Protein 3VGF (pdb70)

Radius of gyration: 24.58 Å; Cα contacts (8 Å, |Δi|>4): 1281; chains: 1; bounding box: 78×47×60 Å

GO terms:
  GO:0033942 4-alpha-D-(1->4)-alpha-D-glucanotrehalose trehalohydrolase activity (F, EXP)

Nearest PDB structures (foldseek):
  3vge-assembly1_A  TM=1.001E+00  e=0.000E+00  Saccharolobus solfataricus
  3vgd-assembly1_A  TM=1.001E+00  e=0.000E+00  Saccharolobus solfataricus
  3vgg-assembly1_A  TM=1.001E+00  e=0.000E+00  Saccharolobus solfataricus
  1eh9-assembly1_A  TM=9.980E-01  e=0.000E+00  Saccharolobus solfataricus
  1eha-assembly1_A-2  TM=9.977E-01  e=0.000E+00  Saccharolobus solfataricus

InterPro domains:
  IPR006047 Glycosyl hydrolase family 13, catalytic domain [PF00128] (116-202)
  IPR006047 Glycosyl hydrolase family 13, catalytic domain [PF00128] (226-487)
  IPR006047 Glycosyl hydrolase family 13, catalytic domain [SM00642] (107-485)
  IPR012768 Malto-oligosyltrehalose trehalohydrolase [PIRSF006337] (2-555)
  IPR012768 Malto-oligosyltrehalose trehalohydrolase [TIGR02402] (13-525)
  IPR013780 Glycosyl hydrolase, all-beta [G3DSA:2.60.40.1180] (497-559)
  IPR013783 Immunoglobulin-like fold [G3DSA:2.60.40.10] (2-88)
  IPR014756 Immunoglobulin E-set [SSF81296] (8-87)
  IPR015156 Malto-oligosyltrehalose trehalohydrolase, archaeal, C-terminal [PF09071] (492-558)
  IPR017853 Glycoside hydrolase superfamily [SSF51445] (95-489)
  IPR044901 Malto-oligosyltrehalose trehalohydrolase, E-set domain superfamily [G3DSA:1.10.10.760] (430-463)

Structure (mmCIF, N/CA/C/O backbone):
data_3VGF
#
_entry.id   3VGF
#
_cell.length_a   78.441
_cell.length_b   78.441
_cell.length_c   282.277
_cell.angle_alpha   90.000
_cell.angle_beta   90.000
_cell.angle_gamma   120.000
#
_symmetry.space_group_name_H-M   'P 32 2 1'
#
loop_
_entity.id
_entity.type
_entity.pdbx_description
1 polymer 'Malto-oligosyltrehalose trehalohydrolase'
2 branched alpha-D-glucopyranose-(1-4)-alpha-D-glucopyranose-(1-4)-alpha-D-glucopyranose
3 non-polymer 'CITRATE ANION'
4 non-polymer GLYCEROL
5 water water
#
loop_
_atom_site.group_PDB
_atom_site.id
_atom_site.type_symbol
_atom_site.label_atom_id
_atom_site.label_alt_id
_atom_site.label_comp_id
_atom_site.label_asym_id
_atom_site.label_entity_id
_atom_site.label_seq_id
_atom_site.pdbx_PDB_ins_code
_atom_site.Cartn_x
_atom_site.Cartn_y
_atom_site.Cartn_z
_atom_site.occupancy
_atom_site.B_iso_or_equiv
_atom_site.auth_seq_id
_atom_site.auth_comp_id
_atom_site.auth_asym_id
_atom_site.auth_atom_id
_atom_site.pdbx_PDB_model_num
ATOM 1 N N . ALA A 1 3 ? -9.360 38.418 8.031 1.00 76.70 3 ALA A N 1
ATOM 2 C CA . ALA A 1 3 ? -10.523 38.106 8.911 1.00 78.45 3 ALA A CA 1
ATOM 3 C C . ALA A 1 3 ? -11.690 39.043 8.650 1.00 79.36 3 ALA A C 1
ATOM 4 O O . ALA A 1 3 ? -12.485 38.817 7.734 1.00 79.75 3 ALA A O 1
ATOM 6 N N . TYR A 1 4 ? -11.763 40.088 9.480 1.00 79.74 4 TYR A N 1
ATOM 7 C CA . TYR A 1 4 ? -12.816 41.094 9.443 1.00 81.02 4 TYR A CA 1
ATOM 8 C C . TYR A 1 4 ? -12.255 42.507 9.663 1.00 82.35 4 TYR A C 1
ATOM 9 O O . TYR A 1 4 ? -11.200 42.688 10.266 1.00 81.96 4 TYR A O 1
ATOM 18 N N . LYS A 1 5 ? -12.969 43.497 9.149 1.00 85.15 5 LYS A N 1
ATOM 19 C CA . LYS A 1 5 ? -12.608 44.903 9.287 1.00 87.28 5 LYS A CA 1
ATOM 20 C C . LYS A 1 5 ? -13.884 45.601 9.765 1.00 88.85 5 LYS A C 1
ATOM 21 O O . LYS A 1 5 ? -14.917 45.524 9.091 1.00 89.81 5 LYS A O 1
ATOM 27 N N . ILE A 1 6 ? -13.832 46.251 10.926 1.00 89.78 6 ILE A N 1
ATOM 28 C CA . ILE A 1 6 ? -14.961 47.073 11.386 1.00 91.76 6 ILE A CA 1
ATOM 29 C C . ILE A 1 6 ? -14.875 48.441 10.690 1.00 92.53 6 ILE A C 1
ATOM 30 O O . ILE A 1 6 ? -13.796 49.036 10.606 1.00 91.88 6 ILE A O 1
ATOM 35 N N . ASP A 1 7 ? -16.007 48.912 10.169 1.00 93.87 7 ASP A N 1
ATOM 36 C CA . ASP A 1 7 ? -16.042 50.102 9.312 1.00 94.84 7 ASP A CA 1
ATOM 37 C C . ASP A 1 7 ? -17.188 51.009 9.767 1.00 95.97 7 ASP A C 1
ATOM 38 O O . ASP A 1 7 ? -18.263 51.053 9.147 1.00 96.63 7 ASP A O 1
ATOM 43 N N . GLY A 1 8 ? -16.942 51.729 10.861 1.00 95.96 8 GLY A N 1
ATOM 44 C CA . GLY A 1 8 ? -17.997 52.456 11.561 1.00 97.00 8 GLY A CA 1
ATOM 45 C C . GLY A 1 8 ? -18.975 51.451 12.152 1.00 97.00 8 GLY A C 1
ATOM 46 O O . GLY A 1 8 ? -18.669 50.794 13.154 1.00 96.84 8 GLY A O 1
ATOM 47 N N . ASN A 1 9 ? -20.132 51.312 11.502 1.00 97.08 9 ASN A N 1
ATOM 48 C CA . ASN A 1 9 ? -21.208 50.417 11.948 1.00 96.63 9 ASN A CA 1
ATOM 49 C C . ASN A 1 9 ? -21.477 49.222 11.010 1.00 95.04 9 ASN A C 1
ATOM 50 O O . ASN A 1 9 ? -22.456 48.483 11.184 1.00 95.53 9 ASN A O 1
ATOM 55 N N . GLU A 1 10 ? -20.623 49.049 10.004 1.00 92.57 10 GLU A N 1
ATOM 56 C CA . GLU A 1 10 ? -20.617 47.805 9.231 1.00 90.52 10 GLU A CA 1
ATOM 57 C C . GLU A 1 10 ? -19.291 47.032 9.362 1.00 87.46 10 GLU A C 1
ATOM 58 O O . GLU A 1 10 ? -18.295 47.568 9.862 1.00 86.52 10 GLU A O 1
ATOM 64 N N . VAL A 1 11 ? -19.302 45.763 8.951 1.00 85.02 11 VAL A N 1
ATOM 65 C CA . VAL A 1 11 ? -18.121 44.894 9.073 1.00 81.70 11 VAL A CA 1
ATOM 66 C C . VAL A 1 11 ? -17.919 43.970 7.865 1.00 79.75 11 VAL A C 1
ATOM 67 O O . VAL A 1 11 ? -18.825 43.229 7.459 1.00 79.82 11 VAL A O 1
ATOM 71 N N . ILE A 1 12 ? -16.706 44.040 7.322 1.00 76.97 12 ILE A N 1
ATOM 72 C CA . ILE A 1 12 ? -16.296 43.359 6.093 1.00 74.83 12 ILE A CA 1
ATOM 73 C C . ILE A 1 12 ? -15.506 42.094 6.434 1.00 72.29 12 ILE A C 1
ATOM 74 O O . ILE A 1 12 ? -14.509 42.161 7.156 1.00 70.75 12 ILE A O 1
ATOM 79 N N . PHE A 1 13 ? -15.955 40.951 5.919 1.00 70.58 13 PHE A N 1
ATOM 80 C CA . PHE A 1 13 ? -15.276 39.668 6.156 1.00 68.35 13 PHE A CA 1
ATOM 81 C C . PHE A 1 13 ? -14.536 39.215 4.907 1.00 66.85 13 PHE A C 1
ATOM 82 O O . PHE A 1 13 ? -15.097 39.229 3.804 1.00 66.89 13 PHE A O 1
ATOM 90 N N . THR A 1 14 ? -13.297 38.765 5.090 1.00 64.48 14 THR A N 1
ATOM 91 C CA . THR A 1 14 ? -12.469 38.329 3.972 1.00 62.79 14 THR A CA 1
ATOM 92 C C . THR A 1 14 ? -11.833 36.998 4.283 1.00 61.15 14 THR A C 1
ATOM 93 O O . THR A 1 14 ? -11.228 36.838 5.320 1.00 61.14 14 THR A O 1
ATOM 97 N N . LEU A 1 15 ? -11.985 36.043 3.379 1.00 60.37 15 LEU A N 1
ATOM 98 C CA . LEU A 1 15 ? -11.338 34.743 3.491 1.00 58.64 15 LEU A CA 1
ATOM 99 C C . LEU A 1 15 ? -10.576 34.530 2.205 1.00 57.98 15 LEU A C 1
ATOM 100 O O . LEU A 1 15 ? -11.152 34.667 1.115 1.00 57.92 15 LEU A O 1
ATOM 105 N N . TRP A 1 16 ? -9.286 34.213 2.312 1.00 56.56 16 TRP A N 1
ATOM 106 C CA . TRP A 1 16 ? -8.549 33.794 1.133 1.00 55.88 16 TRP A CA 1
ATOM 107 C C . TRP A 1 16 ? -8.721 32.300 0.956 1.00 55.95 16 TRP A C 1
ATOM 108 O O . TRP A 1 16 ? -8.254 31.517 1.785 1.00 55.28 16 TRP A O 1
ATOM 119 N N . ALA A 1 17 ? -9.414 31.899 -0.106 1.00 56.52 17 ALA A N 1
ATOM 120 C CA . ALA A 1 17 ? -9.692 30.476 -0.310 1.00 56.94 17 ALA A CA 1
ATOM 121 C C . ALA A 1 17 ? -9.740 30.056 -1.790 1.00 57.39 17 ALA A C 1
ATOM 122 O O . ALA A 1 17 ? -10.801 29.665 -2.303 1.00 58.81 17 ALA A O 1
ATOM 124 N N . PRO A 1 18 ? -8.586 30.124 -2.476 1.00 56.43 18 PRO A N 1
ATOM 125 C CA . PRO A 1 18 ? -8.561 29.784 -3.907 1.00 56.76 18 PRO A CA 1
ATOM 126 C C . PRO A 1 18 ? -8.987 28.340 -4.183 1.00 57.90 18 PRO A C 1
ATOM 127 O O . PRO A 1 18 ? -9.500 28.077 -5.249 1.00 57.86 18 PRO A O 1
ATOM 131 N N . TYR A 1 19 ? -8.782 27.411 -3.248 1.00 58.66 19 TYR A N 1
ATOM 132 C CA . TYR A 1 19 ? -9.195 26.020 -3.493 1.00 60.71 19 TYR A CA 1
ATOM 133 C C . TYR A 1 19 ? -10.710 25.848 -3.530 1.00 62.76 19 TYR A C 1
ATOM 134 O O . TYR A 1 19 ? -11.217 24.816 -3.970 1.00 63.43 19 TYR A O 1
ATOM 143 N N . GLN A 1 20 ? -11.428 26.855 -3.053 1.00 64.16 20 GLN A N 1
ATOM 144 C CA . GLN A 1 20 ? -12.847 26.702 -2.798 1.00 66.79 20 GLN A CA 1
ATOM 145 C C . GLN A 1 20 ? -13.655 27.381 -3.899 1.00 68.09 20 GLN A C 1
ATOM 146 O O . GLN A 1 20 ? -13.361 28.513 -4.307 1.00 67.38 20 GLN A O 1
ATOM 152 N N . LYS A 1 21 ? -14.651 26.656 -4.397 1.00 70.37 21 LYS A N 1
ATOM 153 C CA . LYS A 1 21 ? -15.529 27.155 -5.456 1.00 72.47 21 LYS A CA 1
ATOM 154 C C . LYS A 1 21 ? -16.479 28.208 -4.906 1.00 72.49 21 LYS A C 1
ATOM 155 O O . LYS A 1 21 ? -16.733 29.235 -5.554 1.00 72.72 21 LYS A O 1
ATOM 161 N N . SER A 1 22 ? -16.961 27.951 -3.690 1.00 72.21 22 SER A N 1
ATOM 162 C CA . SER A 1 22 ? -17.963 28.774 -3.039 1.00 72.46 22 SER A CA 1
ATOM 163 C C . SER A 1 22 ? -17.915 28.627 -1.513 1.00 71.86 22 SER A C 1
ATOM 164 O O . SER A 1 22 ? -17.770 27.506 -0.982 1.00 72.58 22 SER A O 1
ATOM 167 N N . VAL A 1 23 ? -18.051 29.760 -0.816 1.00 70.34 23 VAL A N 1
ATOM 168 C CA . VAL A 1 23 ? -17.968 29.798 0.639 1.00 68.66 23 VAL A CA 1
ATOM 169 C C . VAL A 1 23 ? -19.066 30.685 1.213 1.00 68.90 23 VAL A C 1
ATOM 170 O O . VAL A 1 23 ? -19.335 31.767 0.693 1.00 68.69 23 VAL A O 1
ATOM 174 N N . LYS A 1 24 ? -19.675 30.219 2.298 1.00 69.01 24 LYS A N 1
ATOM 175 C CA . LYS A 1 24 ? -20.687 30.983 3.023 1.00 70.11 24 LYS A CA 1
ATOM 176 C C . LYS A 1 24 ? -20.161 31.454 4.387 1.00 69.44 24 LYS A C 1
ATOM 177 O O . LYS A 1 24 ? -19.458 30.702 5.090 1.00 68.30 24 LYS A O 1
ATOM 183 N N . LEU A 1 25 ? -20.504 32.692 4.749 1.00 69.15 25 LEU A N 1
ATOM 184 C CA . LEU A 1 25 ? -20.333 33.172 6.112 1.00 68.89 25 LEU A CA 1
ATOM 185 C C . LEU A 1 25 ? -21.506 32.671 6.956 1.00 70.05 25 LEU A C 1
ATOM 186 O O . LEU A 1 25 ? -22.676 33.012 6.683 1.00 71.86 25 LEU A O 1
ATOM 191 N N . LYS A 1 26 ? -21.208 31.858 7.964 1.00 69.26 26 LYS A N 1
ATOM 192 C CA . LYS A 1 26 ? -22.222 31.463 8.939 1.00 70.10 26 LYS A CA 1
ATOM 193 C C . LYS A 1 26 ? -22.074 32.284 10.200 1.00 70.07 26 LYS A C 1
ATOM 194 O O . LYS A 1 26 ? -21.094 32.111 10.927 1.00 69.43 26 LYS A O 1
ATOM 200 N N . VAL A 1 27 ? -23.019 33.183 10.463 1.00 71.19 27 VAL A N 1
ATOM 201 C CA . VAL A 1 27 ? -23.022 33.875 11.752 1.00 71.71 27 VAL A CA 1
ATOM 202 C C . VAL A 1 27 ? -23.989 33.145 12.671 1.00 74.01 27 VAL A C 1
ATOM 203 O O . VAL A 1 27 ? -25.201 33.080 12.399 1.00 75.84 27 VAL A O 1
ATOM 207 N N . LEU A 1 28 ? -23.441 32.598 13.756 1.00 74.83 28 LEU A N 1
ATOM 208 C CA . LEU A 1 28 ? -24.198 31.781 14.694 1.00 76.73 28 LEU A CA 1
ATOM 209 C C . LEU A 1 28 ? -25.458 32.510 15.143 1.00 78.96 28 LEU A C 1
ATOM 210 O O . LEU A 1 28 ? -25.393 33.672 15.567 1.00 78.74 28 LEU A O 1
ATOM 215 N N . GLU A 1 29 ? -26.600 31.830 14.995 1.00 81.30 29 GLU A N 1
ATOM 216 C CA . GLU A 1 29 ? -27.907 32.336 15.443 1.00 83.88 29 GLU A CA 1
ATOM 217 C C . GLU A 1 29 ? -28.297 33.654 14.773 1.00 84.27 29 GLU A C 1
ATOM 218 O O . GLU A 1 29 ? -28.988 34.483 15.372 1.00 84.89 29 GLU A O 1
ATOM 224 N N . LYS A 1 30 ? -27.824 33.841 13.536 1.00 83.85 30 LYS A N 1
ATOM 225 C CA . LYS A 1 30 ? -28.238 34.972 12.704 1.00 84.63 30 LYS A CA 1
ATOM 226 C C . LYS A 1 30 ? -28.582 34.522 11.283 1.00 85.04 30 LYS A C 1
ATOM 227 O O . LYS A 1 30 ? -29.765 34.393 10.949 1.00 87.07 30 LYS A O 1
ATOM 233 N N . GLY A 1 31 ? -27.576 34.250 10.466 1.00 83.98 31 GLY A N 1
ATOM 234 C CA . GLY A 1 31 ? -27.824 33.737 9.125 1.00 84.06 31 GLY A CA 1
ATOM 235 C C . GLY A 1 31 ? -26.667 32.979 8.501 1.00 82.74 31 GLY A C 1
ATOM 236 O O . GLY A 1 31 ? -25.655 32.727 9.157 1.00 82.00 31 GLY A O 1
ATOM 237 N N . LEU A 1 32 ? -26.875 32.583 7.245 1.00 82.91 32 LEU A N 1
ATOM 238 C CA . LEU A 1 32 ? -25.865 32.129 6.302 1.00 82.43 32 LEU A CA 1
ATOM 239 C C . LEU A 1 32 ? -25.823 33.161 5.189 1.00 82.57 32 LEU A C 1
ATOM 240 O O . LEU A 1 32 ? -26.873 33.584 4.692 1.00 83.50 32 LEU A O 1
ATOM 245 N N . TYR A 1 33 ? -24.624 33.565 4.777 1.00 81.54 33 TYR A N 1
ATOM 246 C CA . TYR A 1 33 ? -24.506 34.595 3.744 1.00 81.47 33 TYR A CA 1
ATOM 247 C C . TYR A 1 33 ? -23.486 34.181 2.698 1.00 80.67 33 TYR A C 1
ATOM 248 O O . TYR A 1 33 ? -22.341 33.846 3.028 1.00 79.97 33 TYR A O 1
ATOM 257 N N . GLU A 1 34 ? -23.924 34.168 1.442 1.00 80.93 34 GLU A N 1
ATOM 258 C CA . GLU A 1 34 ? -23.053 33.908 0.309 1.00 79.99 34 GLU A CA 1
ATOM 259 C C . GLU A 1 34 ? -21.998 35.002 0.224 1.00 78.64 34 GLU A C 1
ATOM 260 O O . GLU A 1 34 ? -22.284 36.180 0.485 1.00 78.95 34 GLU A O 1
ATOM 266 N N . MET A 1 35 ? -20.779 34.612 -0.128 1.00 76.62 35 MET A N 1
ATOM 267 C CA . MET A 1 35 ? -19.711 35.574 -0.248 1.00 75.40 35 MET A CA 1
ATOM 268 C C . MET A 1 35 ? -19.335 35.717 -1.716 1.00 75.74 35 MET A C 1
ATOM 269 O O . MET A 1 35 ? -19.422 34.755 -2.488 1.00 75.09 35 MET A O 1
ATOM 274 N N . GLU A 1 36 ? -18.934 36.932 -2.085 1.00 76.54 36 GLU A N 1
ATOM 275 C CA . GLU A 1 36 ? -18.450 37.239 -3.421 1.00 77.72 36 GLU A CA 1
ATOM 276 C C . GLU A 1 36 ? -16.987 36.841 -3.602 1.00 76.85 36 GLU A C 1
ATOM 277 O O . GLU A 1 36 ? -16.163 37.053 -2.704 1.00 76.12 36 GLU A O 1
ATOM 283 N N . ARG A 1 37 ? -16.673 36.315 -4.787 1.00 77.00 37 ARG A N 1
ATOM 284 C CA . ARG A 1 37 ? -15.347 35.808 -5.108 1.00 76.29 37 ARG A CA 1
ATOM 285 C C . ARG A 1 37 ? -14.622 36.710 -6.104 1.00 76.29 37 ARG A C 1
ATOM 286 O O . ARG A 1 37 ? -15.174 37.039 -7.136 1.00 77.28 37 ARG A O 1
ATOM 294 N N . ASP A 1 38 ? -13.390 37.112 -5.800 1.00 75.74 38 ASP A N 1
ATOM 295 C CA . ASP A 1 38 ? -12.546 37.719 -6.821 1.00 75.71 38 ASP A CA 1
ATOM 296 C C . ASP A 1 38 ? -11.654 36.655 -7.510 1.00 75.73 38 ASP A C 1
ATOM 297 O O . ASP A 1 38 ? -11.685 35.472 -7.135 1.00 75.53 38 ASP A O 1
ATOM 302 N N . GLU A 1 39 ? -10.910 37.063 -8.537 1.00 75.69 39 GLU A N 1
ATOM 303 C CA . GLU A 1 39 ? -10.201 36.110 -9.397 1.00 76.00 39 GLU A CA 1
ATOM 304 C C . GLU A 1 39 ? -8.968 35.513 -8.723 1.00 7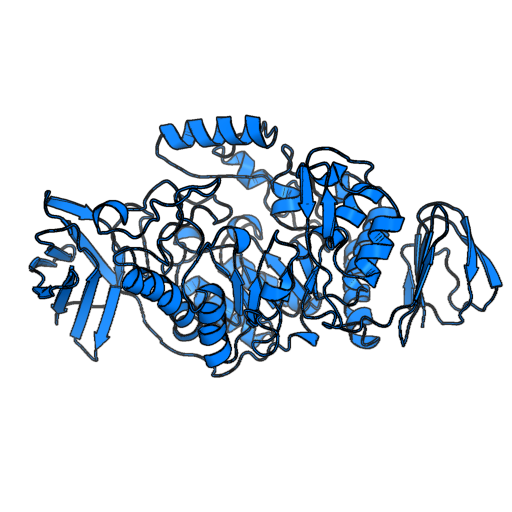4.23 39 GLU A C 1
ATOM 305 O O . GLU A 1 39 ? -8.585 34.389 -9.053 1.00 74.13 39 GLU A O 1
ATOM 311 N N . LYS A 1 40 ? -8.369 36.254 -7.781 1.00 72.17 40 LYS A N 1
ATOM 312 C CA . LYS A 1 40 ? -7.307 35.716 -6.929 1.00 69.92 40 LYS A CA 1
ATOM 313 C C . LYS A 1 40 ? -7.832 34.784 -5.826 1.00 68.68 40 LYS A C 1
ATOM 314 O O . LYS A 1 40 ? -7.048 34.197 -5.081 1.00 68.40 40 LYS A O 1
ATOM 320 N N . GLY A 1 41 ? -9.151 34.644 -5.727 1.00 68.02 41 GLY A N 1
ATOM 321 C CA . GLY A 1 41 ? -9.773 33.691 -4.800 1.00 66.12 41 GLY A CA 1
ATOM 322 C C . GLY A 1 41 ? -10.081 34.193 -3.398 1.00 64.54 41 GLY A C 1
ATOM 323 O O . GLY A 1 41 ? -10.357 33.393 -2.514 1.00 64.21 41 GLY A O 1
ATOM 324 N N . TYR A 1 42 ? -9.989 35.505 -3.186 1.00 63.38 42 TYR A N 1
ATOM 325 C CA . TYR A 1 42 ? -10.528 36.159 -1.990 1.00 62.64 42 TYR A CA 1
ATOM 326 C C . TYR A 1 42 ? -12.075 36.133 -2.024 1.00 63.84 42 TYR A C 1
ATOM 327 O O . TYR A 1 42 ? -12.674 36.296 -3.087 1.00 64.14 42 TYR A O 1
ATOM 336 N N . PHE A 1 43 ? -12.707 35.895 -0.871 1.00 64.11 43 PHE A N 1
ATOM 337 C CA . PHE A 1 43 ? -14.160 35.914 -0.738 1.00 65.24 43 PHE A CA 1
ATOM 338 C C . PHE A 1 43 ? -14.489 37.061 0.175 1.00 66.17 43 PHE A C 1
ATOM 339 O O . PHE A 1 43 ? -13.823 37.239 1.183 1.00 66.72 43 PHE A O 1
ATOM 347 N N . THR A 1 44 ? -15.505 37.841 -0.167 1.00 67.25 44 THR A N 1
ATOM 348 C CA . THR A 1 44 ? -15.856 39.013 0.614 1.00 68.24 44 THR A CA 1
ATOM 349 C C . THR A 1 44 ? -17.379 39.097 0.844 1.00 70.21 44 THR A C 1
ATOM 350 O O . THR A 1 44 ? -18.179 38.600 0.040 1.00 70.92 44 THR A O 1
ATOM 354 N N . ILE A 1 45 ? -17.759 39.683 1.974 1.00 70.96 45 ILE A N 1
ATOM 355 C CA . ILE A 1 45 ? -19.126 40.132 2.201 1.00 72.78 45 ILE A CA 1
ATOM 356 C C . ILE A 1 45 ? -19.091 41.229 3.259 1.00 73.53 45 ILE A C 1
ATOM 357 O O . ILE A 1 45 ? -18.296 41.163 4.192 1.00 73.18 45 ILE A O 1
ATOM 362 N N . THR A 1 46 ? -19.908 42.261 3.074 1.00 75.31 46 THR A N 1
ATOM 363 C CA . THR A 1 46 ? -20.018 43.340 4.052 1.00 76.56 46 THR A CA 1
ATOM 364 C C . THR A 1 46 ? -21.381 43.296 4.748 1.00 77.77 46 THR A C 1
ATOM 365 O O . THR A 1 46 ? -22.419 43.324 4.087 1.00 78.64 46 THR A O 1
ATOM 369 N N . LEU A 1 47 ? -21.354 43.227 6.080 1.00 77.92 47 LEU A N 1
ATOM 370 C CA . LEU A 1 47 ? -22.562 43.070 6.884 1.00 79.13 47 LEU A CA 1
ATOM 371 C C . LEU A 1 47 ? -22.784 44.212 7.860 1.00 80.34 47 LEU A C 1
ATOM 372 O O . LEU A 1 47 ? -21.837 44.859 8.330 1.00 79.69 47 LEU A O 1
ATOM 377 N N . ASN A 1 48 ? -24.064 44.412 8.163 1.00 82.18 48 ASN A N 1
ATOM 378 C CA . ASN A 1 48 ? -24.599 45.542 8.917 1.00 83.68 48 ASN A CA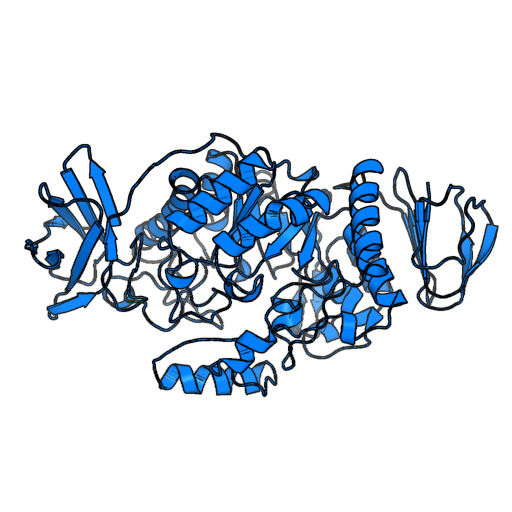 1
ATOM 379 C C . ASN A 1 48 ? -25.107 45.109 10.294 1.00 83.84 48 ASN A C 1
ATOM 380 O O . ASN A 1 48 ? -25.254 45.930 11.200 1.00 84.30 48 ASN A O 1
ATOM 385 N N . ASN A 1 49 ? -25.376 43.814 10.439 1.00 83.59 49 ASN A N 1
ATOM 386 C CA . ASN A 1 49 ? -26.044 43.274 11.626 1.00 84.12 49 ASN A CA 1
ATOM 387 C C . ASN A 1 49 ? -25.114 42.629 12.659 1.00 82.67 49 ASN A C 1
ATOM 388 O O . ASN A 1 49 ? -25.584 42.137 13.690 1.00 83.19 49 ASN A O 1
ATOM 393 N N . VAL A 1 50 ? -23.804 42.652 12.387 1.00 80.81 50 VAL A N 1
ATOM 394 C CA . VAL A 1 50 ? -22.784 42.033 13.252 1.00 78.75 50 VAL A CA 1
ATOM 395 C C . VAL A 1 50 ? -22.329 42.988 14.367 1.00 78.87 50 VAL A C 1
ATOM 396 O O . VAL A 1 50 ? -22.119 44.176 14.130 1.00 78.98 50 VAL A O 1
ATOM 400 N N . LYS A 1 51 ? -22.177 42.465 15.582 1.00 78.93 51 LYS A N 1
ATOM 401 C CA . LYS A 1 51 ? -21.675 43.244 16.712 1.00 79.32 51 LYS A CA 1
ATOM 402 C C . LYS A 1 51 ? -20.553 42.474 17.439 1.00 77.67 51 LYS A C 1
ATOM 403 O O . LYS A 1 51 ? -20.391 41.266 17.236 1.00 76.59 51 LYS A O 1
ATOM 409 N N . VAL A 1 52 ? -19.798 43.176 18.288 1.00 76.81 52 VAL A N 1
ATOM 410 C CA . VAL A 1 52 ? -18.837 42.537 19.192 1.00 75.90 52 VAL A CA 1
ATOM 411 C C . VAL A 1 52 ? -19.504 41.390 19.948 1.00 75.73 52 VAL A C 1
ATOM 412 O O . VAL A 1 52 ? -20.695 41.452 20.252 1.00 77.38 52 VAL A O 1
ATOM 416 N N . ARG A 1 53 ? -18.734 40.343 20.234 1.00 74.06 53 ARG A N 1
ATOM 417 C CA . ARG A 1 53 ? -19.255 39.093 20.816 1.00 73.74 53 ARG A CA 1
ATOM 418 C C . ARG A 1 53 ? -19.938 38.127 19.828 1.00 72.35 53 ARG A C 1
ATOM 419 O O . ARG A 1 53 ? -20.121 36.949 20.163 1.00 72.32 53 ARG A O 1
ATOM 427 N N . ASP A 1 54 ? -20.324 38.603 18.641 1.00 70.35 54 ASP A N 1
ATOM 428 C CA . ASP A 1 54 ? -20.868 37.704 17.629 1.00 69.08 54 ASP A CA 1
ATOM 429 C C . ASP A 1 54 ? -19.863 36.612 17.229 1.00 67.56 54 ASP A C 1
ATOM 430 O O . ASP A 1 54 ? -18.631 36.853 17.117 1.00 66.43 54 ASP A O 1
ATOM 435 N N . ARG A 1 55 ? -20.388 35.407 17.045 1.00 66.83 55 ARG A N 1
ATOM 436 C CA . ARG A 1 55 ? -19.575 34.258 16.675 1.00 65.30 55 ARG A CA 1
ATOM 437 C C . ARG A 1 55 ? -19.866 33.831 15.253 1.00 65.56 55 ARG A C 1
ATOM 438 O O . ARG A 1 55 ? -20.990 34.002 14.743 1.00 67.12 55 ARG A O 1
ATOM 446 N N . TYR A 1 56 ? -18.848 33.292 14.590 1.00 64.37 56 TYR A N 1
ATOM 447 C CA . TYR A 1 56 ? -19.008 32.916 13.189 1.00 63.89 56 TYR A CA 1
ATOM 448 C C . TYR A 1 56 ? -18.142 31.741 12.779 1.00 62.62 56 TYR A C 1
ATOM 449 O O . TYR A 1 56 ? -17.246 31.346 13.497 1.00 62.60 56 TYR A O 1
ATOM 458 N N . LYS A 1 57 ? -18.469 31.176 11.629 1.00 62.68 57 LYS A N 1
ATOM 459 C CA . LYS A 1 57 ? -17.657 30.197 10.928 1.00 61.51 57 LYS A CA 1
ATOM 460 C C . LYS A 1 57 ? -17.830 30.401 9.418 1.00 61.73 57 LYS A C 1
ATOM 461 O O . LYS A 1 57 ? -18.673 31.176 8.967 1.00 61.81 57 LYS A O 1
ATOM 467 N N . TYR A 1 58 ? -16.996 29.721 8.649 1.00 61.32 58 TYR A N 1
ATOM 468 C CA . TYR A 1 58 ? -17.149 29.668 7.206 1.00 62.43 58 TYR A CA 1
ATOM 469 C C . TYR A 1 58 ? -17.513 28.247 6.829 1.00 63.13 58 TYR A C 1
ATOM 470 O O . TYR A 1 58 ? -16.928 27.300 7.340 1.00 63.48 58 TYR A O 1
ATOM 479 N N . VAL A 1 59 ? -18.481 28.095 5.944 1.00 64.31 59 VAL A N 1
ATOM 480 C CA . VAL A 1 59 ? -18.865 26.774 5.482 1.00 65.18 59 VAL A CA 1
ATOM 481 C C . VAL A 1 59 ? -18.379 26.613 4.031 1.00 65.49 59 VAL A C 1
ATOM 482 O O . VAL A 1 59 ? -18.532 27.522 3.216 1.00 65.00 59 VAL A O 1
ATOM 486 N N . LEU A 1 60 ? -17.766 25.472 3.738 1.00 66.17 60 LEU A N 1
ATOM 487 C CA . LEU A 1 60 ? -17.023 25.307 2.490 1.00 67.34 60 LEU A CA 1
ATOM 488 C C . LEU A 1 60 ? -17.810 24.611 1.384 1.00 69.85 60 LEU A C 1
ATOM 489 O O . LEU A 1 60 ? -18.998 24.321 1.556 1.00 71.40 60 LEU A O 1
ATOM 494 N N . ASP A 1 61 ? -17.133 24.374 0.251 1.00 71.47 61 ASP A N 1
ATOM 495 C CA . ASP A 1 61 ? -17.682 23.681 -0.928 1.00 73.67 61 ASP A CA 1
ATOM 496 C C . ASP A 1 61 ? -18.373 22.423 -0.541 1.00 75.29 61 ASP A C 1
ATOM 497 O O . ASP A 1 61 ? -19.466 22.163 -1.027 1.00 77.06 61 ASP A O 1
ATOM 502 N N . ASP A 1 62 ? -17.709 21.646 0.318 1.00 75.23 62 ASP A N 1
ATOM 503 C CA . ASP A 1 62 ? -18.176 20.326 0.722 1.00 76.43 62 ASP A CA 1
ATOM 504 C C . ASP A 1 62 ? -19.083 20.453 1.938 1.00 76.70 62 ASP A C 1
ATOM 505 O O . ASP A 1 62 ? -19.276 19.484 2.684 1.00 77.61 62 ASP A O 1
ATOM 510 N N . ALA A 1 63 ? -19.610 21.665 2.135 1.00 75.94 63 ALA A N 1
ATOM 511 C CA . ALA A 1 63 ? -20.478 22.015 3.268 1.00 75.42 63 ALA A CA 1
ATOM 512 C C . ALA A 1 63 ? -19.844 21.982 4.671 1.00 74.13 63 ALA A C 1
ATOM 513 O O . ALA A 1 63 ? -20.474 22.428 5.633 1.00 74.65 63 ALA A O 1
ATOM 515 N N . SER A 1 64 ? -18.614 21.472 4.797 1.00 72.13 64 SER A N 1
ATOM 516 C CA . SER A 1 64 ? -17.895 21.496 6.088 1.00 70.14 64 SER A CA 1
ATOM 517 C C . SER A 1 64 ? -17.710 22.919 6.627 1.00 68.78 64 SER A C 1
ATOM 518 O O . SER A 1 64 ? -17.686 23.887 5.850 1.00 68.68 64 SER A O 1
ATOM 521 N N . GLU A 1 65 ? -17.627 23.029 7.955 1.00 67.28 65 GLU A N 1
ATOM 522 C CA . GLU A 1 65 ? -17.572 24.308 8.674 1.00 65.89 65 GLU A CA 1
ATOM 523 C C . GLU A 1 65 ? -16.219 24.481 9.390 1.00 63.21 65 GLU A C 1
ATOM 524 O O . GLU A 1 65 ? -15.709 23.539 10.001 1.00 62.93 65 GLU A O 1
ATOM 530 N N . ILE A 1 66 ? -15.648 25.681 9.303 1.00 60.38 66 ILE A N 1
ATOM 531 C CA . ILE A 1 66 ? -14.312 25.936 9.826 1.00 57.88 66 ILE A CA 1
ATOM 532 C C . ILE A 1 66 ? -14.211 27.287 10.511 1.00 56.07 66 ILE A C 1
ATOM 533 O O . ILE A 1 66 ? -14.897 28.245 10.125 1.00 55.41 66 ILE A O 1
ATOM 538 N N . PRO A 1 67 ? -13.330 27.378 11.520 1.00 54.35 67 PRO A N 1
ATOM 539 C CA . PRO A 1 67 ? -13.076 28.685 12.110 1.00 53.03 67 PRO A CA 1
ATOM 540 C C . PRO A 1 67 ? -12.318 29.570 11.105 1.00 51.05 67 PRO A C 1
ATOM 541 O O . PRO A 1 67 ? -11.767 29.052 10.143 1.00 50.26 67 PRO A O 1
ATOM 545 N N . ASP A 1 68 ? -12.365 30.885 11.307 1.00 50.27 68 ASP A N 1
ATOM 546 C CA . ASP A 1 68 ? -11.602 31.873 10.535 1.00 49.88 68 ASP A CA 1
ATOM 547 C C . ASP A 1 68 ? -10.075 31.699 10.791 1.00 48.76 68 ASP A C 1
ATOM 548 O O . ASP A 1 68 ? -9.581 31.884 11.910 1.00 48.59 68 ASP A O 1
ATOM 553 N N . PRO A 1 69 ? -9.325 31.341 9.752 1.00 47.93 69 PRO A N 1
ATOM 554 C CA . PRO A 1 69 ? -7.852 31.229 9.946 1.00 47.11 69 PRO A CA 1
ATOM 555 C C . PRO A 1 69 ? -7.231 32.508 10.504 1.00 46.44 69 PRO A C 1
ATOM 556 O O . PRO A 1 69 ? -6.231 32.447 11.231 1.00 45.41 69 PRO A O 1
ATOM 560 N N . ALA A 1 70 ? -7.829 33.652 10.189 1.00 47.10 70 ALA A N 1
ATOM 561 C CA . ALA A 1 70 ? -7.353 34.907 10.780 1.00 47.49 70 ALA A CA 1
ATOM 562 C C . ALA A 1 70 ? -8.185 35.328 11.992 1.00 48.16 70 ALA A C 1
ATOM 563 O O . ALA A 1 70 ? -8.231 36.514 12.329 1.00 49.13 70 ALA A O 1
ATOM 565 N N . SER A 1 71 ? -8.836 34.363 12.642 1.00 48.54 71 SER A N 1
ATOM 566 C CA . SER A 1 71 ? -9.611 34.637 13.858 1.00 49.30 71 SER A CA 1
ATOM 567 C C . SER A 1 71 ? -8.869 35.464 14.893 1.00 49.46 71 SER A C 1
ATOM 568 O O . SER A 1 71 ? -7.693 35.189 15.190 1.00 48.82 71 SER A O 1
ATOM 571 N N . ARG A 1 72 ? -9.562 36.459 15.466 1.00 50.37 72 ARG A N 1
ATOM 572 C CA . ARG A 1 72 ? -8.992 37.234 16.588 1.00 50.30 72 ARG A CA 1
ATOM 573 C C . ARG A 1 72 ? -9.286 36.611 17.955 1.00 49.65 72 ARG A C 1
ATOM 574 O O . ARG A 1 72 ? -8.715 37.011 18.976 1.00 48.53 72 ARG A O 1
ATOM 582 N N . TYR A 1 73 ? -10.155 35.604 17.980 1.00 49.89 73 TYR A N 1
ATOM 583 C CA . TYR A 1 73 ? -10.542 34.963 19.262 1.00 50.69 73 TYR A CA 1
ATOM 584 C C . TYR A 1 73 ? -11.276 33.663 19.023 1.00 50.53 73 TYR A C 1
ATOM 585 O O . TYR A 1 73 ? -12.258 33.625 18.260 1.00 51.70 73 TYR A O 1
ATOM 594 N N . GLN A 1 74 ? -10.813 32.622 19.700 1.00 49.41 74 GLN A N 1
ATOM 595 C CA . GLN A 1 74 ? -11.395 31.290 19.622 1.00 50.03 74 GLN A CA 1
ATOM 596 C C . GLN A 1 74 ? -11.922 30.879 20.991 1.00 50.93 74 GLN A C 1
ATOM 597 O O . GLN A 1 74 ? -11.260 30.104 21.714 1.00 50.46 74 GLN A O 1
ATOM 603 N N . PRO A 1 75 ? -13.113 31.399 21.378 1.00 51.71 75 PRO A N 1
ATOM 604 C CA . PRO A 1 75 ? -13.573 31.188 22.767 1.00 52.04 75 PRO A CA 1
ATOM 605 C C . PRO A 1 75 ? -13.722 29.719 23.131 1.00 52.10 75 PRO A C 1
ATOM 606 O O . PRO A 1 75 ? -13.587 29.367 24.292 1.00 52.00 75 PRO A O 1
ATOM 610 N N . GLU A 1 76 ? -13.949 28.854 22.153 1.00 52.44 76 GLU A N 1
ATOM 611 C CA . GLU A 1 76 ? -14.131 27.452 22.491 1.00 53.85 76 GLU A CA 1
ATOM 612 C C . GLU A 1 76 ? -13.002 26.579 21.934 1.00 52.76 76 GLU A C 1
ATOM 613 O O . GLU A 1 76 ? -13.196 25.397 21.660 1.00 53.15 76 GLU A O 1
ATOM 619 N N . GLY A 1 77 ? -11.812 27.163 21.767 1.00 51.60 77 GLY A N 1
ATOM 620 C CA . GLY A 1 77 ? -10.657 26.405 21.280 1.00 50.44 77 GLY A CA 1
ATOM 621 C C . GLY A 1 77 ? -10.508 26.344 19.757 1.00 50.41 77 GLY A C 1
ATOM 622 O O . GLY A 1 77 ? -11.150 27.101 19.004 1.00 50.04 77 GLY A O 1
ATOM 623 N N . VAL A 1 78 ? -9.685 25.401 19.312 1.00 49.84 78 VAL A N 1
ATOM 624 C CA . VAL A 1 78 ? -9.234 25.345 17.935 1.00 49.12 78 VAL A CA 1
ATOM 625 C C . VAL A 1 78 ? -10.264 24.777 16.956 1.00 51.40 78 VAL A C 1
ATOM 626 O O . VAL A 1 78 ? -10.078 24.881 15.750 1.00 51.57 78 VAL A O 1
ATOM 630 N N . HIS A 1 79 ? -11.342 24.184 17.460 1.00 52.84 79 HIS A N 1
ATOM 631 C CA . HIS A 1 79 ? -12.403 23.673 16.579 1.00 54.61 79 HIS A CA 1
ATOM 632 C C . HIS A 1 79 ? -13.718 24.447 16.757 1.00 56.02 79 HIS A C 1
ATOM 633 O O . HIS A 1 79 ? -14.677 24.222 16.013 1.00 57.67 79 HIS A O 1
ATOM 640 N N . GLY A 1 80 ? -13.754 25.349 17.739 1.00 56.19 80 GLY A N 1
ATOM 641 C CA . GLY A 1 80 ? -14.921 26.180 18.010 1.00 56.93 80 GLY A CA 1
ATOM 642 C C . GLY A 1 80 ? -15.035 27.363 17.062 1.00 56.78 80 GLY A C 1
ATOM 643 O O . GLY A 1 80 ? -14.171 27.563 16.195 1.00 56.67 80 GLY A O 1
ATOM 644 N N . PRO A 1 81 ? -16.111 28.158 17.201 1.00 57.38 81 PRO A N 1
ATOM 645 C CA . PRO A 1 81 ? -16.295 29.289 16.299 1.00 56.92 81 PRO A CA 1
ATOM 646 C C . PRO A 1 81 ? -15.324 30.419 16.614 1.00 56.32 81 PRO A C 1
ATOM 647 O O . PRO A 1 81 ? -14.737 30.460 17.716 1.00 55.92 81 PRO A O 1
ATOM 651 N N . SER A 1 82 ? -15.173 31.329 15.658 1.00 55.63 82 SER A N 1
ATOM 652 C CA . SER A 1 82 ? -14.431 32.569 15.870 1.00 54.63 82 SER A CA 1
ATOM 653 C C . SER A 1 82 ? -15.368 33.644 16.447 1.00 56.69 82 SER A C 1
ATOM 654 O O . SER A 1 82 ? -16.603 33.581 16.271 1.00 57.81 82 SER A O 1
ATOM 657 N N . GLN A 1 83 ? -14.785 34.626 17.130 1.00 57.04 83 GLN A N 1
ATOM 658 C CA . GLN A 1 83 ? -15.558 35.700 17.731 1.00 58.55 83 GLN A CA 1
ATOM 659 C C . GLN A 1 83 ? -15.033 37.075 17.359 1.00 59.89 83 GLN A C 1
ATOM 660 O O . GLN A 1 83 ? -13.810 37.290 17.289 1.00 59.98 83 GLN A O 1
ATOM 666 N N . ILE A 1 84 ? -15.968 37.990 17.114 1.00 62.71 84 ILE A N 1
ATOM 667 C CA . ILE A 1 84 ? -15.682 39.393 16.826 1.00 64.38 84 ILE A CA 1
ATOM 668 C C . ILE A 1 84 ? -15.253 40.075 18.115 1.00 66.38 84 ILE A C 1
ATOM 669 O O . ILE A 1 84 ? -15.925 39.924 19.127 1.00 67.63 84 ILE A O 1
ATOM 674 N N . ILE A 1 85 ? -14.151 40.824 18.102 1.00 68.01 85 ILE A N 1
ATOM 675 C CA . ILE A 1 85 ? -13.698 41.429 19.358 1.00 70.95 85 ILE A CA 1
ATOM 676 C C . ILE A 1 85 ? -13.628 42.951 19.423 1.00 73.88 85 ILE A C 1
ATOM 677 O O . ILE A 1 85 ? -13.599 43.643 18.404 1.00 73.39 85 ILE A O 1
ATOM 682 N N . GLN A 1 86 ? -13.568 43.414 20.674 1.00 78.24 86 GLN A N 1
ATOM 683 C CA . GLN A 1 86 ? -13.501 44.822 21.113 1.00 82.59 86 GLN A CA 1
ATOM 684 C C . GLN A 1 86 ? -12.883 45.835 20.152 1.00 84.21 86 GLN A C 1
ATOM 685 O O . GLN A 1 86 ? -13.544 46.813 19.820 1.00 85.96 86 GLN A O 1
ATOM 691 N N . GLU A 1 87 ? -11.624 45.635 19.751 1.00 85.60 87 GLU A N 1
ATOM 692 C CA . GLU A 1 87 ? -11.057 46.379 18.604 1.00 87.57 87 GLU A CA 1
ATOM 693 C C . GLU A 1 87 ? -10.372 47.748 18.869 1.00 88.34 87 GLU A C 1
ATOM 694 O O . GLU A 1 87 ? -10.030 48.457 17.908 1.00 88.83 87 GLU A O 1
ATOM 700 N N . SER A 1 88 ? -10.152 48.122 20.133 1.00 89.02 88 SER A N 1
ATOM 701 C CA . SER A 1 88 ? -9.315 49.310 20.412 1.00 89.20 88 SER A CA 1
ATOM 702 C C . SER A 1 88 ? -7.956 49.193 19.713 1.00 87.72 88 SER A C 1
ATOM 703 O O . SER A 1 88 ? -7.025 48.508 20.206 1.00 86.72 88 SER A O 1
ATOM 706 N N . LYS A 1 89 ? -7.865 49.860 18.555 1.00 87.06 89 LYS A N 1
ATOM 707 C CA . LYS A 1 89 ? -6.660 49.838 17.702 1.00 85.24 89 LYS A CA 1
ATOM 708 C C . LYS A 1 89 ? -5.575 50.827 18.184 1.00 83.79 89 LYS A C 1
ATOM 709 O O . LYS A 1 89 ? -4.876 51.445 17.366 1.00 83.69 89 LYS A O 1
ATOM 715 N N . GLU A 1 90 ? -5.424 50.924 19.515 1.00 81.79 90 GLU A N 1
ATOM 716 C CA . GLU A 1 90 ? -4.624 51.965 20.191 1.00 79.29 90 GLU A CA 1
ATOM 717 C C . GLU A 1 90 ? -3.166 51.594 20.437 1.00 75.45 90 GLU A C 1
ATOM 718 O O . GLU A 1 90 ? -2.879 50.578 21.087 1.00 74.62 90 GLU A O 1
ATOM 724 N N . PHE A 1 91 ? -2.249 52.414 19.928 1.00 71.47 91 PHE A N 1
ATOM 725 C CA . PHE A 1 91 ? -0.837 52.055 20.021 1.00 67.65 91 PHE A CA 1
ATOM 726 C C . PHE A 1 91 ? 0.105 53.249 20.027 1.00 66.11 91 PHE A C 1
ATOM 727 O O . PHE A 1 91 ? -0.178 54.273 19.425 1.00 65.55 91 PHE A O 1
ATOM 735 N N . ASN A 1 92 ? 1.222 53.083 20.728 1.00 64.02 92 ASN A N 1
ATOM 736 C CA . ASN A 1 92 ? 2.274 54.071 20.784 1.00 63.60 92 ASN A CA 1
ATOM 737 C C . ASN A 1 92 ? 3.062 54.027 19.500 1.00 63.11 92 ASN A C 1
ATOM 738 O O . ASN A 1 92 ? 3.212 52.967 18.905 1.00 61.49 92 ASN A O 1
ATOM 743 N N . ASN A 1 93 ? 3.580 55.163 19.060 1.00 63.97 93 ASN A N 1
ATOM 744 C CA . ASN A 1 93 ? 4.306 55.145 17.815 1.00 64.89 93 ASN A CA 1
ATOM 745 C C . ASN A 1 93 ? 5.726 54.569 17.954 1.00 63.29 93 ASN A C 1
ATOM 746 O O . ASN A 1 93 ? 6.362 54.262 16.956 1.00 62.80 93 ASN A O 1
ATOM 751 N N . GLU A 1 94 ? 6.173 54.411 19.198 1.00 62.60 94 GLU A N 1
ATOM 752 C CA . GLU A 1 94 ? 7.504 53.917 19.560 1.00 61.96 94 GLU A CA 1
ATOM 753 C C . GLU A 1 94 ? 7.468 52.972 20.763 1.00 60.24 94 GLU A C 1
ATOM 754 O O . GLU A 1 94 ? 6.692 53.190 21.699 1.00 60.75 94 GLU A O 1
ATOM 760 N N . THR A 1 95 ? 8.318 51.952 20.776 1.00 57.63 95 THR A N 1
ATOM 761 C CA . THR A 1 95 ? 8.618 51.307 22.042 1.00 56.01 95 THR A CA 1
ATOM 762 C C . THR A 1 95 ? 9.510 52.249 22.850 1.00 55.94 95 THR A C 1
ATOM 763 O O . THR A 1 95 ? 10.393 52.900 22.279 1.00 55.65 95 THR A O 1
ATOM 767 N N . PHE A 1 96 ? 9.293 52.333 24.165 1.00 55.38 96 PHE A N 1
ATOM 768 C CA . PHE A 1 96 ? 10.282 53.018 25.009 1.00 55.09 96 PHE A CA 1
ATOM 769 C C . PHE A 1 96 ? 11.533 52.164 25.238 1.00 53.11 96 PHE A C 1
ATOM 770 O O . PHE A 1 96 ? 12.519 52.666 25.758 1.00 52.91 96 PHE A O 1
ATOM 778 N N . LEU A 1 97 ? 11.488 50.882 24.866 1.00 51.70 97 LEU A N 1
ATOM 779 C CA . LEU A 1 97 ? 12.642 49.995 25.031 1.00 50.74 97 LEU A CA 1
ATOM 780 C C . LEU A 1 97 ? 13.801 50.469 24.217 1.00 51.22 97 LEU A C 1
ATOM 781 O O . LEU A 1 97 ? 13.644 50.787 23.051 1.00 51.47 97 LEU A O 1
ATOM 786 N N . LYS A 1 98 ? 14.966 50.530 24.841 1.00 52.56 98 LYS A N 1
ATOM 787 C CA . LYS A 1 98 ? 16.217 50.745 24.128 1.00 53.53 98 LYS A CA 1
ATOM 788 C C . LYS A 1 98 ? 16.971 49.440 24.150 1.00 52.76 98 LYS A C 1
ATOM 789 O O . LYS A 1 98 ? 17.217 48.859 25.227 1.00 51.53 98 LYS A O 1
ATOM 795 N N . LYS A 1 99 ? 17.344 48.999 22.949 1.00 53.18 99 LYS A N 1
ATOM 796 C CA . LYS A 1 99 ? 18.039 47.729 22.728 1.00 53.16 99 LYS A CA 1
ATOM 797 C C . LYS A 1 99 ? 19.194 47.598 23.681 1.00 53.41 99 LYS A C 1
ATOM 798 O O . LYS A 1 99 ? 19.361 46.560 24.292 1.00 54.19 99 LYS A O 1
ATOM 804 N N . GLU A 1 100 ? 19.975 48.660 23.843 1.00 54.42 100 GLU A N 1
ATOM 805 C CA . GLU A 1 100 ? 21.170 48.611 24.692 1.00 54.76 100 GLU A CA 1
ATOM 806 C C . GLU A 1 100 ? 20.909 48.388 26.156 1.00 54.08 100 GLU A C 1
ATOM 807 O O . GLU A 1 100 ? 21.841 47.997 26.876 1.00 55.28 100 GLU A O 1
ATOM 813 N N . ASP A 1 101 ? 19.700 48.721 26.638 1.00 52.24 101 ASP A N 1
ATOM 814 C CA . ASP A 1 101 ? 19.336 48.528 28.057 1.00 49.51 101 ASP A CA 1
ATOM 815 C C . ASP A 1 101 ? 18.567 47.199 28.233 1.00 46.99 101 ASP A C 1
ATOM 816 O O . ASP A 1 101 ? 18.006 46.920 29.299 1.00 47.09 101 ASP A O 1
ATOM 821 N N . LEU A 1 102 ? 18.473 46.409 27.181 1.00 43.43 102 LEU A N 1
ATOM 822 C CA . LEU A 1 102 ? 17.599 45.238 27.217 1.00 41.33 102 LEU A CA 1
ATOM 823 C C . LEU A 1 102 ? 18.133 44.145 28.181 1.00 39.65 102 LEU A C 1
ATOM 824 O O . LEU A 1 102 ? 19.330 43.752 28.101 1.00 38.81 102 LEU A O 1
ATOM 829 N N . ILE A 1 103 ? 17.274 43.703 29.106 1.00 36.83 103 ILE A N 1
ATOM 830 C CA . ILE A 1 103 ? 17.528 42.525 29.947 1.00 35.32 103 ILE A CA 1
ATOM 831 C C . ILE A 1 103 ? 16.224 41.771 29.904 1.00 35.05 103 ILE A C 1
ATOM 832 O O . ILE A 1 103 ? 15.191 42.279 30.302 1.00 33.93 103 ILE A O 1
ATOM 837 N N . ILE A 1 104 ? 16.244 40.569 29.342 1.00 34.59 104 ILE A N 1
ATOM 838 C CA . ILE A 1 104 ? 14.963 39.951 28.978 1.00 33.22 104 ILE A CA 1
ATOM 839 C C . ILE A 1 104 ? 14.643 38.850 29.962 1.00 32.99 104 ILE A C 1
ATOM 840 O O . ILE A 1 104 ? 15.561 38.242 30.571 1.00 32.91 104 ILE A O 1
ATOM 845 N N . TYR A 1 105 ? 13.364 38.565 30.105 1.00 32.09 105 TYR A N 1
ATOM 846 C CA . TYR A 1 105 ? 12.925 37.597 31.076 1.00 32.79 105 TYR A CA 1
ATOM 847 C C . TYR A 1 105 ? 11.881 36.750 30.382 1.00 33.24 105 TYR A C 1
ATOM 848 O O . TYR A 1 105 ? 10.807 37.241 30.044 1.00 32.53 105 TYR A O 1
ATOM 857 N N . GLU A 1 106 ? 12.211 35.480 30.155 1.00 33.38 106 GLU A N 1
ATOM 858 C CA . GLU A 1 106 ? 11.340 34.623 29.372 1.00 33.60 106 GLU A CA 1
ATOM 859 C C . GLU A 1 106 ? 10.274 34.009 30.274 1.00 34.28 106 GLU A C 1
ATOM 860 O O . GLU A 1 106 ? 10.621 33.400 31.276 1.00 34.11 106 GLU A O 1
ATOM 866 N N . ILE A 1 107 ? 9.005 34.129 29.873 1.00 34.80 107 ILE A N 1
ATOM 867 C CA . ILE A 1 107 ? 7.862 33.646 30.634 1.00 36.12 107 ILE A CA 1
ATOM 868 C C . ILE A 1 107 ? 6.968 32.696 29.821 1.00 36.50 107 ILE A C 1
ATOM 869 O O . ILE A 1 107 ? 6.558 33.014 28.685 1.00 36.72 107 ILE A O 1
ATOM 874 N N . HIS A 1 108 ? 6.696 31.519 30.383 1.00 36.86 108 HIS A N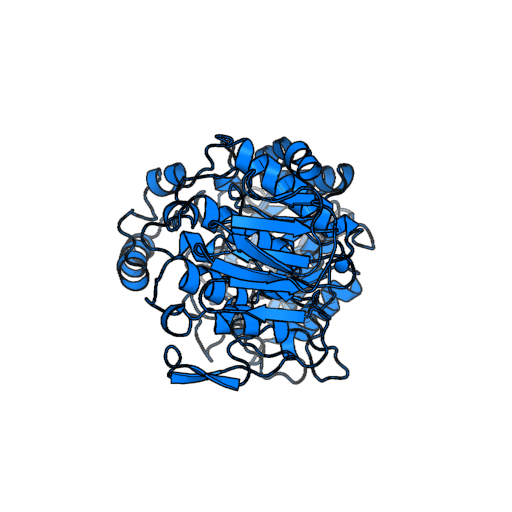 1
ATOM 875 C CA . HIS A 1 108 ? 5.611 30.685 29.906 1.00 36.96 108 HIS A CA 1
ATOM 876 C C . HIS A 1 108 ? 4.369 30.934 30.776 1.00 37.94 108 HIS A C 1
ATOM 877 O O . HIS A 1 108 ? 4.355 30.635 31.969 1.00 39.32 108 HIS A O 1
ATOM 884 N N . VAL A 1 109 ? 3.313 31.452 30.171 1.00 38.43 109 VAL A N 1
ATOM 885 C CA . VAL A 1 109 ? 2.165 31.965 30.931 1.00 38.58 109 VAL A CA 1
ATOM 886 C C . VAL A 1 109 ? 1.460 30.894 31.781 1.00 39.46 109 VAL A C 1
ATOM 887 O O . VAL A 1 109 ? 1.215 31.104 32.966 1.00 39.33 109 VAL A O 1
ATOM 891 N N . GLY A 1 110 ? 1.184 29.740 31.172 1.00 39.50 110 GLY A N 1
ATOM 892 C CA . GLY A 1 110 ? 0.504 28.646 31.848 1.00 39.35 110 GLY A CA 1
ATOM 893 C C . GLY A 1 110 ? 1.193 28.194 33.119 1.00 39.88 110 GLY A C 1
ATOM 894 O O . GLY A 1 110 ? 0.503 27.858 34.080 1.00 41.57 110 GLY A O 1
ATOM 895 N N . THR A 1 111 ? 2.534 28.193 33.153 1.00 38.33 111 THR A N 1
ATOM 896 C CA . THR A 1 111 ? 3.265 27.656 34.305 1.00 37.63 111 THR A CA 1
ATOM 897 C C . THR A 1 111 ? 3.901 28.711 35.235 1.00 37.69 111 THR A C 1
ATOM 898 O O . THR A 1 111 ? 4.321 28.390 36.348 1.00 38.74 111 THR A O 1
ATOM 902 N N . PHE A 1 112 ? 3.996 29.961 34.777 1.00 37.79 112 PHE A N 1
ATOM 903 C CA . PHE A 1 112 ? 4.692 31.042 35.509 1.00 36.95 112 PHE A CA 1
ATOM 904 C C . PHE A 1 112 ? 4.140 31.266 36.937 1.00 38.07 112 PHE A C 1
ATOM 905 O O . PHE A 1 112 ? 4.856 31.682 37.838 1.00 38.57 112 PHE A O 1
ATOM 913 N N . THR A 1 113 ? 2.890 30.888 37.143 1.00 39.39 113 THR A N 1
ATOM 914 C CA . THR A 1 113 ? 2.097 31.398 38.231 1.00 40.82 113 THR A CA 1
ATOM 915 C C . THR A 1 113 ? 1.039 30.339 38.521 1.00 40.69 113 THR A C 1
ATOM 916 O O . THR A 1 113 ? 0.637 29.654 37.599 1.00 40.40 113 THR A O 1
ATOM 920 N N . PRO A 1 114 ? 0.628 30.154 39.802 1.00 40.77 114 PRO A N 1
ATOM 921 C CA . PRO A 1 114 ? -0.500 29.270 40.056 1.00 41.63 114 PRO A CA 1
ATOM 922 C C . PRO A 1 114 ? -1.711 29.582 39.182 1.00 42.55 114 PRO A C 1
ATOM 923 O O . PRO A 1 114 ? -2.371 28.654 38.742 1.00 42.02 114 PRO A O 1
ATOM 927 N N . GLU A 1 115 ? -1.995 30.860 38.920 1.00 43.06 115 GLU A N 1
ATOM 928 C CA . GLU A 1 115 ? -3.135 31.207 38.060 1.00 44.71 115 GLU A CA 1
ATOM 929 C C . GLU A 1 115 ? -2.966 30.635 36.657 1.00 43.69 115 GLU A C 1
ATOM 930 O O . GLU A 1 115 ? -3.921 30.122 36.066 1.00 44.76 115 GLU A O 1
ATOM 936 N N . GLY A 1 116 ? -1.756 30.714 36.121 1.00 41.90 116 GLY A N 1
ATOM 937 C CA . GLY A 1 116 ? -1.498 30.256 34.741 1.00 40.91 116 GLY A CA 1
ATOM 938 C C . GLY A 1 116 ? -2.075 31.157 33.654 1.00 40.33 116 GLY A C 1
ATOM 939 O O . GLY A 1 116 ? -2.332 30.700 32.541 1.00 40.11 116 GLY A O 1
ATOM 940 N N . THR A 1 117 ? -2.246 32.438 33.969 1.00 39.32 117 THR A N 1
ATOM 941 C CA . THR A 1 117 ? -2.910 33.362 33.090 1.00 40.21 117 THR A CA 1
ATOM 942 C C . THR A 1 117 ? -2.158 34.679 33.040 1.00 40.58 117 THR A C 1
ATOM 943 O O . THR A 1 117 ? -1.215 34.905 33.810 1.00 41.63 117 THR A O 1
ATOM 947 N N . PHE A 1 118 ? -2.591 35.549 32.134 1.00 40.51 118 PHE A N 1
ATOM 948 C CA . PHE A 1 118 ? -2.053 36.902 32.036 1.00 41.37 118 PHE A CA 1
ATOM 949 C C . PHE A 1 118 ? -2.181 37.675 33.335 1.00 41.91 118 PHE A C 1
ATOM 950 O O . PHE A 1 118 ? -1.257 38.370 33.736 1.00 42.33 118 PHE A O 1
ATOM 958 N N . GLU A 1 119 ? -3.335 37.569 33.984 1.00 43.95 119 GLU A N 1
ATOM 959 C CA . GLU A 1 119 ? -3.509 38.193 35.288 1.00 46.52 119 GLU A CA 1
ATOM 960 C C . GLU A 1 119 ? -2.376 37.770 36.262 1.00 45.65 119 GLU A C 1
ATOM 961 O O . GLU A 1 119 ? -1.876 38.591 37.034 1.00 46.32 119 GLU A O 1
ATOM 967 N N . GLY A 1 120 ? -1.992 36.490 36.205 1.00 44.14 120 GLY A N 1
ATOM 968 C CA . GLY A 1 120 ? -0.949 35.961 37.034 1.00 42.78 120 GLY A CA 1
ATOM 969 C C . GLY A 1 120 ? 0.330 36.708 36.758 1.00 42.31 120 GLY A C 1
ATOM 970 O O . GLY A 1 120 ? 1.072 37.002 37.690 1.00 42.09 120 GLY A O 1
ATOM 971 N N . VAL A 1 121 ? 0.623 37.018 35.489 1.00 41.36 121 VAL A N 1
ATOM 972 C CA . VAL A 1 121 ? 1.882 37.730 35.232 1.00 40.21 121 VAL A CA 1
ATOM 973 C C . VAL A 1 121 ? 1.841 39.203 35.669 1.00 40.69 121 VAL A C 1
ATOM 974 O O . VAL A 1 121 ? 2.840 39.736 36.127 1.00 39.59 121 VAL A O 1
ATOM 978 N N . ILE A 1 122 ? 0.664 39.826 35.589 1.00 41.18 122 ILE A N 1
ATOM 979 C CA . ILE A 1 122 ? 0.458 41.178 36.084 1.00 41.79 122 ILE A CA 1
ATOM 980 C C . ILE A 1 122 ? 0.776 41.250 37.566 1.00 42.65 122 ILE A C 1
ATOM 981 O O . ILE A 1 122 ? 1.503 42.156 38.038 1.00 43.03 122 ILE A O 1
ATOM 986 N N . ARG A 1 123 ? 0.291 40.254 38.301 1.00 42.97 123 ARG A N 1
ATOM 987 C CA . ARG A 1 123 ? 0.605 40.143 39.727 1.00 42.52 123 ARG A CA 1
ATOM 988 C C . ARG A 1 123 ? 2.121 40.140 39.989 1.00 42.46 123 ARG A C 1
ATOM 989 O O . ARG A 1 123 ? 2.559 40.610 41.059 1.00 42.10 123 ARG A O 1
ATOM 997 N N . LYS A 1 124 ? 2.927 39.670 39.022 1.00 41.05 124 LYS A N 1
ATOM 998 C CA . LYS A 1 124 ? 4.403 39.618 39.225 1.00 41.36 124 LYS A CA 1
ATOM 999 C C . LYS A 1 124 ? 5.205 40.812 38.673 1.00 40.99 124 LYS A C 1
ATOM 1000 O O . LYS A 1 124 ? 6.421 40.826 38.725 1.00 40.01 124 LYS A O 1
ATOM 1006 N N . LEU A 1 125 ? 4.525 41.807 38.125 1.00 42.36 125 LEU A N 1
ATOM 1007 C CA . LEU A 1 125 ? 5.221 42.879 37.430 1.00 42.27 125 LEU A CA 1
ATOM 1008 C C . LEU A 1 125 ? 6.127 43.659 38.374 1.00 42.74 125 LEU A C 1
ATOM 1009 O O . LEU A 1 125 ? 7.272 43.988 38.007 1.00 41.83 125 LEU A O 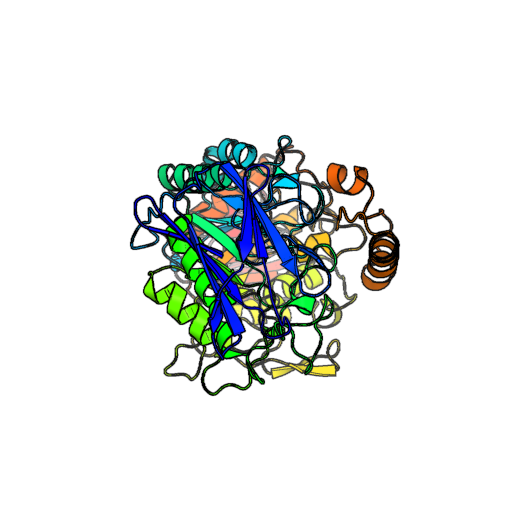1
ATOM 1014 N N . ASP A 1 126 ? 5.637 43.910 39.599 1.00 43.16 126 ASP A N 1
ATOM 1015 C CA . ASP A 1 126 ? 6.413 44.647 40.591 1.00 43.79 126 ASP A CA 1
ATOM 1016 C C . ASP A 1 126 ? 7.693 43.886 40.942 1.00 42.95 126 ASP A C 1
ATOM 1017 O O . ASP A 1 126 ? 8.766 44.494 41.079 1.00 42.77 126 ASP A O 1
ATOM 1022 N N . TYR A 1 127 ? 7.557 42.569 41.105 1.00 41.09 127 TYR A N 1
ATOM 1023 C CA . TYR A 1 127 ? 8.670 41.724 41.435 1.00 41.23 127 TYR A CA 1
ATOM 1024 C C . TYR A 1 127 ? 9.722 41.762 40.302 1.00 40.98 127 TYR A C 1
ATOM 1025 O O . TYR A 1 127 ? 10.906 41.950 40.547 1.00 41.51 127 TYR A O 1
ATOM 1034 N N . LEU A 1 128 ? 9.253 41.594 39.073 1.00 40.66 128 LEU A N 1
ATOM 1035 C CA . LEU A 1 128 ? 10.084 41.658 37.878 1.00 40.61 128 LEU A CA 1
ATOM 1036 C C . LEU A 1 128 ? 10.812 43.009 37.743 1.00 40.42 128 LEU A C 1
ATOM 1037 O O . LEU A 1 128 ? 12.024 43.047 37.529 1.00 39.76 128 LEU A O 1
ATOM 1042 N N . LYS A 1 129 ? 10.069 44.097 37.938 1.00 41.36 129 LYS A N 1
ATOM 1043 C CA . LYS A 1 129 ? 10.601 45.456 37.857 1.00 42.55 129 LYS A CA 1
ATOM 1044 C C . LYS A 1 129 ? 11.708 45.670 38.894 1.00 42.74 129 LYS A C 1
ATOM 1045 O O . LYS A 1 129 ? 12.800 46.180 38.587 1.00 42.62 129 LYS A O 1
ATOM 1051 N N . ASP A 1 130 ? 11.411 45.256 40.118 1.00 42.43 130 ASP A N 1
ATOM 1052 C CA . ASP A 1 130 ? 12.337 45.358 41.214 1.00 42.81 130 ASP A CA 1
ATOM 1053 C C . ASP A 1 130 ? 13.578 44.526 40.962 1.00 42.19 130 ASP A C 1
ATOM 1054 O O . ASP A 1 130 ? 14.710 44.955 41.294 1.00 41.38 130 ASP A O 1
ATOM 1059 N N . LEU A 1 131 ? 13.389 43.343 40.368 1.00 41.21 131 LEU A N 1
ATOM 1060 C CA . LEU A 1 131 ? 14.555 42.522 40.008 1.00 40.42 131 LEU A CA 1
ATOM 1061 C C . LEU A 1 131 ? 15.475 43.264 39.044 1.00 40.17 131 LEU A C 1
ATOM 1062 O O . LEU A 1 131 ? 16.696 43.134 39.130 1.00 39.89 131 LEU A O 1
ATOM 1067 N N . GLY A 1 132 ? 14.895 44.080 38.160 1.00 40.88 132 GLY A N 1
ATOM 1068 C CA . GLY A 1 132 ? 15.693 44.939 37.255 1.00 40.65 132 GLY A CA 1
ATOM 1069 C C . GLY A 1 132 ? 15.641 44.569 35.784 1.00 40.77 132 GLY A C 1
ATOM 1070 O O . GLY A 1 132 ? 16.392 45.092 34.984 1.00 40.16 132 GLY A O 1
ATOM 1071 N N . ILE A 1 133 ? 14.761 43.629 35.451 1.00 40.84 133 ILE A N 1
ATOM 1072 C CA . ILE A 1 133 ? 14.451 43.201 34.083 1.00 40.46 133 ILE A CA 1
ATOM 1073 C C . ILE A 1 133 ? 13.889 44.386 33.353 1.00 39.86 133 ILE A C 1
ATOM 1074 O O . ILE A 1 133 ? 13.246 45.218 33.973 1.00 40.70 133 ILE A O 1
ATOM 1079 N N . THR A 1 134 ? 14.108 44.506 32.051 1.00 39.14 134 THR A N 1
ATOM 1080 C CA . THR A 1 134 ? 13.490 45.651 31.360 1.00 38.75 134 THR A CA 1
ATOM 1081 C C . THR A 1 134 ? 12.454 45.220 30.354 1.00 37.87 134 THR A C 1
ATOM 1082 O O . THR A 1 134 ? 11.651 46.046 29.880 1.00 36.61 134 THR A O 1
ATOM 1086 N N . ALA A 1 135 ? 12.461 43.930 30.024 1.00 36.29 135 ALA A N 1
ATOM 1087 C CA . ALA A 1 135 ? 11.435 43.438 29.121 1.00 36.17 135 ALA A CA 1
ATOM 1088 C C . ALA A 1 135 ? 11.069 41.992 29.432 1.00 35.72 135 ALA A C 1
ATOM 1089 O O . ALA A 1 135 ? 11.944 41.150 29.707 1.00 34.28 135 ALA A O 1
ATOM 1091 N N . ILE A 1 136 ? 9.769 41.704 29.364 1.00 35.43 136 ILE A N 1
ATOM 1092 C CA . ILE A 1 136 ? 9.342 40.323 29.447 1.00 35.72 136 ILE A CA 1
ATOM 1093 C C . ILE A 1 136 ? 9.129 39.719 28.059 1.00 35.37 136 ILE A C 1
ATOM 1094 O O . ILE A 1 136 ? 8.629 40.381 27.164 1.00 35.53 136 ILE A O 1
ATOM 1099 N N . GLU A 1 137 ? 9.554 38.473 27.884 1.00 34.95 137 GLU A N 1
ATOM 1100 C CA . GLU A 1 137 ? 9.337 37.791 26.630 1.00 34.79 137 GLU A CA 1
ATOM 1101 C C . GLU A 1 137 ? 8.322 36.721 26.883 1.00 35.51 137 GLU A C 1
ATOM 1102 O O . GLU A 1 137 ? 8.587 35.828 27.695 1.00 35.09 137 GLU A O 1
ATOM 1108 N N . ILE A 1 138 ? 7.168 36.827 26.195 1.00 35.21 138 ILE A N 1
ATOM 1109 C CA . ILE A 1 138 ? 6.060 35.899 26.359 1.00 35.32 138 ILE A CA 1
ATOM 1110 C C . ILE A 1 138 ? 6.104 34.792 25.306 1.00 35.64 138 ILE A C 1
ATOM 1111 O O . ILE A 1 138 ? 6.127 35.059 24.120 1.00 36.70 138 ILE A O 1
ATOM 1116 N N . MET A 1 139 ? 6.089 33.543 25.750 1.00 35.30 139 MET A N 1
ATOM 1117 C CA . MET A 1 139 ? 6.088 32.412 24.869 1.00 33.96 139 MET A CA 1
ATOM 1118 C C . MET A 1 139 ? 4.731 32.366 24.135 1.00 35.83 139 MET A C 1
ATOM 1119 O O . MET A 1 139 ? 3.756 32.998 24.587 1.00 36.67 139 MET A O 1
ATOM 1124 N N . PRO A 1 140 ? 4.669 31.683 22.965 1.00 35.28 140 PRO A N 1
ATOM 1125 C CA . PRO A 1 140 ? 3.575 31.984 22.039 1.00 35.80 140 PRO A CA 1
ATOM 1126 C C . PRO A 1 140 ? 2.166 31.885 22.595 1.00 37.48 140 PRO A C 1
ATOM 1127 O O . PRO A 1 140 ? 1.856 30.967 23.363 1.00 38.32 140 PRO A O 1
ATOM 1131 N N . ILE A 1 141 ? 1.294 32.796 22.159 1.00 38.73 141 ILE A N 1
ATOM 1132 C CA . ILE A 1 141 ? -0.053 32.859 22.713 1.00 38.49 141 ILE A CA 1
ATOM 1133 C C . ILE A 1 141 ? -1.113 32.623 21.638 1.00 40.21 141 ILE A C 1
ATOM 1134 O O . ILE A 1 141 ? -2.319 32.595 21.921 1.00 42.08 141 ILE A O 1
ATOM 1139 N N . ALA A 1 142 ? -0.668 32.484 20.395 1.00 40.06 142 ALA A N 1
ATOM 1140 C CA . ALA A 1 142 ? -1.578 32.170 19.314 1.00 39.37 142 ALA A CA 1
ATOM 1141 C C . ALA A 1 142 ? -2.302 30.884 19.704 1.00 40.07 142 ALA A C 1
ATOM 1142 O O . ALA A 1 142 ? -1.666 29.946 20.190 1.00 38.81 142 ALA A O 1
ATOM 1144 N N . GLN A 1 143 ? -3.633 30.857 19.502 1.00 40.14 143 GLN A N 1
ATOM 1145 C CA . GLN A 1 143 ? -4.475 29.808 20.052 1.00 40.26 143 GLN A CA 1
ATOM 1146 C C . GLN A 1 143 ? -4.002 28.416 19.682 1.00 39.92 143 GLN A C 1
ATOM 1147 O O . GLN A 1 143 ? -3.875 28.076 18.500 1.00 40.06 143 GLN A O 1
ATOM 1153 N N . PHE A 1 144 ? -3.812 27.591 20.699 1.00 40.65 144 PHE A N 1
ATOM 1154 C CA . PHE A 1 144 ? -3.370 26.201 20.514 1.00 40.91 144 PHE A CA 1
ATOM 1155 C C . PHE A 1 144 ? -4.351 25.214 21.154 1.00 41.75 144 PHE A C 1
ATOM 1156 O O . PHE A 1 144 ? -5.279 25.631 21.831 1.00 42.37 144 PHE A O 1
ATOM 1164 N N . PRO A 1 145 ? -4.171 23.902 20.923 1.00 42.50 145 PRO A N 1
ATOM 1165 C CA . PRO A 1 145 ? -5.200 22.986 21.477 1.00 42.75 145 PRO A CA 1
ATOM 1166 C C . PRO A 1 145 ? -5.135 22.863 23.004 1.00 43.39 145 PRO A C 1
ATOM 1167 O O . PRO A 1 145 ? -4.020 22.820 23.593 1.00 42.12 145 PRO A O 1
ATOM 1171 N N . GLY A 1 146 ? -6.314 22.810 23.628 1.00 43.50 146 GLY A N 1
ATOM 1172 C CA . GLY A 1 146 ? -6.448 22.673 25.074 1.00 45.08 146 GLY A CA 1
ATOM 1173 C C . GLY A 1 146 ? -5.860 23.847 25.839 1.00 46.05 146 GLY A C 1
ATOM 1174 O O . GLY A 1 146 ? -5.881 24.994 25.338 1.00 45.87 146 GLY A O 1
ATOM 1175 N N . LYS A 1 147 ? -5.306 23.541 27.022 1.00 45.89 147 LYS A N 1
ATOM 1176 C CA . LYS A 1 147 ? -4.790 24.522 27.990 1.00 46.58 147 LYS A CA 1
ATOM 1177 C C . LYS A 1 147 ? -3.281 24.423 28.250 1.00 44.65 147 LYS A C 1
ATOM 1178 O O . LYS A 1 147 ? -2.694 25.342 28.777 1.00 42.87 147 LYS A O 1
ATOM 1184 N N . ARG A 1 148 ? -2.679 23.290 27.891 1.00 43.74 148 ARG A N 1
ATOM 1185 C CA . ARG A 1 148 ? -1.322 22.963 28.309 1.00 42.30 148 ARG A CA 1
ATOM 1186 C C . ARG A 1 148 ? -0.416 22.745 27.076 1.00 42.04 148 ARG A C 1
ATOM 1187 O O . ARG A 1 148 ? -0.426 21.679 26.441 1.00 42.06 148 ARG A O 1
ATOM 1195 N N . ASP A 1 149 ? 0.371 23.769 26.749 1.00 40.76 149 ASP A N 1
ATOM 1196 C CA . ASP A 1 149 ? 1.231 23.750 25.586 1.00 39.44 149 ASP A CA 1
ATOM 1197 C C . ASP A 1 149 ? 2.243 24.875 25.775 1.00 38.86 149 ASP A C 1
ATOM 1198 O O . ASP A 1 149 ? 1.884 25.965 26.284 1.00 38.14 149 ASP A O 1
ATOM 1203 N N . TRP A 1 150 ? 3.488 24.611 25.367 1.00 37.12 150 TRP A N 1
ATOM 1204 C CA . TRP A 1 150 ? 4.526 25.632 25.329 1.00 36.92 150 TRP A CA 1
ATOM 1205 C C . TRP A 1 150 ? 4.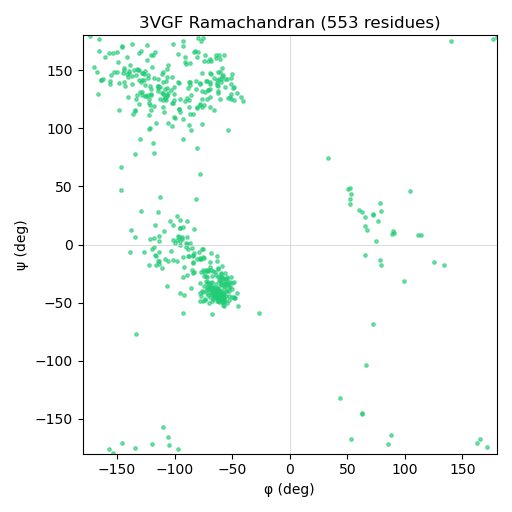075 26.817 24.485 1.00 36.98 150 TRP A C 1
ATOM 1206 O O . TRP A 1 150 ? 4.456 27.969 24.784 1.00 36.73 150 TRP A O 1
ATOM 1217 N N . GLY A 1 151 ? 3.300 26.518 23.428 1.00 37.25 151 GLY A N 1
ATOM 1218 C CA . GLY A 1 151 ? 2.778 27.511 22.490 1.00 36.57 151 GLY A CA 1
ATOM 1219 C C . GLY A 1 151 ? 3.111 27.259 21.011 1.00 37.21 151 GLY A C 1
ATOM 1220 O O . GLY A 1 151 ? 2.474 27.853 20.121 1.00 36.28 151 GLY A O 1
ATOM 1221 N N . TYR A 1 152 ? 4.068 26.368 20.732 1.00 37.03 152 TYR A N 1
ATOM 1222 C CA . TYR A 1 152 ? 4.587 26.208 19.362 1.00 36.55 152 TYR A CA 1
ATOM 1223 C C . TYR A 1 152 ? 3.610 25.368 18.551 1.00 38.33 152 TYR A C 1
ATOM 1224 O O . TYR A 1 152 ? 3.743 25.242 17.337 1.00 38.93 152 TYR A O 1
ATOM 1233 N N . ASP A 1 153 ? 2.590 24.835 19.220 1.00 38.06 153 ASP A N 1
ATOM 1234 C CA . ASP A 1 153 ? 1.481 24.203 18.507 1.00 38.17 153 ASP A CA 1
ATOM 1235 C C . ASP A 1 153 ? 0.339 25.159 18.232 1.00 38.41 153 ASP A C 1
ATOM 1236 O O . ASP A 1 153 ? -0.769 24.740 17.906 1.00 39.34 153 ASP A O 1
ATOM 1241 N N . GLY A 1 154 ? 0.606 26.451 18.366 1.00 38.34 154 GLY A N 1
ATOM 1242 C CA . GLY A 1 154 ? -0.318 27.484 17.930 1.00 38.10 154 GLY A CA 1
ATOM 1243 C C . GLY A 1 154 ? -0.795 27.298 16.504 1.00 39.47 154 GLY A C 1
ATOM 1244 O O . GLY A 1 154 ? -0.063 26.875 15.588 1.00 37.14 154 GLY A O 1
ATOM 1245 N N . VAL A 1 155 ? -2.050 27.637 16.294 1.00 40.68 155 VAL A N 1
ATOM 1246 C CA . VAL A 1 155 ? -2.640 27.292 15.026 1.00 42.01 155 VAL A CA 1
ATOM 1247 C C . VAL A 1 155 ? -3.500 28.460 14.513 1.00 41.86 155 VAL A C 1
ATOM 1248 O O . VAL A 1 155 ? -3.895 28.465 13.383 1.00 42.12 155 VAL A O 1
ATOM 1252 N N . TYR A 1 156 ? -3.675 29.495 15.340 1.00 41.89 156 TYR A N 1
ATOM 1253 C CA . TYR A 1 156 ? -4.432 30.711 14.988 1.00 42.88 156 TYR A CA 1
ATOM 1254 C C . TYR A 1 156 ? -3.616 31.947 15.307 1.00 42.02 156 TYR A C 1
ATOM 1255 O O . TYR A 1 156 ? -3.698 32.493 16.425 1.00 42.06 156 TYR A O 1
ATOM 1264 N N . LEU A 1 157 ? -2.859 32.396 14.311 1.00 41.55 157 LEU A N 1
ATOM 1265 C CA . LEU A 1 157 ? -1.806 33.415 14.505 1.00 41.33 157 LEU A CA 1
ATOM 1266 C C . LEU A 1 157 ? -2.295 34.764 15.082 1.00 41.26 157 LEU A C 1
ATOM 1267 O O . LEU A 1 157 ? -1.528 35.463 15.741 1.00 40.61 157 LEU A O 1
ATOM 1272 N N . TYR A 1 158 ? -3.557 35.128 14.833 1.00 40.84 158 TYR A N 1
ATOM 1273 C CA . TYR A 1 158 ? -4.085 36.383 15.378 1.00 41.01 158 TYR A CA 1
ATOM 1274 C C . TYR A 1 158 ? -4.969 36.201 16.633 1.00 41.69 158 TYR A C 1
ATOM 1275 O O . TYR A 1 158 ? -5.546 37.186 17.142 1.00 42.21 158 TYR A O 1
ATOM 1284 N N . ALA A 1 159 ? -5.088 34.967 17.134 1.00 41.68 159 ALA A N 1
ATOM 1285 C CA . ALA A 1 159 ? -6.041 34.693 18.227 1.00 42.49 159 ALA A CA 1
ATOM 1286 C C . ALA A 1 159 ? -5.377 34.407 19.576 1.00 42.40 159 ALA A C 1
ATOM 1287 O O . ALA A 1 159 ? -4.669 33.382 19.718 1.00 42.27 159 ALA A O 1
ATOM 1289 N N . VAL A 1 160 ? -5.585 35.305 20.547 1.00 41.86 160 VAL A N 1
ATOM 1290 C CA . VAL A 1 160 ? -4.952 35.147 21.849 1.00 41.94 160 VAL A CA 1
ATOM 1291 C C . VAL A 1 160 ? -5.588 34.013 22.632 1.00 43.10 160 VAL A C 1
ATOM 1292 O O . VAL A 1 160 ? -6.811 34.004 22.863 1.00 44.57 160 VAL A O 1
ATOM 1296 N N . GLN A 1 161 ? -4.736 33.086 23.060 1.00 42.71 161 GLN A N 1
ATOM 1297 C CA . GLN A 1 161 ? -5.150 31.888 23.794 1.00 43.21 161 GLN A CA 1
ATOM 1298 C C . GLN A 1 161 ? -6.223 32.164 24.818 1.00 43.38 161 GLN A C 1
ATOM 1299 O O . GLN A 1 161 ? -6.021 32.970 25.736 1.00 43.33 161 GLN A O 1
ATOM 1305 N N . ASN A 1 162 ? -7.331 31.442 24.677 1.00 43.83 162 ASN A N 1
ATOM 1306 C CA . ASN A 1 162 ? -8.502 31.630 25.536 1.00 44.63 162 ASN A CA 1
ATOM 1307 C C . ASN A 1 162 ? -8.253 31.385 27.012 1.00 45.06 162 ASN A C 1
ATOM 1308 O O . ASN A 1 162 ? -8.612 32.220 27.854 1.00 45.43 162 ASN A O 1
ATOM 1313 N N . SER A 1 163 ? -7.588 30.269 27.313 1.00 44.57 163 SER A N 1
ATOM 1314 C CA . SER A 1 163 ? -7.367 29.832 28.684 1.00 44.78 163 SER A CA 1
ATOM 1315 C C . SER A 1 163 ? -6.294 30.662 29.410 1.00 43.81 163 SER A C 1
ATOM 1316 O O . SER A 1 163 ? -6.184 30.573 30.641 1.00 43.04 163 SER A O 1
ATOM 1319 N N . TYR A 1 164 ? -5.552 31.484 28.670 1.00 41.76 164 TYR A N 1
ATOM 1320 C CA . TYR A 1 164 ? -4.620 32.439 29.301 1.00 41.80 164 TYR A CA 1
ATOM 1321 C C . TYR A 1 164 ? -5.347 33.717 29.710 1.00 42.24 164 TYR A C 1
ATOM 1322 O O . TYR A 1 164 ? -4.753 34.571 30.379 1.00 42.69 164 TYR A O 1
ATOM 1331 N N . GLY A 1 165 ? -6.597 33.867 29.287 1.00 41.91 165 GLY A N 1
ATOM 1332 C CA . GLY A 1 165 ? -7.315 35.111 29.518 1.00 43.55 165 GLY A CA 1
ATOM 1333 C C . GLY A 1 165 ? -7.659 35.891 28.249 1.00 44.91 165 GLY A C 1
ATOM 1334 O O . GLY A 1 165 ? -8.117 37.037 28.325 1.00 47.31 165 GLY A O 1
ATOM 1335 N N . GLY A 1 166 ? -7.437 35.294 27.084 1.00 44.07 166 GLY A N 1
ATOM 1336 C CA . GLY A 1 166 ? -7.811 35.902 25.809 1.00 44.29 166 GLY A CA 1
ATOM 1337 C C . GLY A 1 166 ? -7.299 37.313 25.557 1.00 44.78 166 GLY A C 1
ATOM 1338 O O . GLY A 1 166 ? -6.426 37.807 26.292 1.00 44.17 166 GLY A O 1
ATOM 1339 N N . PRO A 1 167 ? -7.841 37.975 24.520 1.00 45.44 167 PRO A N 1
ATOM 1340 C CA . PRO A 1 167 ? -7.470 39.312 24.057 1.00 46.59 167 PRO A CA 1
ATOM 1341 C C . PRO A 1 167 ? -7.394 40.356 25.172 1.00 48.10 167 PRO A C 1
ATOM 1342 O O . PRO A 1 167 ? -6.431 41.151 25.230 1.00 47.44 167 PRO A O 1
ATOM 1346 N N . GLU A 1 168 ? -8.407 40.351 26.033 1.00 49.32 168 GLU A N 1
ATOM 1347 C CA . GLU A 1 168 ? -8.490 41.294 27.152 1.00 51.52 168 GLU A CA 1
ATOM 1348 C C . GLU A 1 168 ? -7.354 41.104 28.148 1.00 49.61 168 GLU A C 1
ATOM 1349 O O . GLU A 1 168 ? -6.762 42.077 28.594 1.00 50.47 168 GLU A O 1
ATOM 1355 N N . GLY A 1 169 ? -7.063 39.860 28.509 1.00 48.10 169 GLY A N 1
ATOM 1356 C CA . GLY A 1 169 ? -5.975 39.594 29.426 1.00 46.74 169 GLY A CA 1
ATOM 1357 C C . GLY A 1 169 ? -4.642 40.084 28.882 1.00 45.64 169 GLY A C 1
ATOM 1358 O O . GLY A 1 169 ? -3.908 40.771 29.580 1.00 45.45 169 GLY A O 1
ATOM 1359 N N . PHE A 1 170 ? -4.342 39.761 27.625 1.00 45.61 170 PHE A N 1
ATOM 1360 C CA . PHE A 1 170 ? -3.066 40.147 27.037 1.00 44.94 170 PHE A CA 1
ATOM 1361 C C . PHE A 1 170 ? -2.926 41.663 26.959 1.00 45.79 170 PHE A C 1
ATOM 1362 O O . PHE A 1 170 ? -1.850 42.213 27.286 1.00 46.04 170 PHE A O 1
ATOM 1370 N N . ARG A 1 171 ? -3.997 42.343 26.556 1.00 45.94 171 ARG A N 1
ATOM 1371 C CA . ARG A 1 171 ? -3.936 43.790 26.437 1.00 47.11 171 ARG A CA 1
ATOM 1372 C C . ARG A 1 171 ? -3.743 44.401 27.803 1.00 46.42 171 ARG A C 1
ATOM 1373 O O . ARG A 1 171 ? -2.958 45.330 27.962 1.00 45.98 171 ARG A O 1
ATOM 1381 N N . LYS A 1 172 ? -4.437 43.857 28.800 1.00 46.63 172 LYS A N 1
ATOM 1382 C CA . LYS A 1 172 ? -4.231 44.312 30.174 1.00 46.73 172 LYS A CA 1
ATOM 1383 C C . LYS A 1 172 ? -2.779 44.079 30.613 1.00 44.43 172 LYS A C 1
ATOM 1384 O O . LYS A 1 172 ? -2.185 44.954 31.225 1.00 43.92 172 LYS A O 1
ATOM 1390 N N . LEU A 1 173 ? -2.213 42.923 30.268 1.00 42.48 173 LEU A N 1
ATOM 1391 C CA . LEU A 1 173 ? -0.830 42.640 30.623 1.00 41.17 173 LEU A CA 1
ATOM 1392 C C . LEU A 1 173 ? 0.098 43.696 30.020 1.00 41.48 173 LEU A C 1
ATOM 1393 O O . LEU A 1 173 ? 0.934 44.257 30.760 1.00 41.24 173 LEU A O 1
ATOM 1398 N N . VAL A 1 174 ? -0.043 43.978 28.705 1.00 41.26 174 VAL A N 1
ATOM 1399 C CA . VAL A 1 174 ? 0.853 44.969 28.115 1.00 41.60 174 VAL A CA 1
ATOM 1400 C C . VAL A 1 174 ? 0.665 46.379 28.644 1.00 42.53 174 VAL A C 1
ATOM 1401 O O . VAL A 1 174 ? 1.666 47.047 28.906 1.00 41.68 174 VAL A O 1
ATOM 1405 N N . ASP A 1 175 ? -0.590 46.803 28.839 1.00 43.11 175 ASP A N 1
ATOM 1406 C CA . ASP A 1 175 ? -0.861 48.118 29.404 1.00 45.44 175 ASP A CA 1
ATOM 1407 C C . ASP A 1 175 ? -0.235 48.228 30.781 1.00 45.31 175 ASP A C 1
ATOM 1408 O O . ASP A 1 175 ? 0.427 49.227 31.066 1.00 46.03 175 ASP A O 1
ATOM 1413 N N . GLU A 1 176 ? -0.424 47.207 31.624 1.00 45.09 176 GLU A N 1
ATOM 1414 C CA . GLU A 1 176 ? 0.118 47.236 32.999 1.00 45.46 176 GLU A CA 1
ATOM 1415 C C . GLU A 1 176 ? 1.621 47.163 32.997 1.00 44.42 176 GLU A C 1
ATOM 1416 O O . GLU A 1 176 ? 2.272 47.822 33.799 1.00 43.76 176 GLU A O 1
ATOM 1422 N N . ALA A 1 177 ? 2.177 46.385 32.068 1.00 43.20 177 ALA A N 1
ATOM 1423 C CA . ALA A 1 177 ? 3.624 46.293 31.987 1.00 42.62 177 ALA A CA 1
ATOM 1424 C C . ALA A 1 177 ? 4.178 47.693 31.656 1.00 42.72 177 ALA A C 1
ATOM 1425 O O . ALA A 1 177 ? 5.179 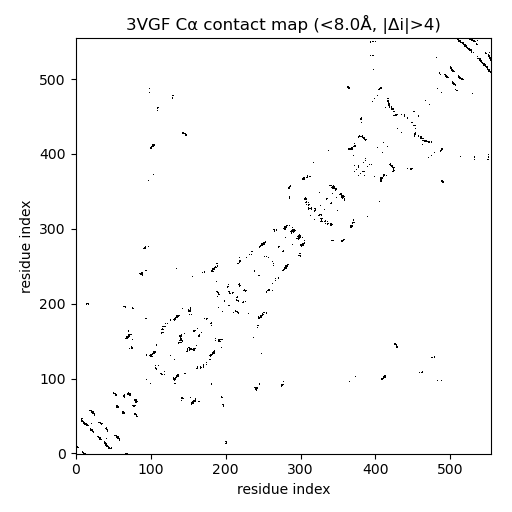48.133 32.214 1.00 41.84 177 ALA A O 1
ATOM 1427 N N . HIS A 1 178 ? 3.475 48.400 30.785 1.00 43.39 178 HIS A N 1
ATOM 1428 C CA . HIS A 1 178 ? 3.919 49.715 30.345 1.00 44.89 178 HIS A CA 1
ATOM 1429 C C . HIS A 1 178 ? 3.878 50.740 31.453 1.00 46.25 178 HIS A C 1
ATOM 1430 O O . HIS A 1 178 ? 4.801 51.537 31.573 1.00 45.88 178 HIS A O 1
ATOM 1437 N N . LYS A 1 179 ? 2.822 50.707 32.269 1.00 48.49 179 LYS A N 1
ATOM 1438 C CA . LYS A 1 179 ? 2.722 51.612 33.421 1.00 51.20 179 LYS A CA 1
ATOM 1439 C C . LYS A 1 179 ? 3.884 51.418 34.388 1.00 51.15 179 LYS A C 1
ATOM 1440 O O . LYS A 1 179 ? 4.342 52.384 34.992 1.00 52.10 179 LYS A O 1
ATOM 1446 N N . LYS A 1 180 ? 4.354 50.177 34.527 1.00 50.24 180 LYS A N 1
ATOM 1447 C CA . LYS A 1 180 ? 5.491 49.859 35.396 1.00 50.26 180 LYS A CA 1
ATOM 1448 C C . LYS A 1 180 ? 6.829 50.017 34.704 1.00 49.34 180 LYS A C 1
ATOM 1449 O O . LYS A 1 180 ? 7.863 49.736 35.296 1.00 49.97 180 LYS A O 1
ATOM 1455 N N . GLY A 1 181 ? 6.829 50.431 33.448 1.00 49.13 181 GLY A N 1
ATOM 1456 C CA . GLY A 1 181 ? 8.097 50.659 32.737 1.00 47.41 181 GLY A CA 1
ATOM 1457 C C . GLY A 1 181 ? 8.747 49.375 32.227 1.00 45.77 181 GLY A C 1
ATOM 1458 O O . GLY A 1 181 ? 9.974 49.311 32.098 1.00 46.33 181 GLY A O 1
ATOM 1459 N N . LEU A 1 182 ? 7.941 48.357 31.931 1.00 43.52 182 LEU A N 1
ATOM 1460 C CA . LEU A 1 182 ? 8.462 47.125 31.324 1.00 41.63 182 LEU A CA 1
ATOM 1461 C C . LEU A 1 182 ? 7.905 46.937 29.910 1.00 40.55 182 LEU A C 1
ATOM 1462 O O . LEU A 1 182 ? 6.755 47.269 29.634 1.00 40.44 182 LEU A O 1
ATOM 1467 N N . GLY A 1 183 ? 8.748 46.441 29.021 1.00 39.11 183 GLY A N 1
ATOM 1468 C CA . GLY A 1 183 ? 8.367 46.170 27.656 1.00 38.83 183 GLY A CA 1
ATOM 1469 C C . GLY A 1 183 ? 7.865 44.742 27.544 1.00 38.37 183 GLY A C 1
ATOM 1470 O O . GLY A 1 183 ? 8.162 43.902 28.414 1.00 37.89 183 GLY A O 1
ATOM 1471 N N . VAL A 1 184 ? 7.061 44.470 26.518 1.00 37.69 184 VAL A N 1
ATOM 1472 C CA . VAL A 1 184 ? 6.703 43.089 26.247 1.00 36.82 184 VAL A CA 1
ATOM 1473 C C . VAL A 1 184 ? 7.058 42.614 24.831 1.00 37.41 184 VAL A C 1
ATOM 1474 O O . VAL A 1 184 ? 6.785 43.289 23.795 1.00 34.96 184 VAL A O 1
ATOM 1478 N N . ILE A 1 185 ? 7.757 41.479 24.824 1.00 35.74 185 ILE A N 1
ATOM 1479 C CA . ILE A 1 185 ? 8.217 40.907 23.598 1.00 34.95 185 ILE A CA 1
ATOM 1480 C C . ILE A 1 185 ? 7.412 39.638 23.370 1.00 35.39 185 ILE A C 1
ATOM 1481 O O . ILE A 1 185 ? 7.291 38.821 24.287 1.00 35.52 185 ILE A O 1
ATOM 1486 N N . LEU A 1 186 ? 6.860 39.479 22.162 1.00 35.65 186 LEU A N 1
ATOM 1487 C CA . LEU A 1 186 ? 6.023 38.322 21.849 1.00 35.70 186 LEU A CA 1
ATOM 1488 C C . LEU A 1 186 ? 6.760 37.360 20.934 1.00 35.97 186 LEU A C 1
ATOM 1489 O O . LEU A 1 186 ? 7.242 37.738 19.857 1.00 35.02 186 LEU A O 1
ATOM 1494 N N . ASP A 1 187 ? 6.852 36.116 21.412 1.00 36.03 187 ASP A N 1
ATOM 1495 C CA . ASP A 1 187 ? 7.334 34.977 20.665 1.00 35.78 187 ASP A CA 1
ATOM 1496 C C . ASP A 1 187 ? 6.316 34.617 19.580 1.00 36.20 187 ASP A C 1
ATOM 1497 O O . ASP A 1 187 ? 5.163 34.301 19.894 1.00 37.66 187 ASP A O 1
ATOM 1502 N N . VAL A 1 188 ? 6.714 34.688 18.313 1.00 35.86 188 VAL A N 1
ATOM 1503 C CA . VAL A 1 188 ? 5.802 34.333 17.223 1.00 35.52 188 VAL A CA 1
ATOM 1504 C C . VAL A 1 188 ? 6.369 33.271 16.282 1.00 35.94 188 VAL A C 1
ATOM 1505 O O . VAL A 1 188 ? 7.617 33.172 16.067 1.00 35.08 188 VAL A O 1
ATOM 1509 N N . VAL A 1 189 ? 5.451 32.484 15.729 1.00 35.33 189 VAL A N 1
ATOM 1510 C CA . VAL A 1 189 ? 5.808 31.317 14.975 1.00 36.01 189 VAL A CA 1
ATOM 1511 C C . VAL A 1 189 ? 5.379 31.428 13.522 1.00 36.64 189 VAL A C 1
ATOM 1512 O O . VAL A 1 189 ? 4.221 31.250 13.201 1.00 37.89 189 VAL A O 1
ATOM 1516 N N . TYR A 1 190 ? 6.338 31.687 12.642 1.00 36.82 190 TYR A N 1
ATOM 1517 C CA . TYR A 1 190 ? 6.061 31.924 11.219 1.00 36.27 190 TYR A CA 1
ATOM 1518 C C . TYR A 1 190 ? 6.717 30.847 10.328 1.00 36.42 190 TYR A C 1
ATOM 1519 O O . TYR A 1 190 ? 6.852 31.016 9.103 1.00 36.39 190 TYR A O 1
ATOM 1528 N N . ASN A 1 191 ? 7.114 29.732 10.942 1.00 36.38 191 ASN A N 1
ATOM 1529 C CA . ASN A 1 191 ? 7.800 28.664 10.219 1.00 37.20 191 ASN A CA 1
ATOM 1530 C C . ASN A 1 191 ? 6.953 27.399 10.008 1.00 37.80 191 ASN A C 1
ATOM 1531 O O . ASN A 1 191 ? 7.320 26.496 9.234 1.00 36.99 191 ASN A O 1
ATOM 1536 N N . HIS A 1 192 ? 5.821 27.326 10.707 1.00 37.79 192 HIS A N 1
ATOM 1537 C CA . HIS A 1 192 ? 4.932 26.190 10.592 1.00 38.37 192 HIS A CA 1
ATOM 1538 C C . HIS A 1 192 ? 3.686 26.507 11.375 1.00 39.83 192 HIS A C 1
ATOM 1539 O O . HIS A 1 192 ? 3.598 27.552 12.014 1.00 40.53 192 HIS A O 1
ATOM 1546 N N . VAL A 1 193 ? 2.755 25.562 11.351 1.00 40.60 193 VAL A N 1
ATOM 1547 C CA . VAL A 1 193 ? 1.520 25.624 12.082 1.00 41.81 193 VAL A CA 1
ATOM 1548 C C . VAL A 1 193 ? 1.373 24.305 12.877 1.00 41.90 193 VAL A C 1
ATOM 1549 O O . VAL A 1 193 ? 1.838 23.256 12.441 1.00 41.82 193 VAL A O 1
ATOM 1553 N N . GLY A 1 194 ? 0.746 24.348 14.050 1.00 42.33 194 GLY A N 1
ATOM 1554 C CA . GLY A 1 194 ? 0.510 23.130 14.838 1.00 41.43 194 GLY A CA 1
ATOM 1555 C C . GLY A 1 194 ? -0.346 22.097 14.117 1.00 42.03 194 GLY A C 1
ATOM 1556 O O . GLY A 1 194 ? -1.086 22.423 13.173 1.00 41.68 194 GLY A O 1
ATOM 1557 N N . PRO A 1 195 ? -0.254 20.836 14.558 1.00 42.65 195 PRO A N 1
ATOM 1558 C CA . PRO A 1 195 ? -0.892 19.698 13.869 1.00 43.48 195 PRO A CA 1
ATOM 1559 C C . PRO A 1 195 ? -2.394 19.484 14.140 1.00 45.43 195 PRO A C 1
ATOM 1560 O O . PRO A 1 195 ? -3.031 18.722 13.423 1.00 46.36 195 PRO A O 1
ATOM 1564 N N . GLU A 1 196 ? -2.970 20.133 15.136 1.00 45.93 196 GLU A N 1
ATOM 1565 C CA . GLU A 1 196 ? -4.411 19.990 15.344 1.00 47.58 196 GLU A CA 1
ATOM 1566 C C . GLU A 1 196 ? -5.095 21.319 15.253 1.00 47.75 196 GLU A C 1
ATOM 1567 O O . GLU A 1 196 ? -4.638 22.296 15.860 1.00 47.40 196 GLU A O 1
ATOM 1573 N N . GLY A 1 197 ? -6.195 21.376 14.521 1.00 49.09 197 GLY A N 1
ATOM 1574 C CA . GLY A 1 197 ? -7.013 22.583 14.533 1.00 50.46 197 GLY A CA 1
ATOM 1575 C C . GLY A 1 197 ? -6.660 23.611 13.472 1.00 50.88 197 GLY A C 1
ATOM 1576 O O . GLY A 1 197 ? -7.149 24.736 13.498 1.00 50.99 197 GLY A O 1
ATOM 1577 N N . ASN A 1 198 ? -5.812 23.225 12.538 1.00 51.58 198 ASN A N 1
ATOM 1578 C CA . ASN A 1 198 ? -5.476 24.086 11.409 1.00 53.00 198 ASN A CA 1
ATOM 1579 C C . ASN A 1 198 ? -6.257 23.641 10.200 1.00 53.26 198 ASN A C 1
ATOM 1580 O O . ASN A 1 198 ? -6.215 22.482 9.826 1.00 53.70 198 ASN A O 1
ATOM 1585 N N . TYR A 1 199 ? -6.918 24.590 9.564 1.00 53.92 199 TYR A N 1
ATOM 1586 C CA . TYR A 1 199 ? -7.862 24.298 8.501 1.00 55.56 199 TYR A CA 1
ATOM 1587 C C . TYR A 1 199 ? -7.490 24.972 7.179 1.00 55.90 199 TYR A C 1
ATOM 1588 O O . TYR A 1 199 ? -8.213 24.882 6.195 1.00 56.22 199 TYR A O 1
ATOM 1597 N N . MET A 1 200 ? -6.327 25.619 7.176 1.00 56.36 200 MET A N 1
ATOM 1598 C CA . MET A 1 200 ? -5.826 26.358 6.031 1.00 56.41 200 MET A CA 1
ATOM 1599 C C . MET A 1 200 ? -5.588 25.475 4.801 1.00 57.44 200 MET A C 1
ATOM 1600 O O . MET A 1 200 ? -5.673 25.984 3.679 1.00 57.76 200 MET A O 1
ATOM 1605 N N . VAL A 1 201 ? -5.289 24.177 4.983 1.00 58.28 201 VAL A N 1
ATOM 1606 C CA . VAL A 1 201 ? -5.033 23.275 3.831 1.00 59.07 201 VAL A CA 1
ATOM 1607 C C . VAL A 1 201 ? -6.226 23.163 2.903 1.00 60.12 201 VAL A C 1
ATOM 1608 O O . VAL A 1 201 ? -6.084 22.935 1.696 1.00 60.90 201 VAL A O 1
ATOM 1612 N N . LYS A 1 202 ? -7.411 23.295 3.460 1.00 60.55 202 LYS A N 1
ATOM 1613 C CA . LYS A 1 202 ? -8.580 23.192 2.628 1.00 62.21 202 LYS A CA 1
ATOM 1614 C C . LYS A 1 202 ? -8.783 24.491 1.845 1.00 60.54 202 LYS A C 1
ATOM 1615 O O . LYS A 1 202 ? -9.542 24.517 0.899 1.00 60.50 202 LYS A O 1
ATOM 1621 N N . LEU A 1 203 ? -8.060 25.552 2.210 1.00 58.03 203 LEU A N 1
ATOM 1622 C CA . LEU A 1 203 ? -8.375 26.868 1.643 1.00 56.00 203 LEU A CA 1
ATOM 1623 C C . LEU A 1 203 ? -7.542 27.239 0.422 1.00 54.87 203 LEU A C 1
ATOM 1624 O O . LEU A 1 203 ? -8.064 27.782 -0.558 1.00 54.88 203 LEU A O 1
ATOM 1629 N N . GLY A 1 204 ? -6.253 26.935 0.477 1.00 52.99 204 GLY A N 1
ATOM 1630 C CA . GLY A 1 204 ? -5.343 27.400 -0.548 1.00 51.80 204 GLY A CA 1
ATOM 1631 C C . GLY A 1 204 ? -3.940 26.991 -0.192 1.00 50.28 204 GLY A C 1
ATOM 1632 O O . GLY A 1 204 ? -3.734 26.401 0.867 1.00 50.20 204 GLY A O 1
ATOM 1633 N N . PRO A 1 205 ? -2.966 27.295 -1.073 1.00 49.34 205 PRO A N 1
ATOM 1634 C CA . PRO A 1 205 ? -1.579 26.877 -0.821 1.00 48.43 205 PRO A CA 1
ATOM 1635 C C . PRO A 1 205 ? -0.821 27.736 0.205 1.00 47.62 205 PRO A C 1
ATOM 1636 O O . PRO A 1 205 ? 0.235 28.316 -0.121 1.00 47.30 205 PRO A O 1
ATOM 1640 N N . TYR A 1 206 ? -1.336 27.771 1.435 1.00 46.76 206 TYR A N 1
ATOM 1641 C CA . TYR A 1 206 ? -0.612 28.311 2.591 1.00 46.65 206 TYR A CA 1
ATOM 1642 C C . TYR A 1 206 ? 0.703 27.644 2.817 1.00 46.32 206 TYR A C 1
ATOM 1643 O O . TYR A 1 206 ? 1.648 28.293 3.224 1.00 45.43 206 TYR A O 1
ATOM 1652 N N . PHE A 1 207 ? 0.771 26.354 2.510 1.00 47.79 207 PHE A N 1
ATOM 1653 C CA . PHE A 1 207 ? 1.941 25.551 2.824 1.00 49.47 207 PHE A CA 1
ATOM 1654 C C . PHE A 1 207 ? 2.790 25.192 1.630 1.00 50.72 207 PHE A C 1
ATOM 1655 O O . PHE A 1 207 ? 2.291 24.973 0.534 1.00 51.38 207 PHE A O 1
ATOM 1663 N N . SER A 1 208 ? 4.086 25.162 1.871 1.00 51.72 208 SER A N 1
ATOM 1664 C CA . SER A 1 208 ? 5.040 24.875 0.864 1.00 53.48 208 SER A CA 1
ATOM 1665 C C . SER A 1 208 ? 5.064 23.403 0.611 1.00 56.20 208 SER A C 1
ATOM 1666 O O . SER A 1 208 ? 5.018 22.579 1.530 1.00 55.71 208 SER A O 1
ATOM 1669 N N . GLN A 1 209 ? 5.143 23.096 -0.679 1.00 59.78 209 GLN A N 1
ATOM 1670 C CA . GLN A 1 209 ? 5.347 21.757 -1.168 1.00 63.44 209 GLN A CA 1
ATOM 1671 C C . GLN A 1 209 ? 6.850 21.494 -1.148 1.00 64.44 209 GLN A C 1
ATOM 1672 O O . GLN A 1 209 ? 7.284 20.337 -1.202 1.00 65.88 209 GLN A O 1
ATOM 1678 N N . LYS A 1 210 ? 7.642 22.568 -1.033 1.00 64.75 210 LYS A N 1
ATOM 1679 C CA . LYS A 1 210 ? 9.100 22.488 -1.252 1.00 64.85 210 LYS A CA 1
ATOM 1680 C C . LYS A 1 210 ? 9.830 21.841 -0.118 1.00 64.07 210 LYS A C 1
ATOM 1681 O O . LYS A 1 210 ? 10.744 21.102 -0.367 1.00 64.84 210 LYS A O 1
ATOM 1687 N N . TYR A 1 211 ? 9.479 22.131 1.126 1.00 63.58 211 TYR A N 1
ATOM 1688 C CA . TYR A 1 211 ? 10.083 21.373 2.218 1.00 63.61 211 TYR A CA 1
ATOM 1689 C C . TYR A 1 211 ? 9.207 21.287 3.495 1.00 63.00 211 TYR A C 1
ATOM 1690 O O . TYR A 1 211 ? 8.063 21.851 3.572 1.00 62.15 211 TYR A O 1
ATOM 1699 N N . LYS A 1 212 ? 9.782 20.591 4.489 1.00 61.30 212 LYS A N 1
ATOM 1700 C CA . LYS A 1 212 ? 9.152 20.376 5.778 1.00 60.02 212 LYS A CA 1
ATOM 1701 C C . LYS A 1 212 ? 10.104 20.771 6.907 1.00 56.73 212 LYS A C 1
ATOM 1702 O O . LYS A 1 212 ? 11.322 20.531 6.842 1.00 55.87 212 LYS A O 1
ATOM 1708 N N . THR A 1 213 ? 9.523 21.369 7.941 1.00 53.30 213 THR A N 1
ATOM 1709 C CA . THR A 1 213 ? 10.195 21.520 9.227 1.00 49.72 213 THR A CA 1
ATOM 1710 C C . THR A 1 213 ? 10.041 20.205 10.026 1.00 49.10 213 THR A C 1
ATOM 1711 O O . THR A 1 213 ? 9.199 19.358 9.680 1.00 48.88 213 THR A O 1
ATOM 1715 N N . PRO A 1 214 ? 10.826 20.044 11.110 1.00 48.10 214 PRO A N 1
ATOM 1716 C CA . PRO A 1 214 ? 10.595 18.886 12.003 1.00 47.65 214 PRO A CA 1
ATOM 1717 C C . PRO A 1 214 ? 9.224 18.904 12.678 1.00 47.42 214 PRO A C 1
ATOM 1718 O O . PRO A 1 214 ? 8.846 17.900 13.260 1.00 48.08 214 PRO A O 1
ATOM 1722 N N . TRP A 1 215 ? 8.488 20.022 12.570 1.00 46.36 215 TRP A N 1
ATOM 1723 C CA . TRP A 1 215 ? 7.199 20.261 13.264 1.00 45.36 215 TRP A CA 1
ATOM 1724 C C . TRP A 1 215 ? 5.988 20.348 12.311 1.00 47.07 215 TRP A C 1
ATOM 1725 O O . TRP A 1 215 ? 4.865 20.615 12.723 1.00 46.71 215 TRP A O 1
ATOM 1736 N N . GLY A 1 216 ? 6.213 20.149 11.022 1.00 48.37 216 GLY A N 1
ATOM 1737 C CA . GLY A 1 216 ? 5.115 20.289 10.080 1.00 50.01 216 GLY A CA 1
ATOM 1738 C C . GLY A 1 216 ? 5.559 20.983 8.809 1.00 50.44 216 GLY A C 1
ATOM 1739 O O . GLY A 1 216 ? 6.712 21.416 8.669 1.00 50.20 216 GLY A O 1
ATOM 1740 N N . LEU A 1 217 ? 4.650 21.064 7.857 1.00 51.84 217 LEU A N 1
ATOM 1741 C CA . LEU A 1 217 ? 4.961 21.774 6.640 1.00 52.15 217 LEU A CA 1
ATOM 1742 C C . LEU A 1 217 ? 5.077 23.274 6.952 1.00 50.60 217 LEU A C 1
ATOM 1743 O O . LEU A 1 217 ? 4.376 23.831 7.843 1.00 50.09 217 LEU A O 1
ATOM 1748 N N . THR A 1 218 ? 5.977 23.904 6.212 1.00 48.45 218 THR A N 1
ATOM 1749 C CA . THR A 1 218 ? 6.255 25.309 6.368 1.00 46.31 218 THR A CA 1
ATOM 1750 C C . THR A 1 218 ? 5.394 26.206 5.458 1.00 45.18 218 THR A C 1
ATOM 1751 O O . THR A 1 218 ? 4.797 25.736 4.489 1.00 46.03 218 THR A O 1
ATOM 1755 N N . PHE A 1 219 ? 5.302 27.487 5.799 1.00 42.99 219 PHE A N 1
ATOM 1756 C CA . PHE A 1 219 ? 4.586 28.443 4.972 1.00 42.01 219 PHE A CA 1
ATOM 1757 C C . PHE A 1 219 ? 5.178 28.589 3.551 1.00 41.59 219 PHE A C 1
ATOM 1758 O O . PHE A 1 219 ? 6.419 28.556 3.357 1.00 40.00 219 PHE A O 1
ATOM 1766 N N . ASN A 1 220 ? 4.273 28.750 2.576 1.00 40.59 220 ASN A N 1
ATOM 1767 C CA . ASN A 1 220 ? 4.671 28.962 1.169 1.00 39.63 220 ASN A CA 1
ATOM 1768 C C . ASN A 1 220 ? 4.937 30.456 0.926 1.00 38.02 220 ASN A C 1
ATOM 1769 O O . ASN A 1 220 ? 3.970 31.210 0.756 1.00 38.27 220 ASN A O 1
ATOM 1774 N N . PHE A 1 221 ? 6.207 30.871 0.947 1.00 35.72 221 PHE A N 1
ATOM 1775 C CA . PHE A 1 221 ? 6.606 32.274 0.712 1.00 35.73 221 PHE A CA 1
ATOM 1776 C C . PHE A 1 221 ? 7.072 32.622 -0.727 1.00 36.01 221 PHE A C 1
ATOM 1777 O O . PHE A 1 221 ? 7.194 33.821 -1.063 1.00 34.39 221 PHE A O 1
ATOM 1785 N N . ASP A 1 222 ? 7.352 31.600 -1.544 1.00 35.58 222 ASP A N 1
ATOM 1786 C CA . ASP A 1 222 ? 8.029 31.844 -2.809 1.00 37.26 222 ASP A CA 1
ATOM 1787 C C . ASP A 1 222 ? 7.535 31.083 -4.055 1.00 38.06 222 ASP A C 1
ATOM 1788 O O . ASP A 1 222 ? 8.193 31.092 -5.100 1.00 38.41 222 ASP A O 1
ATOM 1793 N N . ASP A 1 223 ? 6.367 30.460 -3.943 1.00 39.16 223 ASP A N 1
ATOM 1794 C CA . ASP A 1 223 ? 5.805 29.658 -5.008 1.00 40.84 223 ASP A CA 1
ATOM 1795 C C . ASP A 1 223 ? 4.467 30.249 -5.422 1.00 40.98 223 ASP A C 1
ATOM 1796 O O . ASP A 1 223 ? 4.080 31.327 -4.951 1.00 39.91 223 ASP A O 1
ATOM 1801 N N . ALA A 1 224 ? 3.748 29.524 -6.273 1.00 41.65 224 ALA A N 1
ATOM 1802 C CA . ALA A 1 224 ? 2.459 29.971 -6.781 1.00 43.02 224 ALA A CA 1
ATOM 1803 C C . ALA A 1 224 ? 1.614 30.420 -5.602 1.00 43.81 224 ALA A C 1
ATOM 1804 O O . ALA A 1 224 ? 1.593 29.754 -4.548 1.00 43.45 224 ALA A O 1
ATOM 1806 N N . GLU A 1 225 ? 0.971 31.578 -5.772 1.00 44.57 225 GLU A N 1
ATOM 1807 C CA . GLU A 1 225 ? 0.009 32.135 -4.810 1.00 45.98 225 GLU A CA 1
ATOM 1808 C C . GLU A 1 225 ? 0.580 32.584 -3.469 1.00 44.83 225 GLU A C 1
ATOM 1809 O O . GLU A 1 225 ? -0.195 32.915 -2.554 1.00 44.69 225 GLU A O 1
ATOM 1815 N N . SER A 1 226 ? 1.905 32.669 -3.387 1.00 43.48 226 SER A N 1
ATOM 1816 C CA . SER A 1 226 ? 2.554 33.065 -2.150 1.00 42.52 226 SER A CA 1
ATOM 1817 C C . SER A 1 226 ? 2.382 34.530 -1.766 1.00 42.11 226 SER A C 1
ATOM 1818 O O . SER A 1 226 ? 2.532 34.842 -0.586 1.00 42.19 226 SER A O 1
ATOM 1821 N N . ASP A 1 227 ? 2.087 35.441 -2.704 1.00 41.47 227 ASP A N 1
ATOM 1822 C CA . ASP A 1 227 ? 1.858 36.842 -2.281 1.00 41.38 227 ASP A CA 1
ATOM 1823 C C . ASP A 1 227 ? 0.930 36.915 -1.040 1.00 41.94 227 ASP A C 1
ATOM 1824 O O . ASP A 1 227 ? 1.161 37.716 -0.122 1.00 40.29 227 ASP A O 1
ATOM 1829 N N . GLU A 1 228 ? -0.122 36.089 -1.042 1.00 42.25 228 GLU A N 1
ATOM 1830 C CA . GLU A 1 228 ? -1.203 36.215 -0.085 1.00 43.64 228 GLU A CA 1
ATOM 1831 C C . GLU A 1 228 ? -0.773 35.644 1.243 1.00 42.79 228 GLU A C 1
ATOM 1832 O O . GLU A 1 228 ? -1.152 36.153 2.284 1.00 41.67 228 GLU A O 1
ATOM 1838 N N . VAL A 1 229 ? 0.067 34.613 1.188 1.00 42.64 229 VAL A N 1
ATOM 1839 C CA . VAL A 1 229 ? 0.638 34.090 2.391 1.00 41.98 229 VAL A CA 1
ATOM 1840 C C . VAL A 1 229 ? 1.680 34.988 3.003 1.00 41.55 229 VAL A C 1
ATOM 1841 O O . VAL A 1 229 ? 1.711 35.138 4.216 1.00 41.61 229 VAL A O 1
ATOM 1845 N N . ARG A 1 230 ? 2.476 35.659 2.191 1.00 41.00 230 ARG A N 1
ATOM 1846 C CA . ARG A 1 230 ? 3.375 36.681 2.740 1.00 40.20 230 ARG A CA 1
ATOM 1847 C C . ARG A 1 230 ? 2.548 37.755 3.473 1.00 40.70 230 ARG A C 1
ATOM 1848 O O . ARG A 1 230 ? 2.893 38.209 4.570 1.00 39.39 230 ARG A O 1
ATOM 1856 N N . LYS A 1 231 ? 1.449 38.128 2.849 1.00 41.02 231 LYS A N 1
ATOM 1857 C CA . LYS A 1 231 ? 0.562 39.136 3.378 1.00 43.69 231 LYS A CA 1
ATOM 1858 C C . LYS A 1 231 ? -0.032 38.692 4.719 1.00 42.31 231 LYS A C 1
ATOM 1859 O O . LYS A 1 231 ? -0.078 39.468 5.663 1.00 41.99 231 LYS A O 1
ATOM 1865 N N . PHE A 1 232 ? -0.443 37.430 4.796 1.00 41.84 232 PHE A N 1
ATOM 1866 C CA . PHE A 1 232 ? -1.025 36.876 6.009 1.00 42.21 232 PHE A CA 1
ATOM 1867 C C . PHE A 1 232 ? -0.049 36.996 7.189 1.00 41.48 232 PHE A C 1
ATOM 1868 O O . PHE A 1 232 ? -0.451 37.361 8.300 1.00 42.17 232 PHE A O 1
ATOM 1876 N N . ILE A 1 233 ? 1.226 36.728 6.933 1.00 40.17 233 ILE A N 1
ATOM 1877 C CA . ILE A 1 233 ? 2.243 36.802 7.964 1.00 39.10 233 ILE A CA 1
ATOM 1878 C C . ILE A 1 233 ? 2.575 38.274 8.269 1.00 39.50 233 ILE A C 1
ATOM 1879 O O . ILE A 1 233 ? 2.607 38.669 9.437 1.00 39.41 233 ILE A O 1
ATOM 1884 N N . LEU A 1 234 ? 2.813 39.093 7.241 1.00 39.12 234 LEU A N 1
ATOM 1885 C CA . LEU A 1 234 ? 3.213 40.484 7.478 1.00 39.89 234 LEU A CA 1
ATOM 1886 C C . LEU A 1 234 ? 2.108 41.280 8.202 1.00 41.19 234 LEU A C 1
ATOM 1887 O O . LEU A 1 234 ? 2.393 42.101 9.052 1.00 40.55 234 LEU A O 1
ATOM 1892 N N . GLU A 1 235 ? 0.847 41.021 7.860 1.00 42.35 235 GLU A N 1
ATOM 1893 C CA . GLU A 1 235 ? -0.250 41.685 8.546 1.00 43.80 235 GLU A CA 1
ATOM 1894 C C . GLU A 1 235 ? -0.361 41.230 9.999 1.00 43.49 235 GLU A C 1
ATOM 1895 O O . GLU A 1 235 ? -0.792 41.998 10.853 1.00 44.30 235 GLU A O 1
ATOM 1901 N N . ASN A 1 236 ? 0.085 40.002 10.279 1.00 42.71 236 ASN A N 1
ATOM 1902 C CA . ASN A 1 236 ? 0.130 39.514 11.635 1.00 41.97 236 ASN A CA 1
ATOM 1903 C C . ASN A 1 236 ? 1.100 40.327 12.482 1.00 41.64 236 ASN A C 1
ATOM 1904 O O . ASN A 1 236 ? 0.780 40.655 13.631 1.00 41.94 236 ASN A O 1
ATOM 1909 N N . VAL A 1 237 ? 2.271 40.659 11.940 1.00 40.01 237 VAL A N 1
ATOM 1910 C CA . VAL A 1 237 ? 3.176 41.442 12.733 1.00 39.95 237 VAL A CA 1
ATOM 1911 C C . VAL A 1 237 ? 2.669 42.846 12.983 1.00 40.59 237 VAL A C 1
ATOM 1912 O O . VAL A 1 237 ? 2.723 43.350 14.096 1.00 40.40 237 VAL A O 1
ATOM 1916 N N . GLU A 1 238 ? 2.140 43.465 11.953 1.00 41.40 238 GLU A N 1
ATOM 1917 C CA . GLU A 1 238 ? 1.436 44.719 12.120 1.00 42.06 238 GLU A CA 1
ATOM 1918 C C . GLU A 1 238 ? 0.280 44.638 13.164 1.00 41.83 238 GLU A C 1
ATOM 1919 O O . GLU A 1 238 ? 0.102 45.546 13.991 1.00 41.53 238 GLU A O 1
ATOM 1925 N N . TYR A 1 239 ? -0.509 43.570 13.100 1.00 41.03 239 TYR A N 1
ATOM 1926 C CA . TYR A 1 239 ? -1.663 43.405 13.997 1.00 41.64 239 TYR A CA 1
ATOM 1927 C C . TYR A 1 239 ? -1.233 43.362 15.486 1.00 41.38 239 TYR A C 1
ATOM 1928 O O . TYR A 1 239 ? -1.860 43.995 16.333 1.00 42.22 239 TYR A O 1
ATOM 1937 N N . TRP A 1 240 ? -0.142 42.667 15.800 1.00 40.03 240 TRP A N 1
ATOM 1938 C CA . TRP A 1 240 ? 0.283 42.596 17.196 1.00 39.83 240 TRP A CA 1
ATOM 1939 C C . TRP A 1 240 ? 0.710 43.972 17.673 1.00 39.89 240 TRP A C 1
ATOM 1940 O O . TRP A 1 240 ? 0.455 44.328 18.808 1.00 39.86 240 TRP A O 1
ATOM 1951 N N . ILE A 1 241 ? 1.340 44.754 16.799 1.00 40.10 241 ILE A N 1
ATOM 1952 C CA . ILE A 1 241 ? 1.791 46.100 17.170 1.00 40.08 241 ILE A CA 1
ATOM 1953 C C . ILE A 1 241 ? 0.575 47.060 17.368 1.00 42.18 241 ILE A C 1
ATOM 1954 O O . ILE A 1 241 ? 0.450 47.722 18.415 1.00 42.89 241 ILE A O 1
ATOM 1959 N N . LYS A 1 242 ? -0.340 47.102 16.407 1.00 42.53 242 LYS A N 1
ATOM 1960 C CA . LYS A 1 242 ? -1.405 48.104 16.430 1.00 44.14 242 LYS A CA 1
ATOM 1961 C C . LYS A 1 242 ? -2.519 47.744 17.420 1.00 44.91 242 LYS A C 1
ATOM 1962 O O . LYS A 1 242 ? -3.021 48.589 18.157 1.00 45.03 242 LYS A O 1
ATOM 1968 N N . GLU A 1 243 ? -2.885 46.474 17.429 1.00 44.92 243 GLU A N 1
ATOM 1969 C CA . GLU A 1 243 ? -3.977 45.997 18.238 1.00 45.82 243 GLU A CA 1
ATOM 1970 C C . GLU A 1 243 ? -3.577 45.698 19.691 1.00 45.44 243 GLU A C 1
ATOM 1971 O O . GLU A 1 243 ? -4.443 45.708 20.585 1.00 46.02 243 GLU A O 1
ATOM 1977 N N . TYR A 1 244 ? -2.288 45.435 19.954 1.00 43.75 244 TYR A N 1
ATOM 1978 C CA . TYR A 1 244 ? -1.886 45.102 21.313 1.00 42.86 244 TYR A CA 1
ATOM 1979 C C . TYR A 1 244 ? -0.777 45.946 21.856 1.00 42.10 244 TYR A C 1
ATOM 1980 O O . TYR A 1 244 ? -0.442 45.834 23.025 1.00 42.34 244 TYR A O 1
ATOM 1989 N N . ASN A 1 245 ? -0.211 46.798 21.017 1.00 41.20 245 ASN A N 1
ATOM 1990 C CA . ASN A 1 245 ? 0.792 47.759 21.463 1.00 40.67 245 ASN A CA 1
ATOM 1991 C C . ASN A 1 245 ? 2.040 47.074 22.008 1.00 40.14 245 ASN A C 1
ATOM 1992 O O . ASN A 1 245 ? 2.772 47.578 22.884 1.00 39.01 245 ASN A O 1
ATOM 1997 N N . VAL A 1 246 ? 2.262 45.892 21.476 1.00 39.63 246 VAL A N 1
ATOM 1998 C CA . VAL A 1 246 ? 3.421 45.081 21.812 1.00 39.81 246 VAL A CA 1
ATOM 1999 C C . VAL A 1 246 ? 4.741 45.827 21.449 1.00 39.72 246 VAL A C 1
ATOM 2000 O O . VAL A 1 246 ? 4.782 46.602 20.479 1.00 39.64 246 VAL A O 1
ATOM 2004 N N . ASP A 1 247 ? 5.812 45.580 22.207 1.00 38.85 247 ASP A N 1
ATOM 2005 C CA . ASP A 1 247 ? 7.114 46.251 21.995 1.00 38.49 247 ASP A CA 1
ATOM 2006 C C . ASP A 1 247 ? 8.020 45.623 20.948 1.00 37.58 247 ASP A C 1
ATOM 2007 O O . ASP A 1 247 ? 8.925 46.277 20.410 1.00 36.98 247 ASP A O 1
ATOM 2012 N N . GLY A 1 248 ? 7.788 44.352 20.661 1.00 36.73 248 GLY A N 1
ATOM 2013 C CA . GLY A 1 248 ? 8.713 43.644 19.813 1.00 35.99 248 GLY A CA 1
ATOM 2014 C C . GLY A 1 248 ? 8.390 42.188 19.789 1.00 35.66 248 GLY A C 1
ATOM 2015 O O . GLY A 1 248 ? 7.376 41.757 20.383 1.00 34.90 248 GLY A O 1
ATOM 2016 N N . PHE A 1 249 ? 9.272 41.434 19.129 1.00 33.50 249 PHE A N 1
ATOM 2017 C CA . PHE A 1 249 ? 8.976 40.069 18.781 1.00 33.42 249 PHE A CA 1
ATOM 2018 C C . PHE A 1 249 ? 10.226 39.216 18.883 1.00 33.48 249 PHE A C 1
ATOM 2019 O O . PHE A 1 249 ? 11.357 39.695 18.668 1.00 33.85 249 PHE A O 1
ATOM 2027 N N . ARG A 1 250 ? 10.004 37.947 19.165 1.00 33.00 250 ARG A N 1
ATOM 2028 C CA . ARG A 1 250 ? 11.051 36.948 19.065 1.00 33.62 250 ARG A CA 1
ATOM 2029 C C . ARG A 1 250 ? 10.522 35.942 18.043 1.00 32.69 250 ARG A C 1
ATOM 2030 O O . ARG A 1 250 ? 9.473 35.329 18.235 1.00 32.05 250 ARG A O 1
ATOM 2038 N N . LEU A 1 251 ? 11.228 35.851 16.928 1.00 32.67 251 LEU A N 1
ATOM 2039 C CA . LEU A 1 251 ? 10.824 35.008 15.829 1.00 32.13 251 LEU A CA 1
ATOM 2040 C C . LEU A 1 251 ? 11.371 33.642 16.035 1.00 31.93 251 LEU A C 1
ATOM 2041 O O . LEU A 1 251 ? 12.592 33.454 16.031 1.00 32.48 251 LEU A O 1
ATOM 2046 N N . SER A 1 252 ? 10.471 32.688 16.157 1.00 32.07 252 SER A N 1
ATOM 2047 C CA . SER A 1 252 ? 10.804 31.290 16.223 1.00 32.97 252 SER A CA 1
ATOM 2048 C C . SER A 1 252 ? 11.484 30.783 14.972 1.00 33.31 252 SER A C 1
ATOM 2049 O O . SER A 1 252 ? 10.986 31.009 13.833 1.00 33.14 252 SER A O 1
ATOM 2052 N N . ALA A 1 253 ? 12.600 30.088 15.217 1.00 33.62 253 ALA A N 1
ATOM 2053 C CA . ALA A 1 253 ? 13.408 29.325 14.260 1.00 33.48 253 ALA A CA 1
ATOM 2054 C C . ALA A 1 253 ? 13.446 29.915 12.845 1.00 34.31 253 ALA A C 1
ATOM 2055 O O . ALA A 1 253 ? 12.822 29.384 11.929 1.00 34.90 253 ALA A O 1
ATOM 2057 N N . VAL A 1 254 ? 14.189 30.992 12.652 1.00 33.41 254 VAL A N 1
ATOM 2058 C CA . VAL A 1 254 ? 14.170 31.644 11.369 1.00 32.68 254 VAL A CA 1
ATOM 2059 C C . VAL A 1 254 ? 14.905 30.843 10.315 1.00 33.94 254 VAL A C 1
ATOM 2060 O O . VAL A 1 254 ? 14.653 31.012 9.126 1.00 34.52 254 VAL A O 1
ATOM 2064 N N . HIS A 1 255 ? 15.807 29.961 10.738 1.00 34.54 255 HIS A N 1
ATOM 2065 C CA . HIS A 1 255 ? 16.461 29.013 9.795 1.00 34.07 255 HIS A CA 1
ATOM 2066 C C . HIS A 1 255 ? 15.494 28.057 9.144 1.00 34.49 255 HIS A C 1
ATOM 2067 O O . HIS A 1 255 ? 15.847 27.406 8.183 1.00 35.63 255 HIS A O 1
ATOM 2074 N N . ALA A 1 256 ? 14.286 27.964 9.674 1.00 34.73 256 ALA A N 1
ATOM 2075 C CA . ALA A 1 256 ? 13.224 27.157 9.080 1.00 35.23 256 ALA A CA 1
ATOM 2076 C C . ALA A 1 256 ? 12.253 27.985 8.215 1.00 36.31 256 ALA A C 1
ATOM 2077 O O . ALA A 1 256 ? 11.207 27.466 7.763 1.00 36.98 256 ALA A O 1
ATOM 2079 N N . ILE A 1 257 ? 12.538 29.280 8.053 1.00 36.90 257 ILE A N 1
ATOM 2080 C CA . ILE A 1 257 ? 11.755 30.133 7.171 1.00 37.29 257 ILE A CA 1
ATOM 2081 C C . ILE A 1 257 ? 12.562 30.330 5.874 1.00 38.54 257 ILE A C 1
ATOM 2082 O O . ILE A 1 257 ? 13.536 31.111 5.823 1.00 38.25 257 ILE A O 1
ATOM 2087 N N . ILE A 1 258 ? 12.157 29.598 4.838 1.00 38.68 258 ILE A N 1
ATOM 2088 C CA . ILE A 1 258 ? 12.941 29.485 3.611 1.00 38.75 258 ILE A CA 1
ATOM 2089 C C . ILE A 1 258 ? 12.289 30.282 2.531 1.00 38.21 258 ILE A C 1
ATOM 2090 O O . ILE A 1 258 ? 11.075 30.162 2.309 1.00 37.45 258 ILE A O 1
ATOM 2095 N N . ASP A 1 259 ? 13.083 31.140 1.902 1.00 37.25 259 ASP A N 1
ATOM 2096 C CA . ASP A 1 259 ? 12.519 32.070 0.941 1.00 37.34 259 ASP A CA 1
ATOM 2097 C C . ASP A 1 259 ? 13.558 32.350 -0.141 1.00 37.14 259 ASP A C 1
ATOM 2098 O O . ASP A 1 259 ? 14.627 32.873 0.133 1.00 37.14 259 ASP A O 1
ATOM 2103 N N . THR A 1 260 ? 13.265 31.962 -1.380 1.00 37.81 260 THR A N 1
ATOM 2104 C CA . THR A 1 260 ? 14.191 32.256 -2.485 1.00 36.31 260 THR A CA 1
ATOM 2105 C C . THR A 1 260 ? 13.769 33.510 -3.246 1.00 36.56 260 THR A C 1
ATOM 2106 O O . THR A 1 260 ? 14.345 33.794 -4.297 1.00 37.31 260 THR A O 1
ATOM 2110 N N . SER A 1 261 ? 12.759 34.249 -2.758 1.00 35.21 261 SER A N 1
ATOM 2111 C CA . SER A 1 261 ? 12.379 35.546 -3.377 1.00 35.34 261 SER A CA 1
ATOM 2112 C C . SER A 1 261 ? 13.494 36.577 -3.455 1.00 34.88 261 SER A C 1
ATOM 2113 O O . SER A 1 261 ? 14.500 36.455 -2.787 1.00 35.53 261 SER A O 1
ATOM 2116 N N . PRO A 1 262 ? 13.321 37.610 -4.288 1.00 35.65 262 PRO A N 1
ATOM 2117 C CA . PRO A 1 262 ? 14.368 38.636 -4.403 1.00 35.92 262 PRO A CA 1
ATOM 2118 C C . PRO A 1 262 ? 14.584 39.406 -3.098 1.00 36.72 262 PRO A C 1
ATOM 2119 O O . PRO A 1 262 ? 15.708 39.856 -2.849 1.00 36.72 262 PRO A O 1
ATOM 2123 N N . LYS A 1 263 ? 13.503 39.615 -2.331 1.00 36.46 263 LYS A N 1
ATOM 2124 C CA . LYS A 1 263 ? 13.576 40.128 -0.965 1.00 36.59 263 LYS A CA 1
ATOM 2125 C C . LYS A 1 263 ? 13.011 39.096 0.025 1.00 36.17 263 LYS A C 1
ATOM 2126 O O . LYS A 1 263 ? 11.807 38.720 -0.037 1.00 36.45 263 LYS A O 1
ATOM 2132 N N . HIS A 1 264 ? 13.878 38.665 0.945 1.00 35.36 264 HIS A N 1
ATOM 2133 C CA . HIS A 1 264 ? 13.537 37.649 1.914 1.00 34.45 264 HIS A CA 1
ATOM 2134 C C . HIS A 1 264 ? 12.408 38.150 2.829 1.00 34.19 264 HIS A C 1
ATOM 2135 O O . HIS A 1 264 ? 12.397 39.310 3.264 1.00 34.31 264 HIS A O 1
ATOM 2142 N N . ILE A 1 265 ? 11.472 37.258 3.125 1.00 33.95 265 ILE A N 1
ATOM 2143 C CA . ILE A 1 265 ? 10.349 37.548 3.980 1.00 33.87 265 ILE A CA 1
ATOM 2144 C C . ILE A 1 265 ? 10.865 38.019 5.360 1.00 34.80 265 ILE A C 1
ATOM 2145 O O . ILE A 1 265 ? 10.222 38.862 6.000 1.00 33.38 265 ILE A O 1
ATOM 2150 N N . LEU A 1 266 ? 12.053 37.525 5.767 1.00 34.16 266 LEU A N 1
ATOM 2151 C CA . LEU A 1 266 ? 12.665 37.922 7.056 1.00 34.40 266 LEU A CA 1
ATOM 2152 C C . LEU A 1 266 ? 13.055 39.392 7.037 1.00 35.27 266 LEU A C 1
ATOM 2153 O O . LEU A 1 266 ? 12.882 40.083 8.047 1.00 36.89 266 LEU A O 1
ATOM 2158 N N . GLU A 1 267 ? 13.526 39.876 5.897 1.00 34.09 267 GLU A N 1
ATOM 2159 C CA . GLU A 1 267 ? 13.793 41.286 5.744 1.00 35.06 267 GLU A CA 1
ATOM 2160 C C . GLU A 1 267 ? 12.473 42.113 5.779 1.00 36.10 267 GLU A C 1
ATOM 2161 O O . GLU A 1 267 ? 12.429 43.214 6.354 1.00 35.98 267 GLU A O 1
ATOM 2167 N N . GLU A 1 268 ? 11.411 41.576 5.182 1.00 37.13 268 GLU A N 1
ATOM 2168 C CA . GLU A 1 268 ? 10.136 42.294 5.143 1.00 38.68 268 GLU A CA 1
ATOM 2169 C C . GLU A 1 268 ? 9.498 42.347 6.531 1.00 38.22 268 GLU A C 1
ATOM 2170 O O . GLU A 1 268 ? 8.882 43.361 6.927 1.00 39.82 268 GLU A O 1
ATOM 2176 N N . ILE A 1 269 ? 9.659 41.256 7.283 1.00 37.69 269 ILE A N 1
ATOM 2177 C CA . ILE A 1 269 ? 9.191 41.191 8.638 1.00 35.54 269 ILE A CA 1
ATOM 2178 C C . ILE A 1 269 ? 9.829 42.323 9.437 1.00 35.70 269 ILE A C 1
ATOM 2179 O O . ILE A 1 269 ? 9.111 43.132 10.047 1.00 36.10 269 ILE A O 1
ATOM 2184 N N . ALA A 1 270 ? 11.156 42.410 9.392 1.00 35.09 270 ALA A N 1
ATOM 2185 C CA . ALA A 1 270 ? 11.899 43.477 10.048 1.00 34.99 270 ALA A CA 1
ATOM 2186 C C . ALA A 1 270 ? 11.482 44.859 9.552 1.00 36.47 270 ALA A C 1
ATOM 2187 O O . ALA A 1 270 ? 11.419 45.773 10.349 1.00 38.23 270 ALA A O 1
ATOM 2189 N N . ASP A 1 271 ? 11.217 45.016 8.243 1.00 36.71 271 ASP A N 1
ATOM 2190 C CA . ASP A 1 271 ? 10.742 46.270 7.671 1.00 37.16 271 ASP A CA 1
ATOM 2191 C C . ASP A 1 271 ? 9.429 46.737 8.344 1.00 37.23 271 ASP A C 1
ATOM 2192 O O . ASP A 1 271 ? 9.291 47.895 8.678 1.00 37.12 271 ASP A O 1
ATOM 2197 N N . VAL A 1 272 ? 8.470 45.839 8.509 1.00 36.85 272 VAL A N 1
ATOM 2198 C CA . VAL A 1 272 ? 7.247 46.174 9.240 1.00 38.06 272 VAL A CA 1
ATOM 2199 C C . VAL A 1 272 ? 7.530 46.568 10.703 1.00 39.36 272 VAL A C 1
ATOM 2200 O O . VAL A 1 272 ? 7.009 47.606 11.191 1.00 38.98 272 VAL A O 1
ATOM 2204 N N . VAL A 1 273 ? 8.320 45.746 11.412 1.00 39.31 273 VAL A N 1
ATOM 2205 C CA . VAL A 1 273 ? 8.577 46.082 12.791 1.00 39.68 273 VAL A CA 1
ATOM 2206 C C . VAL A 1 273 ? 9.358 47.377 12.903 1.00 40.88 273 VAL A C 1
ATOM 2207 O O . VAL A 1 273 ? 9.049 48.192 13.779 1.00 42.96 273 VAL A O 1
ATOM 2211 N N . HIS A 1 274 ? 10.318 47.619 12.023 1.00 39.75 274 HIS A N 1
ATOM 2212 C CA . HIS A 1 274 ? 11.007 48.906 12.079 1.00 40.09 274 HIS A CA 1
ATOM 2213 C C . HIS A 1 274 ? 10.145 50.104 11.631 1.00 40.59 274 HIS A C 1
ATOM 2214 O O . HIS A 1 274 ? 10.274 51.188 12.157 1.00 40.83 274 HIS A O 1
ATOM 2221 N N . LYS A 1 275 ? 9.242 49.883 10.692 1.00 40.75 275 LYS A N 1
ATOM 2222 C CA . LYS A 1 275 ? 8.325 50.923 10.274 1.00 42.56 275 LYS A CA 1
ATOM 2223 C C . LYS A 1 275 ? 7.580 51.486 11.479 1.00 43.00 275 LYS A C 1
ATOM 2224 O O . LYS A 1 275 ? 7.383 52.696 11.572 1.00 45.04 275 LYS A O 1
ATOM 2230 N N . TYR A 1 276 ? 7.185 50.615 12.402 1.00 42.23 276 TYR A N 1
ATOM 2231 C CA . TYR A 1 276 ? 6.536 51.023 13.643 1.00 42.38 276 TYR A CA 1
ATOM 2232 C C . TYR A 1 276 ? 7.476 51.166 14.819 1.00 41.79 276 TYR A C 1
ATOM 2233 O O . TYR A 1 276 ? 7.046 51.091 15.947 1.00 41.90 276 TYR A O 1
ATOM 2242 N N . ASN A 1 277 ? 8.767 51.349 14.548 1.00 42.22 277 ASN A N 1
ATOM 2243 C CA . ASN A 1 277 ? 9.771 51.579 15.597 1.00 41.87 277 ASN A CA 1
ATOM 2244 C C . ASN A 1 277 ? 9.773 50.552 16.721 1.00 41.00 277 ASN A C 1
ATOM 2245 O O . ASN A 1 277 ? 9.956 50.924 17.886 1.00 41.56 277 ASN A O 1
ATOM 2250 N N . ARG A 1 278 ? 9.573 49.276 16.393 1.00 39.26 278 ARG A N 1
ATOM 2251 C CA . ARG A 1 278 ? 9.600 48.216 17.407 1.00 37.53 278 ARG A CA 1
ATOM 2252 C C . ARG A 1 278 ? 10.931 47.420 17.279 1.00 37.98 278 ARG A C 1
ATOM 2253 O O . ARG A 1 278 ? 11.799 47.802 16.491 1.00 38.23 278 ARG A O 1
ATOM 2261 N N . ILE A 1 279 ? 11.088 46.320 18.018 1.00 37.30 279 ILE A N 1
ATOM 2262 C CA . ILE A 1 279 ? 12.327 45.516 17.988 1.00 37.74 279 ILE A CA 1
ATOM 2263 C C . ILE A 1 279 ? 11.953 44.097 17.599 1.00 35.99 279 ILE A C 1
ATOM 2264 O O . ILE A 1 279 ? 10.867 43.610 17.965 1.00 35.37 279 ILE A O 1
ATOM 2269 N N . VAL A 1 280 ? 12.820 43.464 16.821 1.00 34.03 280 VAL A N 1
ATOM 2270 C CA . VAL A 1 280 ? 12.686 42.071 16.538 1.00 32.86 280 VAL A CA 1
ATOM 2271 C C . VAL A 1 280 ? 13.972 41.360 16.860 1.00 32.29 280 VAL A C 1
ATOM 2272 O O . VAL A 1 280 ? 15.029 41.807 16.485 1.00 31.50 280 VAL A O 1
ATOM 2276 N N . ILE A 1 281 ? 13.822 40.163 17.405 1.00 32.44 281 ILE A N 1
ATOM 2277 C CA . ILE A 1 281 ? 14.880 39.272 17.757 1.00 32.23 281 ILE A CA 1
ATOM 2278 C C . ILE A 1 281 ? 14.584 37.953 17.071 1.00 32.66 281 ILE A C 1
ATOM 2279 O O . ILE A 1 281 ? 13.427 37.460 17.052 1.00 31.90 281 ILE A O 1
ATOM 2284 N N . ALA A 1 282 ? 15.642 37.367 16.518 1.00 32.88 282 ALA A N 1
ATOM 2285 C CA . ALA A 1 282 ? 15.503 36.131 15.769 1.00 32.75 282 ALA A CA 1
ATOM 2286 C C . ALA A 1 282 ? 16.162 34.993 16.542 1.00 32.43 282 ALA A C 1
ATOM 2287 O O . ALA A 1 282 ? 17.303 35.146 17.010 1.00 31.71 282 ALA A O 1
ATOM 2289 N N . GLU A 1 283 ? 15.443 33.882 16.711 1.00 32.75 283 GLU A N 1
ATOM 2290 C CA . GLU A 1 283 ? 16.118 32.649 17.125 1.00 33.53 283 GLU A CA 1
ATOM 2291 C C . GLU A 1 283 ? 16.643 32.037 15.838 1.00 34.14 283 GLU A C 1
ATOM 2292 O O . GLU A 1 283 ? 15.839 31.607 14.989 1.00 33.62 283 GLU A O 1
ATOM 2298 N N . SER A 1 284 ? 17.966 32.007 15.688 1.00 33.10 284 SER A N 1
ATOM 2299 C CA . SER A 1 284 ? 18.581 31.494 14.463 1.00 33.43 284 SER A CA 1
ATOM 2300 C C . SER A 1 284 ? 19.643 30.446 14.776 1.00 34.64 284 SER A C 1
ATOM 2301 O O . SER A 1 284 ? 20.544 30.722 15.564 1.00 33.75 284 SER A O 1
ATOM 2304 N N . ASP A 1 285 ? 19.552 29.284 14.117 1.00 34.50 285 ASP A N 1
ATOM 2305 C CA . ASP A 1 285 ? 20.564 28.275 14.221 1.00 34.95 285 ASP A CA 1
ATOM 2306 C C . ASP A 1 285 ? 21.581 28.359 13.069 1.00 35.24 285 ASP A C 1
ATOM 2307 O O . ASP A 1 285 ? 22.318 27.406 12.863 1.00 36.89 285 ASP A O 1
ATOM 2312 N N . LEU A 1 286 ? 21.608 29.460 12.317 1.00 33.75 286 LEU A N 1
ATOM 2313 C CA . LEU A 1 286 ? 22.451 29.544 11.121 1.00 33.63 286 LEU A CA 1
ATOM 2314 C C . LEU A 1 286 ? 23.878 29.938 11.390 1.00 32.69 286 LEU A C 1
ATOM 2315 O O . LEU A 1 286 ? 24.729 29.659 10.567 1.00 33.65 286 LEU A O 1
ATOM 2320 N N . ASN A 1 287 ? 24.141 30.625 12.495 1.00 31.97 287 ASN A N 1
ATOM 2321 C CA . ASN A 1 287 ? 25.467 31.236 12.734 1.00 32.72 287 ASN A CA 1
ATOM 2322 C C . ASN A 1 287 ? 25.899 32.056 11.554 1.00 32.82 287 ASN A C 1
ATOM 2323 O O . ASN A 1 287 ? 27.041 31.937 11.050 1.00 32.59 287 ASN A O 1
ATOM 2328 N N . ASP A 1 288 ? 24.961 32.882 11.098 1.00 32.09 288 ASP A N 1
ATOM 2329 C CA . ASP A 1 288 ? 25.178 33.667 9.878 1.00 33.23 288 ASP A CA 1
ATOM 2330 C C . ASP A 1 288 ? 24.720 35.090 10.173 1.00 32.50 288 ASP A C 1
ATOM 2331 O O . ASP A 1 288 ? 23.560 35.294 10.404 1.00 32.55 288 ASP A O 1
ATOM 2336 N N . PRO A 1 289 ? 25.641 36.055 10.162 1.00 33.11 289 PRO A N 1
ATOM 2337 C CA . PRO A 1 289 ? 25.386 37.471 10.445 1.00 33.30 289 PRO A CA 1
ATOM 2338 C C . PRO A 1 289 ? 24.363 38.131 9.501 1.00 34.28 289 PRO A C 1
ATOM 2339 O O . PRO A 1 289 ? 23.811 39.176 9.841 1.00 33.80 289 PRO A O 1
ATOM 2343 N N . ARG A 1 290 ? 24.097 37.540 8.336 1.00 35.15 290 ARG A N 1
ATOM 2344 C CA . ARG A 1 290 ? 23.080 38.111 7.446 1.00 35.02 290 ARG A CA 1
ATOM 2345 C C . ARG A 1 290 ? 21.750 38.347 8.170 1.00 34.16 290 ARG A C 1
ATOM 2346 O O . ARG A 1 290 ? 21.040 39.292 7.862 1.00 32.37 290 ARG A O 1
ATOM 2354 N N . VAL A 1 291 ? 21.421 37.508 9.153 1.00 33.34 291 VAL A N 1
ATOM 2355 C CA . VAL A 1 291 ? 20.171 37.691 9.875 1.00 33.34 291 VAL A CA 1
ATOM 2356 C C . VAL A 1 291 ? 20.095 39.120 10.496 1.00 33.74 291 VAL A C 1
ATOM 2357 O O . VAL A 1 291 ? 19.059 39.781 10.464 1.00 33.52 291 VAL A O 1
ATOM 2361 N N . VAL A 1 292 ? 21.240 39.638 10.883 1.00 33.67 292 VAL A N 1
ATOM 2362 C CA . VAL A 1 292 ? 21.351 40.757 11.792 1.00 35.24 292 VAL A CA 1
ATOM 2363 C C . VAL A 1 292 ? 22.127 41.932 11.161 1.00 36.71 292 VAL A C 1
ATOM 2364 O O . VAL A 1 292 ? 22.027 43.080 11.619 1.00 38.06 292 VAL A O 1
ATOM 2368 N N . ASN A 1 293 ? 22.871 41.661 10.083 1.00 36.08 293 ASN A N 1
ATOM 2369 C CA . ASN A 1 293 ? 23.544 42.722 9.338 1.00 35.96 293 ASN A CA 1
ATOM 2370 C C . ASN A 1 293 ? 22.578 43.789 8.817 1.00 35.63 293 ASN A C 1
ATOM 2371 O O . ASN A 1 293 ? 21.450 43.489 8.466 1.00 34.30 293 ASN A O 1
ATOM 2376 N N . PRO A 1 294 ? 23.034 45.036 8.767 1.00 37.21 294 PRO A N 1
ATOM 2377 C CA . PRO A 1 294 ? 22.233 46.053 8.073 1.00 39.14 294 PRO A CA 1
ATOM 2378 C C . PRO A 1 294 ? 22.036 45.727 6.560 1.00 40.71 294 PRO A C 1
ATOM 2379 O O . PRO A 1 294 ? 22.742 44.878 6.004 1.00 41.19 294 PRO A O 1
ATOM 2383 N N . LYS A 1 295 ? 21.061 46.367 5.917 1.00 42.03 295 LYS A N 1
ATOM 2384 C CA . LYS A 1 295 ? 20.820 46.150 4.477 1.00 45.12 295 LYS A CA 1
ATOM 2385 C C . LYS A 1 295 ? 22.037 46.402 3.595 1.00 46.07 295 LYS A C 1
ATOM 2386 O O . LYS A 1 295 ? 22.266 45.660 2.635 1.00 46.00 295 LYS A O 1
ATOM 2392 N N . GLU A 1 296 ? 22.785 47.458 3.936 1.00 48.13 296 GLU A N 1
ATOM 2393 C CA . GLU A 1 296 ? 24.009 47.867 3.240 1.00 50.63 296 GLU A CA 1
ATOM 2394 C C . GLU A 1 296 ? 25.058 46.766 3.263 1.00 49.68 296 GLU A C 1
ATOM 2395 O O . GLU A 1 296 ? 25.932 46.752 2.426 1.00 50.71 296 GLU A O 1
ATOM 2401 N N . LYS A 1 297 ? 24.985 45.873 4.243 1.00 48.02 297 LYS A N 1
ATOM 2402 C CA . LYS A 1 297 ? 25.863 44.709 4.280 1.00 46.91 297 LYS A CA 1
ATOM 2403 C C . LYS A 1 297 ? 25.115 43.435 3.856 1.00 45.12 297 LYS A C 1
ATOM 2404 O O . LYS A 1 297 ? 25.552 42.333 4.195 1.00 44.49 297 LYS A O 1
ATOM 2410 N N . CYS A 1 298 ? 23.993 43.580 3.142 1.00 43.12 298 CYS A N 1
ATOM 2411 C CA . CYS A 1 298 ? 23.283 42.425 2.562 1.00 41.76 298 CYS A CA 1
ATOM 2412 C C . CYS A 1 298 ? 22.475 41.623 3.589 1.00 40.29 298 CYS A C 1
ATOM 2413 O O . CYS A 1 298 ? 22.133 40.465 3.323 1.00 40.36 298 CYS A O 1
ATOM 2416 N N . GLY A 1 299 ? 22.150 42.223 4.738 1.00 39.28 299 GLY A N 1
ATOM 2417 C CA . GLY A 1 299 ? 21.505 41.498 5.827 1.00 36.42 299 GLY A CA 1
ATOM 2418 C C . GLY A 1 299 ? 20.022 41.774 5.880 1.00 36.47 299 GLY A C 1
ATOM 2419 O O . GLY A 1 299 ? 19.523 42.634 5.152 1.00 37.23 299 GLY A O 1
ATOM 2420 N N . TYR A 1 300 ? 19.302 41.053 6.723 1.00 35.57 300 TYR A N 1
ATOM 2421 C CA . TYR A 1 300 ? 17.878 41.323 6.906 1.00 36.13 300 TYR A CA 1
ATOM 2422 C C . TYR A 1 300 ? 17.610 42.442 7.903 1.00 36.45 300 TYR A C 1
ATOM 2423 O O . TYR A 1 300 ? 16.458 42.866 8.029 1.00 35.26 300 TYR A O 1
ATOM 2432 N N . ASN A 1 301 ? 18.662 42.875 8.618 1.00 35.92 301 ASN A N 1
ATOM 2433 C CA . ASN A 1 301 ? 18.571 43.989 9.552 1.00 36.54 301 ASN A CA 1
ATOM 2434 C C . ASN A 1 301 ? 17.659 43.680 10.756 1.00 36.30 301 ASN A C 1
ATOM 2435 O O . ASN A 1 301 ? 17.101 44.601 11.374 1.00 36.98 301 ASN A O 1
ATOM 2440 N N . ILE A 1 302 ? 17.479 42.393 11.073 1.00 34.06 302 ILE A N 1
ATOM 2441 C CA . ILE A 1 302 ? 16.865 42.017 12.365 1.00 32.21 302 ILE A CA 1
ATOM 2442 C C . ILE A 1 302 ? 17.713 42.573 13.575 1.00 32.41 302 ILE A C 1
ATOM 2443 O O . ILE A 1 302 ? 18.917 42.626 13.498 1.00 33.06 302 ILE A O 1
ATOM 2448 N N . ASP A 1 303 ? 17.087 43.017 14.661 1.00 32.40 303 ASP A N 1
ATOM 2449 C CA . ASP A 1 303 ? 17.805 43.727 15.745 1.00 33.32 303 ASP A CA 1
ATOM 2450 C C . ASP A 1 303 ? 18.845 42.867 16.482 1.00 33.27 303 ASP A C 1
ATOM 2451 O O . ASP A 1 303 ? 19.983 43.317 16.724 1.00 33.24 303 ASP A O 1
ATOM 2456 N N . ALA A 1 304 ? 18.475 41.620 16.783 1.00 31.88 304 ALA A N 1
ATOM 2457 C CA . ALA A 1 304 ? 19.420 40.719 17.430 1.00 31.58 304 ALA A CA 1
ATOM 2458 C C . ALA A 1 304 ? 19.018 39.289 17.174 1.00 31.24 304 ALA A C 1
ATOM 2459 O O . ALA A 1 304 ? 17.855 39.001 16.768 1.00 30.82 304 ALA A O 1
ATOM 2461 N N . GLN A 1 305 ? 19.960 38.382 17.440 1.00 30.66 305 GLN A N 1
ATOM 2462 C CA . GLN A 1 305 ? 19.668 36.972 17.364 1.00 30.58 305 GLN A CA 1
ATOM 2463 C C . GLN A 1 305 ? 20.155 36.190 18.616 1.00 31.13 305 GLN A C 1
ATOM 2464 O O . GLN A 1 305 ? 21.167 36.544 19.234 1.00 31.46 305 GLN A O 1
ATOM 2470 N N . TRP A 1 306 ? 19.456 35.109 18.956 1.00 31.07 306 TRP A N 1
ATOM 2471 C CA . TRP A 1 306 ? 19.913 34.159 19.980 1.00 30.74 306 TRP A CA 1
ATOM 2472 C C . TRP A 1 306 ? 21.224 33.520 19.531 1.00 31.21 306 TRP A C 1
ATOM 2473 O O . TRP A 1 306 ? 21.361 33.120 18.365 1.00 30.16 306 TRP A O 1
ATOM 2484 N N . VAL A 1 307 ? 22.178 33.413 20.451 1.00 30.26 307 VAL A N 1
ATOM 2485 C CA . VAL A 1 307 ? 23.452 32.779 20.140 1.00 31.13 307 VAL A CA 1
ATOM 2486 C C . VAL A 1 307 ? 23.583 31.570 21.081 1.00 31.83 307 VAL A C 1
ATOM 2487 O O . VAL A 1 307 ? 24.096 31.701 22.181 1.00 32.06 307 VAL A O 1
ATOM 2491 N N . ASP A 1 308 ? 23.048 30.413 20.665 1.00 32.20 308 ASP A N 1
ATOM 2492 C CA . ASP A 1 308 ? 23.181 29.161 21.437 1.00 32.01 308 ASP A CA 1
ATOM 2493 C C . ASP A 1 308 ? 24.636 28.816 21.783 1.00 32.62 308 ASP A C 1
ATOM 2494 O O . ASP A 1 308 ? 24.885 28.226 22.864 1.00 33.95 308 ASP A O 1
ATOM 2499 N N . ASP A 1 309 ? 25.592 29.163 20.904 1.00 32.13 309 ASP A N 1
ATOM 2500 C CA . ASP A 1 309 ? 27.005 28.802 21.153 1.00 33.39 309 ASP A CA 1
ATOM 2501 C C . ASP A 1 309 ? 27.475 29.298 22.542 1.00 34.00 309 ASP A C 1
ATOM 2502 O O . ASP A 1 309 ? 28.324 28.646 23.183 1.00 34.05 309 ASP A O 1
ATOM 2507 N N . PHE A 1 310 ? 26.948 30.454 22.982 1.00 32.70 310 PHE A N 1
ATOM 2508 C CA . PHE A 1 310 ? 27.362 30.993 24.253 1.00 33.10 310 PHE A CA 1
ATOM 2509 C C . PHE A 1 310 ? 26.862 30.046 25.376 1.00 33.55 310 PHE A C 1
ATOM 2510 O O . PHE A 1 310 ? 27.660 29.492 26.091 1.00 33.26 310 PHE A O 1
ATOM 2518 N N . HIS A 1 311 ? 25.543 29.834 25.479 1.00 33.38 311 HIS A N 1
ATOM 2519 C CA . HIS A 1 311 ? 24.988 28.819 26.374 1.00 33.68 311 HIS A CA 1
ATOM 2520 C C . HIS A 1 311 ? 25.736 27.458 26.305 1.00 33.95 311 HIS A C 1
ATOM 2521 O O . HIS A 1 311 ? 26.111 26.871 27.338 1.00 34.37 311 HIS A O 1
ATOM 2528 N N . HIS A 1 312 ? 25.878 26.939 25.090 1.00 32.99 312 HIS A N 1
ATOM 2529 C CA . HIS A 1 312 ? 26.421 25.611 24.930 1.00 33.59 312 HIS A CA 1
ATOM 2530 C C . HIS A 1 312 ? 27.826 25.532 25.476 1.00 33.99 312 HIS A C 1
ATOM 2531 O O . HIS A 1 312 ? 28.167 24.554 26.087 1.00 34.59 312 HIS A O 1
ATOM 2538 N N . SER A 1 313 ? 28.626 26.565 25.255 1.00 34.81 313 SER A N 1
ATOM 2539 C CA . SER A 1 313 ? 29.964 26.633 25.797 1.00 36.42 313 SER A CA 1
ATOM 2540 C C . SER A 1 313 ? 29.940 26.513 27.296 1.00 36.35 313 SER A C 1
ATOM 2541 O O . SER A 1 313 ? 30.747 25.771 27.874 1.00 37.32 313 SER A O 1
ATOM 2544 N N . ILE A 1 314 ? 29.037 27.254 27.924 1.00 35.07 314 ILE A N 1
ATOM 2545 C CA . ILE A 1 314 ? 29.054 27.313 29.374 1.00 36.31 314 ILE A CA 1
ATOM 2546 C C . ILE A 1 314 ? 28.520 25.989 29.903 1.00 36.14 314 ILE A C 1
ATOM 2547 O O . ILE A 1 314 ? 29.166 25.358 30.732 1.00 35.26 314 ILE A O 1
ATOM 2552 N N . HIS A 1 315 ? 27.380 25.534 29.357 1.00 35.95 315 HIS A N 1
ATOM 2553 C CA . HIS A 1 315 ? 26.746 24.305 29.854 1.00 35.25 315 HIS A CA 1
ATOM 2554 C C . HIS A 1 315 ? 27.695 23.117 29.754 1.00 36.20 315 HIS A C 1
ATOM 2555 O O . HIS A 1 315 ? 27.920 22.388 30.734 1.00 36.07 315 HIS A O 1
ATOM 2562 N N . ALA A 1 316 ? 28.246 22.921 28.558 1.00 36.19 316 ALA A N 1
ATOM 2563 C CA . ALA A 1 316 ? 29.106 21.771 28.294 1.00 36.42 316 ALA A CA 1
ATOM 2564 C C . ALA A 1 316 ? 30.312 21.783 29.200 1.00 36.42 316 ALA A C 1
ATOM 2565 O O . ALA A 1 316 ? 30.695 20.753 29.756 1.00 37.53 316 ALA A O 1
ATOM 2567 N N . TYR A 1 317 ? 30.935 22.946 29.335 1.00 36.63 317 TYR A N 1
ATOM 2568 C CA . TYR A 1 317 ? 32.145 23.035 30.121 1.00 36.73 317 TYR A CA 1
ATOM 2569 C C . TYR A 1 317 ? 31.842 22.757 31.599 1.00 37.96 317 TYR A C 1
ATOM 2570 O O . TYR A 1 317 ? 32.537 21.954 32.217 1.00 37.60 317 TYR A O 1
ATOM 2579 N N . LEU A 1 318 ? 30.782 23.367 32.135 1.00 37.54 318 LEU A N 1
ATOM 2580 C CA . LEU A 1 318 ? 30.473 23.231 33.549 1.00 37.65 318 LEU A CA 1
ATOM 2581 C C . LEU A 1 318 ? 29.874 21.869 33.901 1.00 38.91 318 LEU A C 1
ATOM 2582 O O . LEU A 1 318 ? 30.157 21.346 34.997 1.00 39.80 318 LEU A O 1
ATOM 2587 N N . THR A 1 319 ? 29.056 21.282 33.026 1.00 37.58 319 THR A N 1
ATOM 2588 C CA . THR A 1 319 ? 28.399 19.998 33.389 1.00 37.41 319 THR A CA 1
ATOM 2589 C C . THR A 1 319 ? 29.185 18.758 32.958 1.00 38.19 319 THR A C 1
ATOM 2590 O O . THR A 1 319 ? 28.886 17.672 33.414 1.00 37.26 319 THR A O 1
ATOM 2594 N N . GLY A 1 320 ? 30.116 18.904 32.004 1.00 38.67 320 GLY A N 1
ATOM 2595 C CA . GLY A 1 320 ? 30.756 17.725 31.384 1.00 38.85 320 GLY A CA 1
ATOM 2596 C C . GLY A 1 320 ? 29.879 16.969 30.383 1.00 39.02 320 GLY A C 1
ATOM 2597 O O . GLY A 1 320 ? 30.291 15.951 29.838 1.00 39.74 320 GLY A O 1
ATOM 2598 N N . GLU A 1 321 ? 28.676 17.465 30.113 1.00 38.62 321 GLU A N 1
ATOM 2599 C CA . GLU A 1 321 ? 27.765 16.844 29.130 1.00 39.00 321 GLU A CA 1
ATOM 2600 C C . GLU A 1 321 ? 28.255 16.979 27.683 1.00 39.53 321 GLU A C 1
ATOM 2601 O O . GLU A 1 321 ? 28.811 18.023 27.301 1.00 38.86 321 GLU A O 1
ATOM 2607 N N . ARG A 1 322 ? 28.117 15.897 26.909 1.00 39.90 322 ARG A N 1
ATOM 2608 C CA . ARG A 1 322 ? 28.517 15.890 25.490 1.00 40.07 322 ARG A CA 1
ATOM 2609 C C . ARG A 1 322 ? 27.479 15.256 24.561 1.00 40.31 322 ARG A C 1
ATOM 2610 O O . ARG A 1 322 ? 27.754 15.080 23.388 1.00 41.34 322 ARG A O 1
ATOM 2618 N N . GLN A 1 323 ? 26.301 14.908 25.070 1.00 39.68 323 GLN A N 1
ATOM 2619 C CA . GLN A 1 323 ? 25.245 14.317 24.248 1.00 40.52 323 GLN A CA 1
ATOM 2620 C C . GLN A 1 323 ? 24.638 15.354 23.280 1.00 39.85 323 GLN A C 1
ATOM 2621 O O . GLN A 1 323 ? 24.740 16.574 23.493 1.00 39.75 323 GLN A O 1
ATOM 2627 N N . GLY A 1 324 ? 24.027 14.862 22.215 1.00 39.11 324 GLY A N 1
ATOM 2628 C CA . GLY A 1 324 ? 23.495 15.713 21.162 1.00 38.73 324 GLY A CA 1
ATOM 2629 C C . GLY A 1 324 ? 24.435 16.838 20.757 1.00 38.90 324 GLY A C 1
ATOM 2630 O O . GLY A 1 324 ? 25.639 16.605 20.533 1.00 38.64 324 GLY A O 1
ATOM 2631 N N . TYR A 1 325 ? 23.900 18.065 20.672 1.00 37.90 325 TYR A N 1
ATOM 2632 C CA . TYR A 1 325 ? 24.708 19.214 20.253 1.00 37.45 325 TYR A CA 1
ATOM 2633 C C . TYR A 1 325 ? 25.905 19.600 21.142 1.00 37.99 325 TYR A C 1
ATOM 2634 O O . TYR A 1 325 ? 26.809 20.273 20.673 1.00 38.83 325 TYR A O 1
ATOM 2643 N N . TYR A 1 326 ? 25.912 19.177 22.413 1.00 37.81 326 TYR A N 1
ATOM 2644 C CA . TYR A 1 326 ? 27.029 19.423 23.321 1.00 36.52 326 TYR A CA 1
ATOM 2645 C C . TYR A 1 326 ? 28.345 18.782 22.873 1.00 37.72 326 TYR A C 1
ATOM 2646 O O . TYR A 1 326 ? 29.435 19.251 23.257 1.00 38.29 326 TYR A O 1
ATOM 2655 N N . THR A 1 327 ? 28.267 17.760 22.010 1.00 38.26 327 THR A N 1
ATOM 2656 C CA . THR A 1 327 ? 29.471 17.172 21.455 1.00 38.50 327 THR A CA 1
ATOM 2657 C C . THR A 1 327 ? 30.379 18.211 20.782 1.00 38.62 327 THR A C 1
ATOM 2658 O O . THR A 1 327 ? 31.581 18.053 20.763 1.00 37.51 327 THR A O 1
ATOM 2662 N N . ASP A 1 328 ? 29.781 19.278 20.240 1.00 38.53 328 ASP A N 1
ATOM 2663 C CA . ASP A 1 328 ? 30.557 20.288 19.559 1.00 38.97 328 ASP A CA 1
ATOM 2664 C C . ASP A 1 328 ? 31.320 21.242 20.504 1.00 38.96 328 ASP A C 1
ATOM 2665 O O . ASP A 1 328 ? 32.057 22.097 20.052 1.00 38.62 328 ASP A O 1
ATOM 2670 N N . PHE A 1 329 ? 31.121 21.084 21.807 1.00 38.55 329 PHE A N 1
ATOM 2671 C CA . PHE A 1 329 ? 31.603 22.014 22.795 1.00 38.73 329 PHE A CA 1
ATOM 2672 C C . PHE A 1 329 ? 32.261 21.250 23.944 1.00 39.57 329 PHE A C 1
ATOM 2673 O O . PHE A 1 329 ? 32.383 20.033 23.908 1.00 40.37 329 PHE A O 1
ATOM 2681 N N . GLY A 1 330 ? 32.662 21.971 24.981 1.00 40.00 330 GLY A N 1
ATOM 2682 C CA . GLY A 1 330 ? 33.099 21.328 26.205 1.00 40.49 330 GLY A CA 1
ATOM 2683 C C . GLY A 1 330 ? 34.377 21.894 26.752 1.00 41.08 330 GLY A C 1
ATOM 2684 O O . GLY A 1 330 ? 34.665 21.671 27.913 1.00 41.34 330 GLY A O 1
ATOM 2685 N N . ASN A 1 331 ? 35.134 22.622 25.928 1.00 40.85 331 ASN A N 1
ATOM 2686 C CA . ASN A 1 331 ? 36.369 23.233 26.388 1.00 42.81 331 ASN A CA 1
ATOM 2687 C C . ASN A 1 331 ? 36.212 24.629 26.939 1.00 41.02 331 ASN A C 1
ATOM 2688 O O . ASN A 1 331 ? 35.295 25.337 26.552 1.00 39.93 331 ASN A O 1
ATOM 2693 N N . LEU A 1 332 ? 37.135 25.025 27.811 1.00 39.45 332 LEU A N 1
ATOM 2694 C CA . LEU A 1 332 ? 37.162 26.391 28.323 1.00 38.81 332 LEU A CA 1
ATOM 2695 C C . LEU A 1 332 ? 37.362 27.348 27.162 1.00 38.28 332 LEU A C 1
ATOM 2696 O O . LEU A 1 332 ? 36.747 28.410 27.111 1.00 37.72 332 LEU A O 1
ATOM 2701 N N . ASP A 1 333 ? 38.240 26.964 26.253 1.00 38.81 333 ASP A N 1
ATOM 2702 C CA . ASP A 1 333 ? 38.506 27.715 25.032 1.00 41.14 333 ASP A CA 1
ATOM 2703 C C . ASP A 1 333 ? 37.211 28.127 24.291 1.00 39.86 333 ASP A C 1
ATOM 2704 O O . ASP A 1 333 ? 37.186 29.204 23.666 1.00 40.57 333 ASP A O 1
ATOM 2709 N N . ASP A 1 334 ? 36.160 27.293 24.371 1.00 38.03 334 ASP A N 1
ATOM 2710 C CA . ASP A 1 334 ? 34.919 27.544 23.650 1.00 36.59 334 ASP A CA 1
ATOM 2711 C C . ASP A 1 334 ? 34.207 28.721 24.284 1.00 34.82 334 ASP A C 1
ATOM 2712 O O . ASP A 1 334 ? 33.633 29.535 23.577 1.00 34.86 334 ASP A O 1
ATOM 2717 N N . ILE A 1 335 ? 34.261 28.822 25.613 1.00 33.79 335 ILE A N 1
ATOM 2718 C CA . ILE A 1 335 ? 33.692 29.962 26.302 1.00 31.93 335 ILE A CA 1
ATOM 2719 C C . ILE A 1 335 ? 34.442 31.241 25.965 1.00 32.86 335 ILE A C 1
ATOM 2720 O O . ILE A 1 335 ? 33.799 32.284 25.710 1.00 31.82 335 ILE A O 1
ATOM 2725 N N . VAL A 1 336 ? 35.782 31.184 25.946 1.00 32.79 336 VAL A N 1
ATOM 2726 C CA . VAL A 1 336 ? 36.518 32.375 25.593 1.00 34.63 336 VAL A CA 1
ATOM 2727 C C . VAL A 1 336 ? 36.263 32.792 24.144 1.00 35.27 336 VAL A C 1
ATOM 2728 O O . VAL A 1 336 ? 36.087 33.979 23.867 1.00 35.54 336 VAL A O 1
ATOM 2732 N N . LYS A 1 337 ? 36.187 31.816 23.242 1.00 34.92 337 LYS A N 1
ATOM 2733 C CA . LYS A 1 337 ? 35.842 32.098 21.843 1.00 35.34 337 LYS A CA 1
ATOM 2734 C C . LYS A 1 337 ? 34.477 32.790 21.737 1.00 35.27 337 LYS A C 1
ATOM 2735 O O . LYS A 1 337 ? 34.357 33.839 21.080 1.00 36.04 337 LYS A O 1
ATOM 2741 N N . SER A 1 338 ? 33.450 32.245 22.390 1.00 34.20 338 SER A N 1
ATOM 2742 C CA . SER A 1 338 ? 32.156 32.928 22.325 1.00 34.37 338 SER A CA 1
ATOM 2743 C C . SER A 1 338 ? 32.215 34.353 22.925 1.00 35.10 338 SER A C 1
ATOM 2744 O O . SER A 1 338 ? 31.624 35.305 22.353 1.00 36.18 338 SER A O 1
ATOM 2747 N N . TYR A 1 339 ? 32.931 34.517 24.042 1.00 34.99 339 TYR A N 1
ATOM 2748 C CA . TYR A 1 339 ? 33.161 35.851 24.627 1.00 35.13 339 TYR A CA 1
ATOM 2749 C C . TYR A 1 339 ? 33.822 36.827 23.683 1.00 36.17 339 TYR A C 1
ATOM 2750 O O . TYR A 1 339 ? 33.498 38.004 23.714 1.00 37.22 339 TYR A O 1
ATOM 2759 N N . LYS A 1 340 ? 34.729 36.345 22.841 1.00 36.55 340 LYS A N 1
ATOM 2760 C CA . LYS A 1 340 ? 35.482 37.217 21.947 1.00 37.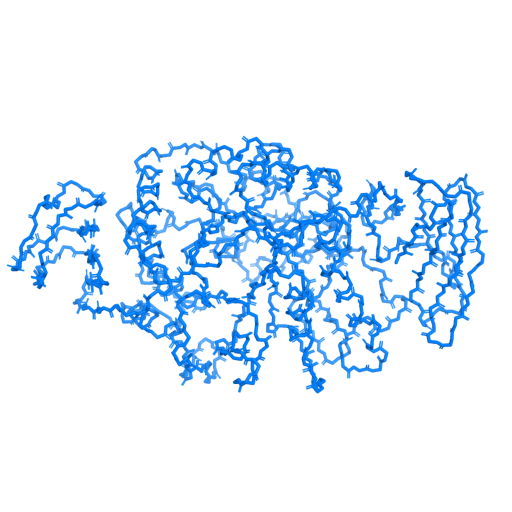69 340 LYS A CA 1
ATOM 2761 C C . LYS A 1 340 ? 34.846 37.396 20.574 1.00 36.80 340 LYS A C 1
ATOM 2762 O O . LYS A 1 340 ? 34.811 38.508 20.061 1.00 36.13 340 LYS A O 1
ATOM 2768 N N . ASP A 1 341 ? 34.370 36.295 19.983 1.00 35.98 341 ASP A N 1
ATOM 2769 C CA . ASP A 1 341 ? 33.995 36.261 18.566 1.00 34.89 341 ASP A CA 1
ATOM 2770 C C . ASP A 1 341 ? 32.492 35.949 18.372 1.00 33.81 341 ASP A C 1
ATOM 2771 O O . ASP A 1 341 ? 32.055 35.767 17.222 1.00 32.63 341 ASP A O 1
ATOM 2776 N N . VAL A 1 342 ? 31.736 35.873 19.478 1.00 31.81 342 VAL A N 1
ATOM 2777 C CA . VAL A 1 342 ? 30.279 35.562 19.478 1.00 31.42 342 VAL A CA 1
ATOM 2778 C C . VAL A 1 342 ? 29.996 34.086 19.154 1.00 32.11 342 VAL A C 1
ATOM 2779 O O . VAL A 1 342 ? 29.535 33.336 20.024 1.00 31.35 342 VAL A O 1
ATOM 2783 N N . PHE A 1 343 ? 30.252 33.662 17.920 1.00 32.59 343 PHE A N 1
ATOM 2784 C CA . PHE A 1 343 ? 30.058 32.257 17.561 1.00 33.68 343 PHE A CA 1
ATOM 2785 C C . PHE A 1 343 ? 31.302 31.433 17.845 1.00 34.52 343 PHE A C 1
ATOM 2786 O O . PHE A 1 343 ? 32.431 31.871 17.573 1.00 35.17 343 PHE A O 1
ATOM 2794 N N . VAL A 1 344 ? 31.101 30.222 18.353 1.00 34.27 344 VAL A N 1
ATOM 2795 C CA . VAL A 1 344 ? 32.165 29.230 18.372 1.00 34.54 344 VAL A CA 1
ATOM 2796 C C . VAL A 1 344 ? 32.306 28.635 16.966 1.00 34.91 344 VAL A C 1
ATOM 2797 O O . VAL A 1 344 ? 33.423 28.464 16.455 1.00 34.06 344 VAL A O 1
ATOM 2801 N N . TYR A 1 345 ? 31.170 28.317 16.347 1.00 34.12 345 TYR A N 1
ATOM 2802 C CA . TYR A 1 345 ? 31.178 27.841 14.975 1.00 34.43 345 TYR A CA 1
ATOM 2803 C C . TYR A 1 345 ? 30.981 29.038 14.042 1.00 34.74 345 TYR A C 1
ATOM 2804 O O . TYR A 1 345 ? 29.830 29.458 13.718 1.00 32.84 345 TYR A O 1
ATOM 2813 N N . ASP A 1 346 ? 32.126 29.611 13.656 1.00 34.21 346 ASP A N 1
ATOM 2814 C CA . ASP A 1 346 ? 32.130 30.800 12.806 1.00 35.36 346 ASP A CA 1
ATOM 2815 C C . ASP A 1 346 ? 32.728 30.376 11.440 1.00 36.50 346 ASP A C 1
ATOM 2816 O O . ASP A 1 346 ? 33.543 31.080 10.895 1.00 36.36 346 ASP A O 1
ATOM 2821 N N . GLY A 1 347 ? 32.364 29.191 10.948 1.00 37.12 347 GLY A N 1
ATOM 2822 C CA . GLY A 1 347 ? 32.920 28.692 9.699 1.00 39.47 347 GLY A CA 1
ATOM 2823 C C . GLY A 1 347 ? 33.953 27.618 10.004 1.00 41.31 347 GLY A C 1
ATOM 2824 O O . GLY A 1 347 ? 35.049 27.617 9.460 1.00 42.00 347 GLY A O 1
ATOM 2825 N N . LYS A 1 348 ? 33.598 26.704 10.894 1.00 41.66 348 LYS A N 1
ATOM 2826 C CA . LYS A 1 348 ? 34.522 25.661 11.330 1.00 42.62 348 LYS A CA 1
ATOM 2827 C C . LYS A 1 348 ? 33.760 24.341 11.211 1.00 41.63 348 LYS A C 1
ATOM 2828 O O . LYS A 1 348 ? 32.516 24.329 11.344 1.00 39.58 348 LYS A O 1
ATOM 2834 N N . TYR A 1 349 ? 34.475 23.241 10.950 1.00 40.86 349 TYR A N 1
ATOM 2835 C CA . TYR A 1 349 ? 33.794 21.930 10.860 1.00 40.98 349 TYR A CA 1
ATOM 2836 C C . TYR A 1 349 ? 33.073 21.509 12.161 1.00 40.36 349 TYR A C 1
ATOM 2837 O O . TYR A 1 349 ? 33.683 21.491 13.219 1.00 40.42 349 TYR A O 1
ATOM 2846 N N . SER A 1 350 ? 31.777 21.198 12.074 1.00 39.83 350 SER A N 1
ATOM 2847 C CA . SER A 1 350 ? 31.013 20.678 13.202 1.00 39.39 350 SER A CA 1
ATOM 2848 C C . SER A 1 350 ? 30.830 19.155 13.082 1.00 41.41 350 SER A C 1
ATOM 2849 O O . SER A 1 350 ? 30.276 18.657 12.089 1.00 40.67 350 SER A O 1
ATOM 2852 N N . ASN A 1 351 ? 31.293 18.416 14.088 1.00 42.12 351 ASN A N 1
ATOM 2853 C CA . ASN A 1 351 ? 31.066 16.968 14.113 1.00 43.65 351 ASN A CA 1
ATOM 2854 C C . ASN A 1 351 ? 29.580 16.622 14.323 1.00 42.68 351 ASN A C 1
ATOM 2855 O O . ASN A 1 351 ? 29.073 15.645 13.790 1.00 42.95 351 ASN A O 1
ATOM 2860 N N . PHE A 1 352 ? 28.879 17.444 15.076 1.00 42.30 352 PHE A N 1
ATOM 2861 C CA . PHE A 1 352 ? 27.473 17.179 15.317 1.00 43.07 352 PHE A CA 1
ATOM 2862 C C . PHE A 1 352 ? 26.713 17.329 14.009 1.00 43.93 352 PHE A C 1
ATOM 2863 O O . PHE A 1 352 ? 25.828 16.524 13.702 1.00 45.49 352 PHE A O 1
ATOM 2871 N N . ARG A 1 353 ? 27.065 18.347 13.225 1.00 44.10 353 ARG A N 1
ATOM 2872 C CA . ARG A 1 353 ? 26.312 18.664 12.011 1.00 43.39 353 ARG A CA 1
ATOM 2873 C C . ARG A 1 353 ? 26.869 17.988 10.744 1.00 44.09 353 ARG A C 1
ATOM 2874 O O . ARG A 1 353 ? 26.228 18.014 9.706 1.00 43.95 353 ARG A O 1
ATOM 2882 N N . ARG A 1 354 ? 28.056 17.396 10.858 1.00 44.30 354 ARG A N 1
ATOM 2883 C CA . ARG A 1 354 ? 28.796 16.833 9.729 1.00 46.10 354 ARG A CA 1
ATOM 2884 C C . ARG A 1 354 ? 29.004 17.820 8.568 1.00 45.04 354 ARG A C 1
ATOM 2885 O O . ARG A 1 354 ? 28.854 17.463 7.385 1.00 45.79 354 ARG A O 1
ATOM 2893 N N . LYS A 1 355 ? 29.356 19.060 8.905 1.00 42.60 355 LYS A N 1
ATOM 2894 C CA . LYS A 1 355 ? 29.616 20.076 7.873 1.00 40.99 355 LYS A CA 1
ATOM 2895 C C . LYS A 1 355 ? 30.315 21.277 8.457 1.00 39.65 355 LYS A C 1
ATOM 2896 O O . LYS A 1 355 ? 30.392 21.442 9.670 1.00 38.56 355 LYS A O 1
ATOM 2902 N N . THR A 1 356 ? 30.841 22.113 7.585 1.00 39.15 356 THR A N 1
ATOM 2903 C CA . THR A 1 356 ? 31.349 23.401 8.002 1.00 39.55 356 THR A CA 1
ATOM 2904 C C . THR A 1 356 ? 30.131 24.271 8.373 1.00 38.69 356 THR A C 1
ATOM 2905 O O . THR A 1 356 ? 29.108 24.287 7.654 1.00 38.51 356 THR A O 1
ATOM 2909 N N . HIS A 1 357 ? 30.218 24.935 9.522 1.00 37.72 357 HIS A N 1
ATOM 2910 C CA . HIS A 1 357 ? 29.055 25.670 10.072 1.00 37.52 357 HIS A CA 1
ATOM 2911 C C . HIS A 1 357 ? 29.414 27.097 10.465 1.00 37.02 357 HIS A C 1
ATOM 2912 O O . HIS A 1 357 ? 30.434 27.327 11.119 1.00 37.46 357 HIS A O 1
ATOM 2919 N N . GLY A 1 358 ? 28.584 28.046 10.024 1.00 37.14 358 GLY A N 1
ATOM 2920 C CA . GLY A 1 358 ? 28.648 29.437 10.452 1.00 36.18 358 GLY A CA 1
ATOM 2921 C C . GLY A 1 358 ? 29.605 30.351 9.714 1.00 37.25 358 GLY A C 1
ATOM 2922 O O . GLY A 1 358 ? 30.194 29.987 8.737 1.00 36.93 358 GLY A O 1
ATOM 2923 N N . GLU A 1 359 ? 29.780 31.561 10.221 1.00 37.62 359 GLU A N 1
ATOM 2924 C CA . GLU A 1 359 ? 30.465 32.599 9.479 1.00 37.86 359 GLU A CA 1
ATOM 2925 C C . GLU A 1 359 ? 30.798 33.626 10.548 1.00 37.60 359 GLU A C 1
ATOM 2926 O O . GLU A 1 359 ? 29.998 33.796 11.465 1.00 37.00 359 GLU A O 1
ATOM 2932 N N . PRO A 1 360 ? 31.987 34.265 10.475 1.00 37.42 360 PRO A N 1
ATOM 2933 C CA . PRO A 1 360 ? 32.285 35.283 11.484 1.00 37.11 360 PRO A CA 1
ATOM 2934 C C . PRO A 1 360 ? 31.344 36.465 11.418 1.00 37.56 360 PRO A C 1
ATOM 2935 O O . PRO A 1 360 ? 30.731 36.767 10.383 1.00 39.63 360 PRO A O 1
ATOM 2939 N N . VAL A 1 361 ? 31.307 37.187 12.498 1.00 36.81 361 VAL A N 1
ATOM 2940 C CA . VAL A 1 361 ? 30.308 38.144 12.724 1.00 37.58 361 VAL A CA 1
ATOM 2941 C C . VAL A 1 361 ? 30.844 39.558 12.479 1.00 38.75 361 VAL A C 1
ATOM 2942 O O . VAL A 1 361 ? 30.088 40.511 12.547 1.00 40.34 361 VAL A O 1
ATOM 2946 N N . GLY A 1 362 ? 32.138 39.701 12.210 1.00 39.63 362 GLY A N 1
ATOM 2947 C CA . GLY A 1 362 ? 32.730 41.024 12.044 1.00 40.94 362 GLY A CA 1
ATOM 2948 C C . GLY A 1 362 ? 32.675 41.939 13.276 1.00 42.02 362 GLY A C 1
ATOM 2949 O O . GLY A 1 362 ? 32.822 41.499 14.434 1.00 40.27 362 GLY A O 1
ATOM 2950 N N . GLU A 1 363 ? 32.498 43.230 13.014 1.00 43.79 363 GLU A N 1
ATOM 2951 C CA . GLU A 1 363 ? 32.473 44.239 14.074 1.00 45.01 363 GLU A CA 1
ATOM 2952 C C . GLU A 1 363 ? 31.103 44.530 14.700 1.00 42.95 363 GLU A C 1
ATOM 2953 O O . GLU A 1 363 ? 31.014 45.458 15.497 1.00 43.29 363 GLU A O 1
ATOM 2959 N N . LEU A 1 364 ? 30.052 43.777 14.359 1.00 40.79 364 LEU A N 1
ATOM 2960 C CA . LEU A 1 364 ? 28.759 43.933 15.034 1.00 39.45 364 LEU A CA 1
ATOM 2961 C C . LEU A 1 364 ? 28.892 44.022 16.549 1.00 39.02 364 LEU A C 1
ATOM 2962 O O . LEU A 1 364 ? 29.560 43.173 17.172 1.00 39.98 364 LEU A O 1
ATOM 2967 N N . ASP A 1 365 ? 28.266 45.018 17.167 1.00 37.84 365 ASP A N 1
ATOM 2968 C CA . ASP A 1 365 ? 28.410 45.152 18.615 1.00 36.74 365 ASP A CA 1
ATOM 2969 C C . ASP A 1 365 ? 27.582 44.118 19.406 1.00 35.10 365 ASP A C 1
ATOM 2970 O O . ASP A 1 365 ? 26.880 43.306 18.810 1.00 34.39 365 ASP A O 1
ATOM 2975 N N . GLY A 1 366 ? 27.675 44.114 20.735 1.00 33.78 366 GLY A N 1
ATOM 2976 C CA . GLY A 1 366 ? 27.136 43.000 21.498 1.00 32.81 366 GLY A CA 1
ATOM 2977 C C . GLY A 1 366 ? 25.628 42.967 21.501 1.00 33.33 366 GLY A C 1
ATOM 2978 O O . GLY A 1 366 ? 25.036 41.931 21.731 1.00 34.44 366 GLY A O 1
ATOM 2979 N N . CYS A 1 367 ? 24.999 44.093 21.243 1.00 33.04 367 CYS A N 1
ATOM 2980 C CA . CYS A 1 367 ? 23.560 44.175 21.318 1.00 33.85 367 CYS A CA 1
ATOM 2981 C C . CYS A 1 367 ? 22.833 43.691 20.061 1.00 34.28 367 CYS A C 1
ATOM 2982 O O . CYS A 1 367 ? 21.620 43.919 19.912 1.00 33.87 367 CYS A O 1
ATOM 2985 N N . ASN A 1 368 ? 23.578 43.006 19.178 1.00 33.98 368 ASN A N 1
ATOM 2986 C CA . ASN A 1 368 ? 22.987 42.224 18.081 1.00 34.05 368 ASN A CA 1
ATOM 2987 C C . ASN A 1 368 ? 22.785 40.749 18.471 1.00 33.62 368 ASN A C 1
ATOM 2988 O O . ASN A 1 368 ? 22.347 39.916 17.655 1.00 33.21 368 ASN A O 1
ATOM 2993 N N . PHE A 1 369 ? 23.059 40.423 19.728 1.00 32.57 369 PHE A N 1
ATOM 2994 C CA . PHE A 1 369 ? 23.013 39.031 20.131 1.00 32.11 369 PHE A CA 1
ATOM 2995 C C . PHE A 1 369 ? 22.389 38.864 21.488 1.00 31.03 369 PHE A C 1
ATOM 2996 O O . PHE A 1 369 ? 22.522 39.731 22.342 1.00 30.51 369 PHE A O 1
ATOM 3004 N N . VAL A 1 370 ? 21.700 37.741 21.683 1.00 31.14 370 VAL A N 1
ATOM 3005 C CA . VAL A 1 370 ? 21.166 37.426 22.982 1.00 29.96 370 VAL A CA 1
ATOM 3006 C C . VAL A 1 370 ? 21.684 36.113 23.510 1.00 30.88 370 VAL A C 1
ATOM 3007 O O . VAL A 1 370 ? 21.818 35.133 22.745 1.00 29.20 370 VAL A O 1
ATOM 3011 N N . VAL A 1 371 ? 22.052 36.120 24.805 1.00 30.69 371 VAL A N 1
ATOM 3012 C CA . VAL A 1 371 ? 22.660 34.960 25.433 1.00 29.39 371 VAL A CA 1
ATOM 3013 C C . VAL A 1 371 ? 21.917 34.653 26.724 1.00 29.90 371 VAL A C 1
ATOM 3014 O O . VAL A 1 371 ? 21.126 35.482 27.215 1.00 29.91 371 VAL A O 1
ATOM 3018 N N . TYR A 1 372 ? 22.171 33.457 27.258 1.00 29.21 372 TYR A N 1
ATOM 3019 C CA . TYR A 1 372 ? 21.391 32.892 28.329 1.00 30.07 372 TYR A CA 1
ATOM 3020 C C . TYR A 1 372 ? 22.143 31.651 28.802 1.00 30.83 372 TYR A C 1
ATOM 3021 O O . TYR A 1 372 ? 22.862 31.015 28.000 1.00 30.17 372 TYR A O 1
ATOM 3030 N N . ILE A 1 373 ? 21.954 31.300 30.084 1.00 30.40 373 ILE A N 1
ATOM 3031 C CA . ILE A 1 373 ? 22.387 30.001 30.547 1.00 31.17 373 ILE A CA 1
ATOM 3032 C C . ILE A 1 373 ? 21.169 29.082 30.635 1.00 30.64 373 ILE A C 1
ATOM 3033 O O . ILE A 1 373 ? 21.331 27.881 30.796 1.00 30.46 373 ILE A O 1
ATOM 3038 N N . GLN A 1 374 ? 19.963 29.658 30.561 1.00 29.73 374 GLN A N 1
ATOM 3039 C CA . GLN A 1 374 ? 18.724 28.860 30.566 1.00 31.15 374 GLN A CA 1
ATOM 3040 C C . GLN A 1 374 ? 17.664 29.445 29.665 1.00 32.03 374 GLN A C 1
ATOM 3041 O O . GLN A 1 374 ? 17.598 30.681 29.508 1.00 32.16 374 GLN A O 1
ATOM 3047 N N . ASN A 1 375 ? 16.801 28.578 29.115 1.00 32.06 375 ASN A N 1
ATOM 3048 C CA . ASN A 1 375 ? 15.562 29.035 28.494 1.00 32.04 375 ASN A CA 1
ATOM 3049 C C . ASN A 1 375 ? 14.684 27.815 28.320 1.00 32.59 375 ASN A C 1
ATOM 3050 O O . ASN A 1 375 ? 15.115 26.716 28.637 1.00 32.74 375 ASN A O 1
ATOM 3055 N N . HIS A 1 376 ? 13.461 27.994 27.828 1.00 32.81 376 HIS A N 1
ATOM 3056 C CA . HIS A 1 376 ? 12.512 26.888 27.774 1.00 33.83 376 HIS A CA 1
ATOM 3057 C C . HIS A 1 376 ? 13.014 25.674 26.969 1.00 35.25 376 HIS A C 1
ATOM 3058 O O . HIS A 1 376 ? 12.616 24.535 27.267 1.00 35.61 376 HIS A O 1
ATOM 3065 N N . ASP A 1 377 ? 13.876 25.902 25.963 1.00 34.15 377 ASP A N 1
ATOM 3066 C CA . ASP A 1 377 ? 14.455 24.795 25.189 1.00 33.96 377 ASP A CA 1
ATOM 3067 C C . ASP A 1 377 ? 15.591 24.075 25.892 1.00 34.34 377 ASP A C 1
ATOM 3068 O O . ASP A 1 377 ? 15.626 22.825 25.942 1.00 34.10 377 ASP A O 1
ATOM 3073 N N . GLN A 1 378 ? 16.534 24.852 26.409 1.00 33.29 378 GLN A N 1
ATOM 3074 C CA . GLN A 1 378 ? 17.719 24.270 27.005 1.00 33.79 378 GLN A CA 1
ATOM 3075 C C . GLN A 1 378 ? 17.355 23.540 28.307 1.00 35.08 378 GLN A C 1
ATOM 3076 O O . GLN A 1 378 ? 18.111 22.657 28.775 1.00 35.38 378 GLN A O 1
ATOM 3082 N N . VAL A 1 379 ? 16.188 23.879 28.870 1.00 35.08 379 VAL A N 1
ATOM 3083 C CA . VAL A 1 379 ? 15.619 23.083 29.971 1.00 35.19 379 VAL A CA 1
ATOM 3084 C C . VAL A 1 379 ? 14.650 22.019 29.420 1.00 36.19 379 VAL A C 1
ATOM 3085 O O . VAL A 1 379 ? 14.870 20.807 29.617 1.00 36.78 379 VAL A O 1
ATOM 3089 N N . GLY A 1 380 ? 13.614 22.477 28.713 1.00 35.83 380 GLY A N 1
ATOM 3090 C CA . GLY A 1 380 ? 12.524 21.629 28.278 1.00 37.96 380 GLY A CA 1
ATOM 3091 C C . GLY A 1 380 ? 12.757 20.550 27.203 1.00 39.17 380 GLY A C 1
ATOM 3092 O O . GLY A 1 380 ? 11.956 19.602 27.099 1.00 40.31 380 GLY A O 1
ATOM 3093 N N . ASN A 1 381 ? 13.798 20.693 26.381 1.00 38.28 381 ASN A N 1
ATOM 3094 C CA . ASN A 1 381 ? 14.142 19.630 25.418 1.00 38.87 381 ASN A CA 1
ATOM 3095 C C . ASN A 1 381 ? 14.989 18.509 26.041 1.00 39.09 381 ASN A C 1
ATOM 3096 O O . ASN A 1 381 ? 15.245 17.467 25.409 1.00 40.55 381 ASN A O 1
ATOM 3101 N N . ARG A 1 382 ? 15.405 18.716 27.280 1.00 38.42 382 ARG A N 1
ATOM 3102 C CA . ARG A 1 382 ? 15.923 17.613 28.074 1.00 38.73 382 ARG A CA 1
ATOM 3103 C C . ARG A 1 382 ? 14.773 16.658 28.411 1.00 39.78 382 ARG A C 1
ATOM 3104 O O . ARG A 1 382 ? 13.638 17.086 28.777 1.00 38.60 382 ARG A O 1
ATOM 3112 N N . GLY A 1 383 ? 15.050 15.369 28.226 1.00 40.54 383 GLY A N 1
ATOM 3113 C CA . GLY A 1 383 ? 14.087 14.324 28.554 1.00 42.98 383 GLY A CA 1
ATOM 3114 C C . GLY A 1 383 ? 13.515 14.455 29.954 1.00 43.93 383 GLY A C 1
ATOM 3115 O O . GLY A 1 383 ? 12.295 14.363 30.134 1.00 45.36 383 GLY A O 1
ATOM 3116 N N . LYS A 1 384 ? 14.377 14.708 30.934 1.00 43.53 384 LYS A N 1
ATOM 3117 C CA . LYS A 1 384 ? 13.921 14.898 32.326 1.00 44.46 384 LYS A CA 1
ATOM 3118 C C . LYS A 1 384 ? 13.700 16.369 32.653 1.00 43.41 384 LYS A C 1
ATOM 3119 O O . LYS A 1 384 ? 13.474 16.702 33.810 1.00 43.39 384 LYS A O 1
ATOM 3125 N N . GLY A 1 385 ? 13.812 17.242 31.643 1.00 41.22 385 GLY A N 1
ATOM 3126 C CA . GLY A 1 385 ? 13.574 18.659 31.839 1.00 40.19 385 GLY A CA 1
ATOM 3127 C C . GLY A 1 385 ? 14.326 19.363 32.962 1.00 39.34 385 GLY A C 1
ATOM 3128 O O . GLY A 1 385 ? 13.790 20.285 33.564 1.00 39.91 385 GLY A O 1
ATOM 3129 N N . GLU A 1 386 ? 15.564 18.969 33.239 1.00 39.12 386 GLU A N 1
ATOM 3130 C CA . GLU A 1 386 ? 16.273 19.513 34.402 1.00 38.97 386 GLU A CA 1
ATOM 3131 C C . GLU A 1 386 ? 16.828 20.917 34.186 1.00 38.29 386 GLU A C 1
ATOM 3132 O O . GLU A 1 386 ? 17.366 21.219 33.131 1.00 37.59 386 GLU A O 1
ATOM 3138 N N . ARG A 1 387 ? 16.708 21.779 35.198 1.00 37.70 387 ARG A N 1
ATOM 3139 C CA . ARG A 1 387 ? 17.318 23.092 35.127 1.00 36.94 387 ARG A CA 1
ATOM 3140 C C . ARG A 1 387 ? 18.767 22.915 35.464 1.00 37.04 387 ARG A C 1
ATOM 3141 O O . ARG A 1 387 ? 19.152 21.908 36.061 1.00 36.76 387 ARG A O 1
ATOM 3149 N N . ILE A 1 388 ? 19.573 23.895 35.099 1.00 37.24 388 ILE A N 1
ATOM 3150 C CA . ILE A 1 388 ? 21.011 23.720 35.170 1.00 37.23 388 ILE A CA 1
ATOM 3151 C C . ILE A 1 388 ? 21.464 23.719 36.614 1.00 38.39 388 ILE A C 1
ATOM 3152 O O . ILE A 1 388 ? 22.535 23.174 36.949 1.00 39.02 388 ILE A O 1
ATOM 3157 N N . ILE A 1 389 ? 20.644 24.322 37.477 1.00 38.62 389 ILE A N 1
ATOM 3158 C CA . ILE A 1 389 ? 20.862 24.244 38.916 1.00 38.32 389 ILE A CA 1
ATOM 3159 C C . ILE A 1 389 ? 21.056 22.818 39.475 1.00 39.16 389 ILE A C 1
ATOM 3160 O O . ILE A 1 389 ? 21.774 22.645 40.490 1.00 39.98 389 ILE A O 1
ATOM 3165 N N . LYS A 1 390 ? 20.478 21.813 38.810 1.00 39.02 390 LYS A N 1
ATOM 3166 C CA . LYS A 1 390 ? 20.560 20.404 39.255 1.00 39.36 390 LYS A CA 1
ATOM 3167 C C . LYS A 1 390 ? 21.792 19.705 38.701 1.00 39.04 390 LYS A C 1
ATOM 3168 O O . LYS A 1 390 ? 22.027 18.538 39.025 1.00 39.09 390 LYS A O 1
ATOM 3174 N N . LEU A 1 391 ? 22.562 20.396 37.859 1.00 38.05 391 LEU A N 1
ATOM 3175 C CA . LEU A 1 391 ? 23.606 19.744 37.044 1.00 37.93 391 LEU A CA 1
ATOM 3176 C C . LEU A 1 391 ? 25.003 20.209 37.375 1.00 38.73 391 LEU A C 1
ATOM 3177 O O . LEU A 1 391 ? 25.975 19.641 36.868 1.00 39.78 391 LEU A O 1
ATOM 3182 N N . VAL A 1 392 ? 25.095 21.264 38.188 1.00 38.64 392 VAL A N 1
ATOM 3183 C CA . VAL A 1 392 ? 26.355 21.875 38.597 1.00 38.41 392 VAL A CA 1
ATOM 3184 C C . VAL A 1 392 ? 26.194 22.265 40.087 1.00 38.86 392 VAL A C 1
ATOM 3185 O O . VAL A 1 392 ? 25.072 22.420 40.566 1.00 38.65 392 VAL A O 1
ATOM 3189 N N . ASP A 1 393 ? 27.299 22.480 40.788 1.00 38.91 393 ASP A N 1
ATOM 3190 C CA . ASP A 1 393 ? 27.217 22.875 42.177 1.00 40.22 393 ASP A CA 1
ATOM 3191 C C . ASP A 1 393 ? 26.861 24.351 42.293 1.00 39.61 393 ASP A C 1
ATOM 3192 O O . ASP A 1 393 ? 26.788 25.039 41.284 1.00 39.35 393 ASP A O 1
ATOM 3197 N N . ARG A 1 394 ? 26.657 24.830 43.514 1.00 39.65 394 ARG A N 1
ATOM 3198 C CA . ARG A 1 394 ? 26.219 26.210 43.753 1.00 40.24 394 ARG A CA 1
ATOM 3199 C C . ARG A 1 394 ? 27.182 27.252 43.224 1.00 39.18 394 ARG A C 1
ATOM 3200 O O . ARG A 1 394 ? 26.733 28.247 42.655 1.00 39.44 394 ARG A O 1
ATOM 3208 N N . GLU A 1 395 ? 28.489 27.052 43.430 1.00 38.60 395 GLU A N 1
ATOM 3209 C CA . GLU A 1 395 ? 29.474 28.000 42.897 1.00 38.39 395 GLU A CA 1
ATOM 3210 C C . GLU A 1 395 ? 29.397 28.110 41.365 1.00 38.00 395 GLU A C 1
ATOM 3211 O O . GLU A 1 395 ? 29.415 29.211 40.817 1.00 37.97 395 GLU A O 1
ATOM 3217 N N . SER A 1 396 ? 29.289 26.976 40.681 1.00 37.60 396 SER A N 1
ATOM 3218 C CA . SER A 1 396 ? 29.283 26.988 39.233 1.00 37.71 396 SER A CA 1
ATOM 3219 C C . SER A 1 396 ? 28.008 27.663 38.742 1.00 37.42 396 SER A C 1
ATOM 3220 O O . SER A 1 396 ? 28.021 28.312 37.713 1.00 36.27 396 SER A O 1
ATOM 3223 N N . TYR A 1 397 ? 26.909 27.526 39.491 1.00 36.77 397 TYR A N 1
ATOM 3224 C CA . TYR A 1 397 ? 25.651 28.140 39.061 1.00 35.63 397 TYR A CA 1
ATOM 3225 C C . TYR A 1 397 ? 25.839 29.636 39.075 1.00 35.33 397 TYR A C 1
ATOM 3226 O O . TYR A 1 397 ? 25.462 30.331 38.126 1.00 35.80 397 TYR A O 1
ATOM 3235 N N . LYS A 1 398 ? 26.461 30.131 40.134 1.00 35.19 398 LYS A N 1
ATOM 3236 C CA . LYS A 1 398 ? 26.679 31.564 40.273 1.00 35.98 398 LYS A CA 1
ATOM 3237 C C . LYS A 1 398 ? 27.694 32.112 39.264 1.00 35.65 398 LYS A C 1
ATOM 3238 O O . LYS A 1 398 ? 27.531 33.248 38.770 1.00 35.37 398 LYS A O 1
ATOM 3244 N N . ILE A 1 399 ? 28.727 31.314 38.994 1.00 35.27 399 ILE A N 1
ATOM 3245 C CA . ILE A 1 399 ? 29.733 31.637 37.994 1.00 36.23 399 ILE A CA 1
ATOM 3246 C C . ILE A 1 399 ? 29.054 31.730 36.603 1.00 36.08 399 ILE A C 1
ATOM 3247 O O . ILE A 1 399 ? 29.296 32.687 35.821 1.00 36.59 399 ILE A O 1
ATOM 3252 N N . ALA A 1 400 ? 28.180 30.769 36.323 1.00 35.38 400 ALA A N 1
ATOM 3253 C CA . ALA A 1 400 ? 27.435 30.735 35.048 1.00 34.34 400 ALA A CA 1
ATOM 3254 C C . ALA A 1 400 ? 26.579 31.997 34.903 1.00 34.46 400 ALA A C 1
ATOM 3255 O O . ALA A 1 400 ? 26.615 32.635 33.853 1.00 35.36 400 ALA A O 1
ATOM 3257 N N . ALA A 1 401 ? 25.867 32.372 35.970 1.00 33.76 401 ALA A N 1
ATOM 3258 C CA . ALA A 1 401 ? 24.969 33.504 35.935 1.00 33.81 401 ALA A CA 1
ATOM 3259 C C . ALA A 1 401 ? 25.778 34.738 35.668 1.00 33.77 401 ALA A C 1
ATOM 3260 O O . ALA A 1 401 ? 25.358 35.612 34.889 1.00 34.85 401 ALA A O 1
ATOM 3262 N N . ALA A 1 402 ? 26.930 34.840 36.322 1.00 33.54 402 ALA A N 1
ATOM 3263 C CA . ALA A 1 402 ? 27.785 36.023 36.118 1.00 33.06 402 ALA A CA 1
ATOM 3264 C C . ALA A 1 402 ? 28.326 36.104 34.669 1.00 32.65 402 ALA A C 1
ATOM 3265 O O . ALA A 1 402 ? 28.360 37.196 34.055 1.00 32.98 402 ALA A O 1
ATOM 3267 N N . LEU A 1 403 ? 28.772 34.970 34.141 1.00 32.18 403 LEU A N 1
ATOM 3268 C CA . LEU A 1 403 ? 29.326 34.933 32.778 1.00 33.12 403 LEU A CA 1
ATOM 3269 C C . LEU A 1 403 ? 28.379 35.551 31.758 1.00 33.28 403 LEU A C 1
ATOM 3270 O O . LEU A 1 403 ? 28.814 36.354 30.906 1.00 34.71 403 LEU A O 1
ATOM 3275 N N . TYR A 1 404 ? 27.083 35.228 31.836 1.00 32.23 404 TYR A N 1
ATOM 3276 C CA . TYR A 1 404 ? 26.193 35.772 30.817 1.00 32.13 404 TYR A CA 1
ATOM 3277 C C . TYR A 1 404 ? 25.690 37.141 31.158 1.00 32.56 404 TYR A C 1
ATOM 3278 O O . TYR A 1 404 ? 25.585 37.977 30.273 1.00 32.80 404 TYR A O 1
ATOM 3287 N N . LEU A 1 405 ? 25.414 37.400 32.434 1.00 33.57 405 LEU A N 1
ATOM 3288 C CA . LEU A 1 405 ? 24.845 38.710 32.808 1.00 34.07 405 LEU A CA 1
ATOM 3289 C C . LEU A 1 405 ? 25.856 39.817 32.710 1.00 34.01 405 LEU A C 1
ATOM 3290 O O . LEU A 1 405 ? 25.477 40.931 32.459 1.00 35.16 405 LEU A O 1
ATOM 3295 N N . LEU A 1 406 ? 27.142 39.507 32.880 1.00 33.60 406 LEU A N 1
ATOM 3296 C CA . LEU A 1 406 ? 28.200 40.491 32.619 1.00 34.87 406 LEU A CA 1
ATOM 3297 C C . LEU A 1 406 ? 28.843 40.420 31.204 1.00 34.78 406 LEU A C 1
ATOM 3298 O O . LEU A 1 406 ? 29.927 40.998 30.992 1.00 35.97 406 LEU A O 1
ATOM 3303 N N . SER A 1 407 ? 28.225 39.718 30.262 1.00 33.84 407 SER A N 1
ATOM 3304 C CA . SER A 1 407 ? 28.786 39.649 28.905 1.00 33.90 407 SER A CA 1
ATOM 3305 C C . SER A 1 407 ? 28.370 40.887 28.098 1.00 34.27 407 SER A C 1
ATOM 3306 O O . SER A 1 407 ? 27.440 41.614 28.492 1.00 33.91 407 SER A O 1
ATOM 3309 N N . PRO A 1 408 ? 29.027 41.126 26.948 1.00 33.80 408 PRO A N 1
ATOM 3310 C CA . PRO A 1 408 ? 28.583 42.260 26.104 1.00 33.85 408 PRO A CA 1
ATOM 3311 C C . PRO A 1 408 ? 27.205 42.053 25.467 1.00 33.52 408 PRO A C 1
ATOM 3312 O O . PRO A 1 408 ? 26.716 42.968 24.815 1.00 32.52 408 PRO A O 1
ATOM 3316 N N . TYR A 1 409 ? 26.618 40.863 25.605 1.00 32.82 409 TYR A N 1
ATOM 3317 C CA . TYR A 1 409 ? 25.400 40.540 24.835 1.00 33.38 409 TYR A CA 1
ATOM 3318 C C . TYR A 1 409 ? 24.175 40.870 25.637 1.00 32.90 409 TYR A C 1
ATOM 3319 O O . TYR A 1 409 ? 24.276 41.175 26.845 1.00 32.92 409 TYR A O 1
ATOM 3328 N N . ILE A 1 410 ? 23.022 40.804 24.984 1.00 32.17 410 ILE A N 1
ATOM 3329 C CA . ILE A 1 410 ? 21.776 40.996 25.671 1.00 30.96 410 ILE A CA 1
ATOM 3330 C C . ILE A 1 410 ? 21.463 39.704 26.423 1.00 30.84 410 ILE A C 1
ATOM 3331 O O . ILE A 1 410 ? 21.349 38.625 25.815 1.00 30.76 410 ILE A O 1
ATOM 3336 N N . PRO A 1 411 ? 21.321 39.799 27.750 1.00 31.04 411 PRO A N 1
ATOM 3337 C CA . PRO A 1 411 ? 21.062 38.617 28.568 1.00 31.39 411 PRO A CA 1
ATOM 3338 C C . PRO A 1 411 ? 19.563 38.301 28.669 1.00 31.94 411 PRO A C 1
ATOM 3339 O O . PRO A 1 411 ? 18.730 39.215 28.769 1.00 31.70 411 PRO A O 1
ATOM 3343 N N . MET A 1 412 ? 19.237 37.017 28.605 1.00 31.63 412 MET A N 1
ATOM 3344 C CA . MET A 1 412 ? 17.876 36.590 28.844 1.00 32.58 412 MET A CA 1
ATOM 3345 C C . MET A 1 412 ? 17.829 35.618 30.012 1.00 32.72 412 MET A C 1
ATOM 3346 O O . MET A 1 412 ? 18.527 34.608 30.025 1.00 32.55 412 MET A O 1
ATOM 3351 N N . ILE A 1 413 ? 16.952 35.912 30.962 1.00 33.62 413 ILE A N 1
ATOM 3352 C CA . ILE A 1 413 ? 16.791 35.091 32.151 1.00 33.21 413 ILE A CA 1
ATOM 3353 C C . ILE A 1 413 ? 15.581 34.212 31.953 1.00 33.48 413 ILE A C 1
ATOM 3354 O O . ILE A 1 413 ? 14.507 34.676 31.499 1.00 33.55 413 ILE A O 1
ATOM 3359 N N . PHE A 1 414 ? 15.720 32.945 32.312 1.00 33.43 414 PHE A N 1
ATOM 3360 C CA . PHE A 1 414 ? 14.568 32.063 32.254 1.00 33.52 414 PHE A CA 1
ATOM 3361 C C . PHE A 1 414 ? 13.782 32.106 33.567 1.00 34.11 414 PHE A C 1
ATOM 3362 O O . PHE A 1 414 ? 14.381 32.000 34.643 1.00 34.89 414 PHE A O 1
ATOM 3370 N N . MET A 1 415 ? 12.458 32.199 33.479 1.00 33.60 415 MET A N 1
ATOM 3371 C CA . MET A 1 415 ? 11.592 32.410 34.664 1.00 33.36 415 MET A CA 1
ATOM 3372 C C . MET A 1 415 ? 11.937 31.385 35.763 1.00 33.38 415 MET A C 1
ATOM 3373 O O . MET A 1 415 ? 11.946 30.177 35.520 1.00 32.96 415 MET A O 1
ATOM 3378 N N . GLY A 1 416 ? 12.238 31.868 36.965 1.00 34.21 416 GLY A N 1
ATOM 3379 C CA . GLY A 1 416 ? 12.605 31.003 38.090 1.00 34.18 416 GLY A CA 1
ATOM 3380 C C . GLY A 1 416 ? 14.111 30.932 38.310 1.00 34.77 416 GLY A C 1
ATOM 3381 O O . GLY A 1 416 ? 14.588 30.773 39.437 1.00 36.68 416 GLY A O 1
ATOM 3382 N N . GLU A 1 417 ? 14.871 31.048 37.245 1.00 33.69 417 GLU A N 1
ATOM 3383 C CA . GLU A 1 417 ? 16.328 30.903 37.321 1.00 34.43 417 GLU A CA 1
ATOM 3384 C C . GLU A 1 417 ? 16.910 31.822 38.395 1.00 34.74 417 GLU A C 1
ATOM 3385 O O . GLU A 1 417 ? 17.852 31.456 39.102 1.00 33.73 417 GLU A O 1
ATOM 3391 N N . GLU A 1 418 ? 16.310 33.012 38.518 1.00 34.55 418 GLU A N 1
ATOM 3392 C CA . GLU A 1 418 ? 16.908 34.093 39.287 1.00 34.94 418 GLU A CA 1
ATOM 3393 C C . GLU A 1 418 ? 16.780 33.864 40.814 1.00 35.66 418 GLU A C 1
ATOM 3394 O O . GLU A 1 418 ? 17.541 34.447 41.618 1.00 36.10 418 GLU A O 1
ATOM 3400 N N . TYR A 1 419 ? 15.815 33.049 41.232 1.00 34.78 419 TYR A N 1
ATOM 3401 C CA . TYR A 1 419 ? 15.732 32.760 42.672 1.00 35.54 419 TYR A CA 1
ATOM 3402 C C . TYR A 1 419 ? 16.151 31.345 42.979 1.00 35.46 419 TYR A C 1
ATOM 3403 O O . TYR A 1 419 ? 15.923 30.904 44.065 1.00 36.32 419 TYR A O 1
ATOM 3412 N N . GLY A 1 420 ? 16.745 30.646 42.017 1.00 35.35 420 GLY A N 1
ATOM 3413 C CA . GLY A 1 420 ? 17.195 29.278 42.195 1.00 35.91 420 GLY A CA 1
ATOM 3414 C C . GLY A 1 420 ? 16.069 28.243 42.121 1.00 37.85 420 GLY A C 1
ATOM 3415 O O . GLY A 1 420 ? 16.103 27.247 42.834 1.00 38.80 420 GLY A O 1
ATOM 3416 N N . GLU A 1 421 ? 15.070 28.459 41.259 1.00 37.82 421 GLU A N 1
ATOM 3417 C CA . GLU A 1 421 ? 14.037 27.436 41.017 1.00 38.04 421 GLU A CA 1
ATOM 3418 C C . GLU A 1 421 ? 14.662 26.082 40.697 1.00 38.50 421 GLU A C 1
ATOM 3419 O O . GLU A 1 421 ? 15.616 26.007 39.911 1.00 37.66 421 GLU A O 1
ATOM 3425 N N . GLU A 1 422 ? 14.087 25.028 41.271 1.00 39.48 422 GLU A N 1
ATOM 3426 C CA . GLU A 1 422 ? 14.567 23.665 41.064 1.00 41.02 422 GLU A CA 1
ATOM 3427 C C . GLU A 1 422 ? 13.606 22.758 40.306 1.00 41.08 422 GLU A C 1
ATOM 3428 O O . GLU A 1 422 ? 14.011 21.687 39.881 1.00 41.09 422 GLU A O 1
ATOM 3434 N N . ASN A 1 423 ? 12.329 23.136 40.199 1.00 40.90 423 ASN A N 1
ATOM 3435 C CA . ASN A 1 423 ? 11.370 22.336 39.439 1.00 41.90 423 ASN A CA 1
ATOM 3436 C C . ASN A 1 423 ? 11.826 22.125 38.001 1.00 41.47 423 ASN A C 1
ATOM 3437 O O . ASN A 1 423 ? 12.372 23.032 37.381 1.00 41.05 423 ASN A O 1
ATOM 3442 N N . PRO A 1 424 ? 11.580 20.930 37.463 1.00 41.81 424 PRO A N 1
ATOM 3443 C CA . PRO A 1 424 ? 11.851 20.750 36.059 1.00 41.02 424 PRO A CA 1
ATOM 3444 C C . PRO A 1 424 ? 10.941 21.643 35.187 1.00 41.19 424 PRO A C 1
ATOM 3445 O O . PRO A 1 424 ? 9.909 22.195 35.660 1.00 40.70 424 PRO A O 1
ATOM 3449 N N . PHE A 1 425 ? 11.329 21.811 33.928 1.00 40.00 425 PHE A N 1
ATOM 3450 C CA . PHE A 1 425 ? 10.381 22.318 32.935 1.00 39.74 425 PHE A CA 1
ATOM 3451 C C . PHE A 1 425 ? 10.306 21.278 31.833 1.00 39.97 425 PHE A C 1
ATOM 3452 O O . PHE A 1 425 ? 11.310 21.069 31.123 1.00 40.30 425 PHE A O 1
ATOM 3460 N N . TYR A 1 426 ? 9.155 20.609 31.714 1.00 40.03 426 TYR A N 1
ATOM 3461 C CA . TYR A 1 426 ? 8.968 19.533 30.740 1.00 40.52 426 TYR A CA 1
ATOM 3462 C C . TYR A 1 426 ? 8.282 20.066 29.480 1.00 40.97 426 TYR A C 1
ATOM 3463 O O . TYR A 1 426 ? 7.664 21.141 29.506 1.00 41.54 426 TYR A O 1
ATOM 3472 N N . PHE A 1 427 ? 8.348 19.284 28.407 1.00 40.68 427 PHE A N 1
ATOM 3473 C CA . PHE A 1 427 ? 7.448 19.442 27.280 1.00 41.08 427 PHE A CA 1
ATOM 3474 C C . PHE A 1 427 ? 6.058 18.871 27.598 1.00 41.37 427 PHE A C 1
ATOM 3475 O O . PHE A 1 427 ? 5.926 17.691 27.965 1.00 41.99 427 PHE A O 1
ATOM 3483 N N . PHE A 1 428 ? 5.022 19.691 27.439 1.00 41.66 428 PHE A N 1
ATOM 3484 C CA . PHE A 1 428 ? 3.647 19.220 27.708 1.00 42.50 428 PHE A CA 1
ATOM 3485 C C . PHE A 1 428 ? 2.747 19.617 26.571 1.00 43.48 428 PHE A C 1
ATOM 3486 O O . PHE A 1 428 ? 2.989 20.631 25.929 1.00 42.99 428 PHE A O 1
ATOM 3494 N N . SER A 1 429 ? 1.697 18.825 26.329 1.00 44.85 429 SER A N 1
ATOM 3495 C CA . SER A 1 429 ? 0.753 19.149 25.302 1.00 45.46 429 SER A CA 1
ATOM 3496 C C . SER A 1 429 ? -0.631 18.714 25.702 1.00 47.14 429 SER A C 1
ATOM 3497 O O . SER A 1 429 ? -0.824 18.025 26.715 1.00 48.07 429 SER A O 1
ATOM 3500 N N . ASP A 1 430 ? -1.598 19.137 24.901 1.00 47.59 430 ASP A N 1
ATOM 3501 C CA . ASP A 1 430 ? -2.986 18.980 25.271 1.00 49.46 430 ASP A CA 1
ATOM 3502 C C . ASP A 1 430 ? -3.805 18.748 24.009 1.00 49.51 430 ASP A C 1
ATOM 3503 O O . ASP A 1 430 ? -4.832 19.397 23.814 1.00 50.26 430 ASP A O 1
ATOM 3508 N N . PHE A 1 431 ? -3.331 17.849 23.143 1.00 49.44 431 PHE A N 1
ATOM 3509 C CA . PHE A 1 431 ? -4.070 17.467 21.935 1.00 50.63 431 PHE A CA 1
ATOM 3510 C C . PHE A 1 431 ? -5.249 16.572 22.295 1.00 52.33 431 PHE A C 1
ATOM 3511 O O . PHE A 1 431 ? -5.234 15.917 23.332 1.00 53.31 431 PHE A O 1
ATOM 3519 N N . SER A 1 432 ? -6.255 16.512 21.432 1.00 53.69 432 SER A N 1
ATOM 3520 C CA . SER A 1 432 ? -7.339 15.567 21.657 1.00 56.27 432 SER A CA 1
ATOM 3521 C C . SER A 1 432 ? -7.444 14.532 20.543 1.00 57.23 432 SER A C 1
ATOM 3522 O O . SER A 1 432 ? -8.170 13.562 20.680 1.00 59.15 432 SER A O 1
ATOM 3525 N N . ASP A 1 433 ? -6.698 14.730 19.462 1.00 56.92 433 ASP A N 1
ATOM 3526 C CA . ASP A 1 433 ? -6.657 13.810 18.335 1.00 58.04 433 ASP A CA 1
ATOM 3527 C C . ASP A 1 433 ? -5.813 12.624 18.741 1.00 58.48 433 ASP A C 1
ATOM 3528 O O . ASP A 1 433 ? -4.644 12.776 19.042 1.00 57.88 433 ASP A O 1
ATOM 3533 N N . SER A 1 434 ? -6.392 11.436 18.766 1.00 60.74 434 SER A N 1
ATOM 3534 C CA . SER A 1 434 ? -5.670 10.306 19.350 1.00 62.28 434 SER A CA 1
ATOM 3535 C C . SER A 1 434 ? -4.358 9.975 18.636 1.00 62.60 434 SER A C 1
ATOM 3536 O O . SER A 1 434 ? -3.430 9.513 19.289 1.00 61.92 434 SER A O 1
ATOM 3539 N N . LYS A 1 435 ? -4.275 10.214 17.320 1.00 63.75 435 LYS A N 1
ATOM 3540 C CA . LYS A 1 435 ? -3.017 10.001 16.583 1.00 65.02 435 LYS A CA 1
ATOM 3541 C C . LYS A 1 435 ? -1.916 10.914 17.122 1.00 64.05 435 LYS A C 1
ATOM 3542 O O . LYS A 1 435 ? -0.780 10.473 17.353 1.00 64.44 435 LYS A O 1
ATOM 3548 N N . LEU A 1 436 ? -2.250 12.186 17.325 1.00 63.19 436 LEU A N 1
ATOM 3549 C CA . LEU A 1 436 ? -1.265 13.140 17.823 1.00 62.06 436 LEU A CA 1
ATOM 3550 C C . LEU A 1 436 ? -0.932 12.839 19.275 1.00 62.42 436 LEU A C 1
ATOM 3551 O O . LEU A 1 436 ? 0.205 12.995 19.691 1.00 62.50 436 LEU A O 1
ATOM 3556 N N . ILE A 1 437 ? -1.917 12.371 20.036 1.00 63.97 437 ILE A N 1
ATOM 3557 C CA . ILE A 1 437 ? -1.688 11.975 21.440 1.00 64.55 437 ILE A CA 1
ATOM 3558 C C . ILE A 1 437 ? -0.629 10.872 21.517 1.00 65.17 437 ILE A C 1
ATOM 3559 O O . ILE A 1 437 ? 0.306 10.983 22.295 1.00 65.43 437 ILE A O 1
ATOM 3564 N N . GLN A 1 438 ? -0.762 9.849 20.677 1.00 66.08 438 GLN A N 1
ATOM 3565 C CA . GLN A 1 438 ? 0.224 8.770 20.557 1.00 66.95 438 GLN A CA 1
ATOM 3566 C C . GLN A 1 438 ? 1.537 9.250 19.934 1.00 65.57 438 GLN A C 1
ATOM 3567 O O . GLN A 1 438 ? 2.611 8.819 20.354 1.00 65.88 438 GLN A O 1
ATOM 3573 N N . GLY A 1 439 ? 1.451 10.122 18.934 1.00 64.25 439 GLY A N 1
ATOM 3574 C CA . GLY A 1 439 ? 2.642 10.641 18.255 1.00 63.02 439 GLY A CA 1
ATOM 3575 C C . GLY A 1 439 ? 3.563 11.439 19.165 1.00 62.13 439 GLY A C 1
ATOM 3576 O O . GLY A 1 439 ? 4.782 11.226 19.177 1.00 62.41 439 GLY A O 1
ATOM 3577 N N . VAL A 1 440 ? 2.982 12.348 19.950 1.00 60.98 440 VAL A N 1
ATOM 3578 C CA . VAL A 1 440 ? 3.750 13.174 20.869 1.00 58.82 440 VAL A CA 1
ATOM 3579 C C . VAL A 1 440 ? 4.490 12.353 21.922 1.00 59.03 440 VAL A C 1
ATOM 3580 O O . VAL A 1 440 ? 5.667 12.599 22.161 1.00 58.54 440 VAL A O 1
ATOM 3584 N N . ARG A 1 441 ? 3.821 11.374 22.536 1.00 59.48 441 ARG A N 1
ATOM 3585 C CA . ARG A 1 441 ? 4.475 10.512 23.535 1.00 60.12 441 ARG A CA 1
ATOM 3586 C C . ARG A 1 441 ? 5.614 9.738 22.910 1.00 59.67 441 ARG A C 1
ATOM 3587 O O . ARG A 1 441 ? 6.692 9.641 23.475 1.00 58.80 441 ARG A O 1
ATOM 3595 N N . GLU A 1 442 ? 5.361 9.199 21.723 1.00 59.93 442 GLU A N 1
ATOM 3596 C CA . GLU A 1 442 ? 6.341 8.368 21.058 1.00 60.09 442 GLU A CA 1
ATOM 3597 C C . GLU A 1 442 ? 7.527 9.178 20.513 1.00 58.18 442 GLU A C 1
ATOM 3598 O O . GLU A 1 442 ? 8.674 8.735 20.664 1.00 58.02 442 GLU A O 1
ATOM 3604 N N . GLY A 1 443 ? 7.248 10.347 19.919 1.00 55.88 443 GLY A N 1
ATOM 3605 C CA . GLY A 1 443 ? 8.284 11.234 19.381 1.00 53.22 443 GLY A CA 1
ATOM 3606 C C . GLY A 1 443 ? 9.165 11.812 20.479 1.00 52.79 443 GLY A C 1
ATOM 3607 O O . GLY A 1 443 ? 10.401 11.804 20.402 1.00 51.74 443 GLY A O 1
ATOM 3608 N N . ARG A 1 444 ? 8.514 12.293 21.527 1.00 52.07 444 ARG A N 1
ATOM 3609 C CA . ARG A 1 444 ? 9.205 12.904 22.621 1.00 52.30 444 ARG A CA 1
ATOM 3610 C C . ARG A 1 444 ? 10.052 11.915 23.422 1.00 53.18 444 ARG A C 1
ATOM 3611 O O . ARG A 1 444 ? 11.145 12.256 23.851 1.00 51.82 444 ARG A O 1
ATOM 3619 N N . LYS A 1 445 ? 9.563 10.683 23.578 1.00 55.65 445 LYS A N 1
ATOM 3620 C CA . LYS A 1 445 ? 10.346 9.618 24.198 1.00 58.23 445 LYS A CA 1
ATOM 3621 C C . LYS A 1 445 ? 11.563 9.318 23.327 1.00 59.61 445 LYS A C 1
ATOM 3622 O O . LYS A 1 445 ? 12.679 9.191 23.843 1.00 60.04 445 LYS A O 1
ATOM 3628 N N . LYS A 1 446 ? 11.346 9.235 22.013 1.00 60.76 446 LYS A N 1
ATOM 3629 C CA . LYS A 1 446 ? 12.395 8.862 21.064 1.00 62.26 446 LYS A CA 1
ATOM 3630 C C . LYS A 1 446 ? 13.425 9.961 20.820 1.00 61.11 446 LYS A C 1
ATOM 3631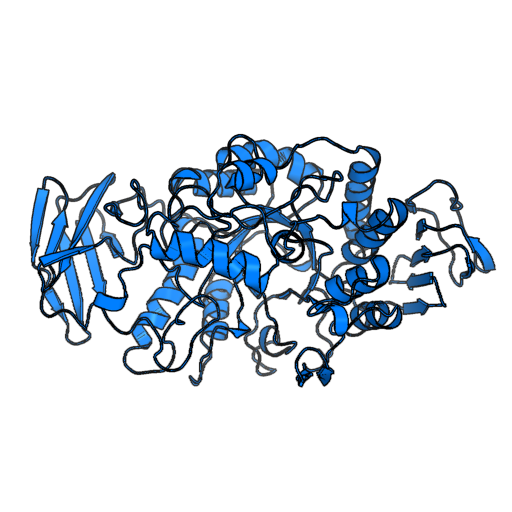 O O . LYS A 1 446 ? 14.626 9.676 20.804 1.00 61.16 446 LYS A O 1
ATOM 3637 N N . GLU A 1 447 ? 12.957 11.195 20.591 1.00 60.22 447 GLU A N 1
ATOM 3638 C CA . GLU A 1 447 ? 13.862 12.331 20.290 1.00 58.55 447 GLU A CA 1
ATOM 3639 C C . GLU A 1 447 ? 14.566 12.839 21.567 1.00 56.90 447 GLU A C 1
ATOM 3640 O O . GLU A 1 447 ? 15.771 13.148 21.549 1.00 56.54 447 GLU A O 1
ATOM 3646 N N . ASN A 1 448 ? 13.821 12.887 22.675 1.00 54.49 448 ASN A N 1
ATOM 3647 C CA . ASN A 1 448 ? 14.284 13.574 23.866 1.00 51.69 448 ASN A CA 1
ATOM 3648 C C . ASN A 1 448 ? 14.545 12.642 25.048 1.00 52.11 448 ASN A C 1
ATOM 3649 O O . ASN A 1 448 ? 15.223 13.016 26.001 1.00 50.27 448 ASN A O 1
ATOM 3654 N N . GLY A 1 449 ? 14.049 11.405 24.959 1.00 52.67 449 GLY A N 1
ATOM 3655 C CA . GLY A 1 449 ? 14.184 10.464 26.065 1.00 53.06 449 GLY A CA 1
ATOM 3656 C C . GLY A 1 449 ? 13.258 10.900 27.186 1.00 53.06 449 GLY A C 1
ATOM 3657 O O . GLY A 1 449 ? 13.509 10.600 28.349 1.00 54.04 449 GLY A O 1
ATOM 3658 N N . GLN A 1 450 ? 12.188 11.619 26.848 1.00 52.04 450 GLN A N 1
ATOM 3659 C CA . GLN A 1 450 ? 11.225 12.031 27.855 1.00 51.67 450 GLN A CA 1
ATOM 3660 C C . GLN A 1 450 ? 10.382 10.831 28.263 1.00 53.07 450 GLN A C 1
ATOM 3661 O O . GLN A 1 450 ? 9.724 10.229 27.425 1.00 53.64 450 GLN A O 1
ATOM 3667 N N . ASP A 1 451 ? 10.429 10.471 29.546 1.00 53.82 451 ASP A N 1
ATOM 3668 C CA . ASP A 1 451 ? 9.548 9.440 30.089 1.00 55.47 451 ASP A CA 1
ATOM 3669 C C . ASP A 1 451 ? 8.232 9.953 30.693 1.00 54.92 451 ASP A C 1
ATOM 3670 O O . ASP A 1 451 ? 7.248 9.217 30.690 1.00 56.16 451 ASP A O 1
ATOM 3675 N N . THR A 1 452 ? 8.192 11.188 31.200 1.00 52.95 452 THR A N 1
ATOM 3676 C CA . THR A 1 452 ? 6.923 11.749 31.633 1.00 52.38 452 THR A CA 1
ATOM 3677 C C . THR A 1 452 ? 6.041 11.924 30.406 1.00 52.70 452 THR A C 1
ATOM 3678 O O . THR A 1 452 ? 6.525 12.252 29.316 1.00 52.63 452 THR A O 1
ATOM 3682 N N . ASP A 1 453 ? 4.750 11.685 30.567 1.00 52.57 453 ASP A N 1
ATOM 3683 C CA . ASP A 1 453 ? 3.835 11.803 29.459 1.00 52.08 453 ASP A CA 1
ATOM 3684 C C . ASP A 1 453 ? 3.462 13.284 29.244 1.00 50.47 453 ASP A C 1
ATOM 3685 O O . ASP A 1 453 ? 2.890 13.908 30.135 1.00 50.48 453 ASP A O 1
ATOM 3690 N N . PRO A 1 454 ? 3.796 13.850 28.056 1.00 48.92 454 PRO A N 1
ATOM 3691 C CA . PRO A 1 454 ? 3.446 15.217 27.673 1.00 47.51 454 PRO A CA 1
ATOM 3692 C C . PRO A 1 454 ? 1.970 15.526 27.843 1.00 48.28 454 PRO A C 1
ATOM 3693 O O . PRO A 1 454 ? 1.627 16.646 28.193 1.00 47.62 454 PRO A O 1
ATOM 3697 N N . GLN A 1 455 ? 1.111 14.550 27.560 1.00 49.09 455 GLN A N 1
ATOM 3698 C CA . GLN A 1 455 ? -0.328 14.745 27.651 1.00 51.02 455 GLN A CA 1
ATOM 3699 C C . GLN A 1 455 ? -0.857 14.535 29.067 1.00 52.70 455 GLN A C 1
ATOM 3700 O O . GLN A 1 455 ? -2.040 14.714 29.317 1.00 53.59 455 GLN A O 1
ATOM 3706 N N . ASP A 1 456 ? 0.007 14.162 30.001 1.00 53.79 456 ASP A N 1
ATOM 3707 C CA . ASP A 1 456 ? -0.454 13.985 31.360 1.00 56.12 456 ASP A CA 1
ATOM 3708 C C . ASP A 1 456 ? -0.386 15.307 32.103 1.00 55.15 456 ASP A C 1
ATOM 3709 O O . ASP A 1 456 ? 0.672 15.935 32.173 1.00 54.80 456 ASP A O 1
ATOM 3714 N N . GLU A 1 457 ? -1.519 15.719 32.660 1.00 55.47 457 GLU A N 1
ATOM 3715 C CA . GLU A 1 457 ? -1.619 16.952 33.436 1.00 55.30 457 GLU A CA 1
ATOM 3716 C C . GLU A 1 457 ? -0.528 17.113 34.539 1.00 54.04 457 GLU A C 1
ATOM 3717 O O . GLU A 1 457 ? -0.068 18.219 34.821 1.00 53.56 457 GLU A O 1
ATOM 3723 N N . SER A 1 458 ? -0.099 16.015 35.138 1.00 53.00 458 SER A N 1
ATOM 3724 C CA . SER A 1 458 ? 0.930 16.098 36.139 1.00 52.59 458 SER A CA 1
ATOM 3725 C C . SER A 1 458 ? 2.264 16.601 35.566 1.00 50.65 458 SER A C 1
ATOM 3726 O O . SER A 1 458 ? 3.057 17.210 36.288 1.00 49.19 458 SER A O 1
ATOM 3729 N N . THR A 1 459 ? 2.475 16.376 34.261 1.00 49.99 459 THR A N 1
ATOM 3730 C CA . THR A 1 459 ? 3.669 16.831 33.570 1.00 47.87 459 THR A CA 1
ATOM 3731 C C . THR A 1 459 ? 3.710 18.349 33.541 1.00 46.41 459 THR A C 1
ATOM 3732 O O . THR A 1 459 ? 4.754 18.951 33.760 1.00 45.89 459 THR A O 1
ATOM 3736 N N . PHE A 1 460 ? 2.554 18.953 33.326 1.00 45.11 460 PHE A N 1
ATOM 3737 C CA . PHE A 1 460 ? 2.385 20.402 33.359 1.00 44.09 460 PHE A CA 1
ATOM 3738 C C . PHE A 1 460 ? 2.494 20.971 34.789 1.00 44.14 460 PHE A C 1
ATOM 3739 O O . PHE A 1 460 ? 3.157 22.009 35.011 1.00 42.94 460 PHE A O 1
ATOM 3747 N N . ASN A 1 461 ? 1.853 20.286 35.743 1.00 43.81 461 ASN A N 1
ATOM 3748 C CA . ASN A 1 461 ? 1.831 20.747 37.135 1.00 44.15 461 ASN A CA 1
ATOM 3749 C C . ASN A 1 461 ? 3.229 20.769 37.694 1.00 43.29 461 ASN A C 1
ATOM 3750 O O . ASN A 1 461 ? 3.566 21.689 38.418 1.00 42.89 461 ASN A O 1
ATOM 3755 N N . ALA A 1 462 ? 4.022 19.753 37.342 1.00 42.62 462 ALA A N 1
ATOM 3756 C CA . ALA A 1 462 ? 5.379 19.616 37.820 1.00 42.06 462 ALA A CA 1
ATOM 3757 C C . ALA A 1 462 ? 6.282 20.720 37.281 1.00 40.97 462 ALA A C 1
ATOM 3758 O O . ALA A 1 462 ? 7.292 21.006 37.887 1.00 40.65 462 ALA A O 1
ATOM 3760 N N . SER A 1 463 ? 5.895 21.330 36.151 1.00 40.39 463 SER A N 1
ATOM 3761 C CA . SER A 1 463 ? 6.668 22.385 35.499 1.00 38.84 463 SER A CA 1
ATOM 3762 C C . SER A 1 463 ? 6.359 23.786 36.008 1.00 38.78 463 SER A C 1
ATOM 3763 O O . SER A 1 463 ? 7.045 24.733 35.638 1.00 37.87 463 SER A O 1
ATOM 3766 N N . LYS A 1 464 ? 5.309 23.923 36.819 1.00 39.15 464 LYS A N 1
ATOM 3767 C CA . LYS A 1 464 ? 4.933 25.217 37.416 1.00 39.13 464 LYS A CA 1
ATOM 3768 C C . LYS A 1 464 ? 6.030 25.710 38.336 1.00 38.57 464 LYS A C 1
ATOM 3769 O O . LYS A 1 464 ? 6.562 24.916 39.110 1.00 38.40 464 LYS A O 1
ATOM 3775 N N . LEU A 1 465 ? 6.352 27.008 38.272 1.00 37.49 465 LEU A N 1
ATOM 3776 C CA . LEU A 1 465 ? 7.304 27.583 39.205 1.00 37.18 465 LEU A CA 1
ATOM 3777 C C . LEU A 1 465 ? 6.792 27.381 40.641 1.00 37.86 465 LEU A C 1
ATOM 3778 O O . LEU A 1 465 ? 5.577 27.426 40.874 1.00 37.08 465 LEU A O 1
ATOM 3783 N N . SER A 1 466 ? 7.709 27.158 41.582 1.00 37.24 466 SER A N 1
ATOM 3784 C CA . SER A 1 466 ? 7.351 26.987 43.012 1.00 38.92 466 SER A CA 1
ATOM 3785 C C . SER A 1 466 ? 7.324 28.303 43.737 1.00 39.37 466 SER A C 1
ATOM 3786 O O . SER A 1 466 ? 6.718 28.409 44.807 1.00 40.83 466 SER A O 1
ATOM 3789 N N . TRP A 1 467 ? 8.094 29.260 43.223 1.00 39.37 467 TRP A N 1
ATOM 3790 C CA . TRP A 1 467 ? 8.258 30.560 43.856 1.00 39.01 467 TRP A CA 1
ATOM 3791 C C . TRP A 1 467 ? 8.966 30.459 45.209 1.00 39.49 467 TRP A C 1
ATOM 3792 O O . TRP A 1 467 ? 8.974 31.404 46.000 1.00 38.53 467 TRP A O 1
ATOM 3803 N N . LYS A 1 468 ? 9.600 29.309 45.441 1.00 39.97 468 LYS A N 1
ATOM 3804 C CA . LYS A 1 468 ? 10.386 29.084 46.635 1.00 41.56 468 LYS A CA 1
ATOM 3805 C C . LYS A 1 468 ? 11.734 29.827 46.510 1.00 41.52 468 LYS A C 1
ATOM 3806 O O . LYS A 1 468 ? 12.638 29.400 45.783 1.00 41.40 468 LYS A O 1
ATOM 3812 N N . ILE A 1 469 ? 11.855 30.949 47.209 1.00 41.76 469 ILE A N 1
ATOM 3813 C CA . ILE A 1 469 ? 12.982 31.829 47.022 1.00 42.35 469 ILE A CA 1
ATOM 3814 C C . ILE A 1 469 ? 14.259 31.345 47.709 1.00 41.44 469 ILE A C 1
ATOM 3815 O O . ILE A 1 469 ? 14.294 31.187 48.919 1.00 42.08 469 ILE A O 1
ATOM 3820 N N . ASP A 1 470 ? 15.308 31.123 46.941 1.00 41.14 470 ASP A N 1
ATOM 3821 C CA . ASP A 1 470 ? 16.654 31.057 47.548 1.00 41.91 470 ASP A CA 1
ATOM 3822 C C . ASP A 1 470 ? 17.178 32.487 47.583 1.00 41.52 470 ASP A C 1
ATOM 3823 O O . ASP A 1 470 ? 17.564 33.021 46.539 1.00 41.50 470 ASP A O 1
ATOM 3828 N N . GLU A 1 471 ? 17.144 33.104 48.755 1.00 41.75 471 GLU A N 1
ATOM 3829 C CA . GLU A 1 471 ? 17.513 34.531 48.958 1.00 43.59 471 GLU A CA 1
ATOM 3830 C C . GLU A 1 471 ? 18.931 34.894 48.521 1.00 42.20 471 GLU A C 1
ATOM 3831 O O . GLU A 1 471 ? 19.142 35.955 47.941 1.00 42.78 471 GLU A O 1
ATOM 3837 N N . GLU A 1 472 ? 19.901 34.039 48.834 1.00 41.95 472 GLU A N 1
ATOM 3838 C CA . GLU A 1 472 ? 21.314 34.274 48.475 1.00 42.48 472 GLU A CA 1
ATOM 3839 C C . GLU A 1 472 ? 21.466 34.293 46.938 1.00 41.03 472 GLU A C 1
ATOM 3840 O O . GLU A 1 472 ? 22.152 35.158 46.404 1.00 41.27 472 GLU A O 1
ATOM 3846 N N . ILE A 1 473 ? 20.789 33.381 46.237 1.00 39.15 473 ILE A N 1
ATOM 3847 C CA . ILE A 1 473 ? 20.819 33.389 44.764 1.00 37.51 473 ILE A CA 1
ATOM 3848 C C . ILE A 1 473 ? 20.102 34.613 44.191 1.00 37.22 473 ILE A C 1
ATOM 3849 O O . ILE A 1 473 ? 20.653 35.351 43.367 1.00 36.45 473 ILE A O 1
ATOM 3854 N N . PHE A 1 474 ? 18.895 34.874 44.685 1.00 37.31 474 PHE A N 1
ATOM 3855 C CA . PHE A 1 474 ? 18.158 36.034 44.228 1.00 36.74 474 PHE A CA 1
ATOM 3856 C C . PHE A 1 474 ? 18.923 37.349 44.408 1.00 36.47 474 PHE A C 1
ATOM 3857 O O . PHE A 1 474 ? 18.970 38.179 43.495 1.00 35.66 474 PHE A O 1
ATOM 3865 N N . SER A 1 475 ? 19.474 37.576 45.595 1.00 36.49 475 SER A N 1
ATOM 3866 C CA . SER A 1 475 ? 20.252 38.803 45.825 1.00 37.60 475 SER A CA 1
ATOM 3867 C C . SER A 1 475 ? 21.447 38.909 44.869 1.00 37.28 475 SER A C 1
ATOM 3868 O O . SER A 1 475 ? 21.827 39.999 44.438 1.00 37.67 475 SER A O 1
ATOM 3871 N N . PHE A 1 476 ? 22.013 37.760 44.508 1.00 37.14 476 PHE A N 1
ATOM 3872 C CA . PHE A 1 476 ? 23.176 37.693 43.620 1.00 36.94 476 PHE A CA 1
ATOM 3873 C C . PHE A 1 476 ? 22.760 38.110 42.190 1.00 37.16 476 PHE A C 1
ATOM 3874 O O . PHE A 1 476 ? 23.436 38.936 41.553 1.00 36.59 476 PHE A O 1
ATOM 3882 N N . TYR A 1 477 ? 21.621 37.595 41.720 1.00 36.91 477 TYR A N 1
ATOM 3883 C CA . TYR A 1 477 ? 21.046 38.059 40.431 1.00 37.34 477 TYR A CA 1
ATOM 3884 C C . TYR A 1 477 ? 20.767 39.549 40.381 1.00 37.98 477 TYR A C 1
ATOM 3885 O O . TYR A 1 477 ? 21.184 40.235 39.448 1.00 38.74 477 TYR A O 1
ATOM 3894 N N . LYS A 1 478 ? 20.104 40.055 41.405 1.00 38.68 478 LYS A N 1
ATOM 3895 C CA . LYS A 1 478 ? 19.770 41.475 41.479 1.00 39.89 478 LYS A CA 1
ATOM 3896 C C . LYS A 1 478 ? 21.015 42.365 41.405 1.00 39.44 478 LYS A C 1
ATOM 3897 O O . LYS A 1 478 ? 21.047 43.357 40.663 1.00 40.40 478 LYS A O 1
ATOM 3903 N N . ILE A 1 479 ? 22.054 42.001 42.141 1.00 38.26 479 ILE A N 1
ATOM 3904 C CA . ILE A 1 479 ? 23.272 42.816 42.134 1.00 38.09 479 ILE A CA 1
ATOM 3905 C C . ILE A 1 479 ? 23.984 42.760 40.783 1.00 37.39 479 ILE A C 1
ATOM 3906 O O . ILE A 1 479 ? 24.429 43.782 40.262 1.00 38.25 479 ILE A O 1
ATOM 3911 N N . LEU A 1 480 ? 24.043 41.572 40.193 1.00 36.81 480 LEU A N 1
ATOM 3912 C CA . LEU A 1 480 ? 24.593 41.404 38.827 1.00 36.29 480 LEU A CA 1
ATOM 3913 C C . LEU A 1 480 ? 23.926 42.339 37.834 1.00 36.61 480 LEU A C 1
ATOM 3914 O O . LEU A 1 480 ? 24.589 43.049 37.080 1.00 37.22 480 LEU A O 1
ATOM 3919 N N . ILE A 1 481 ? 22.594 42.369 37.871 1.00 37.12 481 ILE A N 1
ATOM 3920 C CA . ILE A 1 481 ? 21.817 43.114 36.912 1.00 36.93 481 ILE A CA 1
ATOM 3921 C C . ILE A 1 481 ? 22.100 44.593 37.073 1.00 37.92 481 ILE A C 1
ATOM 3922 O O . ILE A 1 481 ? 22.300 45.303 36.108 1.00 37.56 481 ILE A O 1
ATOM 3927 N N . LYS A 1 482 ? 22.146 45.031 38.320 1.00 38.84 482 LYS A N 1
ATOM 3928 C CA . LYS A 1 482 ? 22.448 46.398 38.675 1.00 39.90 482 LYS A CA 1
ATOM 3929 C C . LYS A 1 482 ? 23.892 46.762 38.313 1.00 39.65 482 LYS A C 1
ATOM 3930 O O . LYS A 1 482 ? 24.149 47.863 37.813 1.00 39.91 482 LYS A O 1
ATOM 3936 N N . MET A 1 483 ? 24.847 45.861 38.535 1.00 38.76 483 MET A N 1
ATOM 3937 C CA . MET A 1 483 ? 26.233 46.230 38.192 1.00 38.86 483 MET A CA 1
ATOM 3938 C C . MET A 1 483 ? 26.426 46.274 36.684 1.00 38.96 483 MET A C 1
ATOM 3939 O O . MET A 1 483 ? 27.178 47.110 36.180 1.00 38.57 483 MET A O 1
ATOM 3944 N N . ARG A 1 484 ? 25.717 45.397 35.965 1.00 38.47 484 ARG A N 1
ATOM 3945 C CA . ARG A 1 484 ? 25.769 45.380 34.503 1.00 38.62 484 ARG A CA 1
ATOM 3946 C C . ARG A 1 484 ? 25.431 46.779 33.977 1.00 40.10 484 ARG A C 1
ATOM 3947 O O . ARG A 1 484 ? 26.177 47.340 33.135 1.00 40.18 484 ARG A O 1
ATOM 3955 N N . LYS A 1 485 ? 24.317 47.332 34.473 1.00 40.68 485 LYS A N 1
ATOM 3956 C CA . LYS A 1 485 ? 23.869 48.679 34.108 1.00 42.27 485 LYS A CA 1
ATOM 3957 C C . LYS A 1 485 ? 24.886 49.735 34.522 1.00 43.66 485 LYS A C 1
ATOM 3958 O O . LYS A 1 485 ? 25.221 50.603 33.734 1.00 45.21 485 LYS A O 1
ATOM 3964 N N . GLU A 1 486 ? 25.407 49.660 35.731 1.00 44.53 486 GLU A N 1
ATOM 3965 C CA . GLU A 1 486 ? 26.310 50.727 36.206 1.00 46.46 486 GLU A CA 1
ATOM 3966 C C . GLU A 1 486 ? 27.713 50.749 35.578 1.00 45.77 486 GLU A C 1
ATOM 3967 O O . GLU A 1 486 ? 28.330 51.811 35.449 1.00 45.43 486 GLU A O 1
ATOM 3973 N N . LEU A 1 487 ? 28.185 49.582 35.146 1.00 44.00 487 LEU A N 1
ATOM 3974 C CA . LEU A 1 487 ? 29.500 49.472 34.556 1.00 43.65 487 LEU A CA 1
ATOM 3975 C C . LEU A 1 487 ? 29.439 49.684 33.046 1.00 43.77 487 LEU A C 1
ATOM 3976 O O . LEU A 1 487 ? 30.472 49.582 32.361 1.00 43.81 487 LEU A O 1
ATOM 3981 N N . SER A 1 488 ? 28.239 49.963 32.514 1.00 42.61 488 SER A N 1
ATOM 3982 C CA . SER A 1 488 ? 28.074 50.134 31.062 1.00 42.59 488 SER A CA 1
ATOM 3983 C C . SER A 1 488 ? 28.662 48.933 30.321 1.00 40.90 488 SER A C 1
ATOM 3984 O O . SER A 1 488 ? 29.422 49.096 29.385 1.00 41.43 488 SER A O 1
ATOM 3987 N N . ILE A 1 489 ? 28.316 47.728 30.741 1.00 39.31 489 ILE A N 1
ATOM 3988 C CA . ILE A 1 489 ? 28.853 46.514 30.108 1.00 37.66 489 ILE A CA 1
ATOM 3989 C C . ILE A 1 489 ? 28.218 46.248 28.745 1.00 37.70 489 ILE A C 1
ATOM 3990 O O . ILE A 1 489 ? 28.837 45.600 27.873 1.00 37.36 489 ILE A O 1
ATOM 3995 N N . ALA A 1 490 ? 27.010 46.785 28.567 1.00 36.65 490 ALA A N 1
ATOM 3996 C CA . ALA A 1 490 ? 26.105 46.337 27.522 1.00 36.65 490 ALA A CA 1
ATOM 3997 C C . ALA A 1 490 ? 26.593 46.748 26.146 1.00 37.07 490 ALA A C 1
ATOM 3998 O O . ALA A 1 490 ? 26.970 47.913 25.951 1.00 38.03 490 ALA A O 1
ATOM 4000 N N . CYS A 1 491 ? 26.576 45.793 25.209 1.00 36.37 491 CYS A N 1
ATOM 4001 C CA . CYS A 1 491 ? 26.933 45.996 23.803 1.00 36.87 491 CYS A CA 1
ATOM 4002 C C . CYS A 1 491 ? 28.420 46.049 23.538 1.00 37.55 491 CYS A C 1
ATOM 4003 O O . CYS A 1 491 ? 28.833 45.973 22.376 1.00 37.62 491 CYS A O 1
ATOM 4006 N N . ASP A 1 492 ? 29.228 46.183 24.593 1.00 38.51 492 ASP A N 1
ATOM 4007 C CA . ASP A 1 492 ? 30.643 46.561 24.415 1.00 40.32 492 ASP A CA 1
ATOM 4008 C C . ASP A 1 492 ? 31.531 45.308 24.330 1.00 40.85 492 ASP A C 1
ATOM 4009 O O . ASP A 1 492 ? 31.789 44.617 25.329 1.00 39.81 492 ASP A O 1
ATOM 4014 N N . ARG A 1 493 ? 32.020 45.046 23.125 1.00 41.67 493 ARG A N 1
ATOM 4015 C CA . ARG A 1 493 ? 32.777 43.854 22.854 1.00 41.69 493 ARG A CA 1
ATOM 4016 C C . ARG A 1 493 ? 34.278 44.014 23.090 1.00 42.28 493 ARG A C 1
ATOM 4017 O O . ARG A 1 493 ? 35.066 43.079 22.870 1.00 41.15 493 ARG A O 1
ATOM 4025 N N . ARG A 1 494 ? 34.680 45.201 23.514 1.00 43.58 494 ARG A N 1
ATOM 4026 C CA . ARG A 1 494 ? 36.084 45.458 23.802 1.00 45.35 494 ARG A CA 1
ATOM 4027 C C . ARG A 1 494 ? 36.425 44.910 25.186 1.00 45.36 494 ARG A C 1
ATOM 4028 O O . ARG A 1 494 ? 36.407 45.643 26.170 1.00 45.64 494 ARG A O 1
ATOM 4036 N N . VAL A 1 495 ? 36.710 43.611 25.253 1.00 44.66 495 VAL A N 1
ATOM 4037 C CA . VAL A 1 495 ? 37.017 42.953 26.513 1.00 44.58 495 VAL A CA 1
ATOM 4038 C C . VAL A 1 495 ? 38.335 42.206 26.343 1.00 44.84 495 VAL A C 1
ATOM 4039 O O . VAL A 1 495 ? 38.639 41.758 25.259 1.00 44.51 495 VAL A O 1
ATOM 4043 N N . ASN A 1 496 ? 39.131 42.088 27.393 1.00 45.69 496 ASN A N 1
ATOM 4044 C CA . ASN A 1 496 ? 40.356 41.277 27.301 1.00 47.33 496 ASN A CA 1
ATOM 4045 C C . ASN A 1 496 ? 40.119 39.996 28.085 1.00 46.65 496 ASN A C 1
ATOM 4046 O O . ASN A 1 496 ? 39.627 40.044 29.209 1.00 46.96 496 ASN A O 1
ATOM 4051 N N . VAL A 1 497 ? 40.379 38.855 27.478 1.00 46.87 497 VAL A N 1
ATOM 4052 C CA . VAL A 1 497 ? 40.225 37.608 28.195 1.00 48.55 497 VAL A CA 1
ATOM 4053 C C . VAL A 1 497 ? 41.478 36.722 28.299 1.00 50.37 497 VAL A C 1
ATOM 4054 O O . VAL A 1 497 ? 42.084 36.324 27.292 1.00 51.11 497 VAL A O 1
ATOM 4058 N N . VAL A 1 498 ? 41.863 36.478 29.551 1.00 50.86 498 VAL A N 1
ATOM 4059 C CA . VAL A 1 498 ? 42.975 35.620 29.920 1.00 51.68 498 VAL A CA 1
ATOM 4060 C C . VAL A 1 498 ? 42.381 34.341 30.509 1.00 51.31 498 VAL A C 1
ATOM 4061 O O . VAL A 1 498 ? 41.382 34.378 31.258 1.00 50.64 498 VAL A O 1
ATOM 4065 N N . ASN A 1 499 ? 42.987 33.210 30.192 1.00 51.01 499 ASN A N 1
ATOM 4066 C CA . ASN A 1 499 ? 42.560 31.992 30.805 1.00 51.47 499 ASN A CA 1
ATOM 4067 C C . ASN A 1 499 ? 43.710 31.082 31.137 1.00 51.87 499 ASN A C 1
ATOM 4068 O O . ASN A 1 499 ? 44.706 31.074 30.437 1.00 52.64 499 ASN A O 1
ATOM 4073 N N . GLY A 1 500 ? 43.569 30.344 32.233 1.00 51.64 500 GLY A N 1
ATOM 4074 C CA . GLY A 1 500 ? 44.470 29.253 32.575 1.00 52.59 500 GLY A CA 1
ATOM 4075 C C . GLY A 1 500 ? 43.691 27.975 32.417 1.00 52.82 500 GLY A C 1
ATOM 4076 O O . GLY A 1 500 ? 42.708 27.943 31.713 1.00 52.58 500 GLY A O 1
ATOM 4077 N N . GLU A 1 501 ? 44.114 26.918 33.089 1.00 54.51 501 GLU A N 1
ATOM 4078 C CA . GLU A 1 501 ? 43.449 25.622 32.989 1.00 55.27 501 GLU A CA 1
ATOM 4079 C C . GLU A 1 501 ? 42.015 25.730 33.524 1.00 53.04 501 GLU A C 1
ATOM 4080 O O . GLU A 1 501 ? 41.053 25.299 32.880 1.00 52.68 501 GLU A O 1
ATOM 4086 N N . ASN A 1 502 ? 41.886 26.322 34.705 1.00 50.85 502 ASN A N 1
ATOM 4087 C CA . ASN A 1 502 ? 40.685 26.213 35.475 1.00 48.95 502 ASN A CA 1
ATOM 4088 C C . ASN A 1 502 ? 40.178 27.590 35.919 1.00 47.14 502 ASN A C 1
ATOM 4089 O O . ASN A 1 502 ? 39.574 27.724 36.989 1.00 47.05 502 ASN A O 1
ATOM 4094 N N . TRP A 1 503 ? 40.476 28.608 35.126 1.00 44.73 503 TRP A N 1
ATOM 4095 C CA . TRP A 1 503 ? 40.086 29.971 35.449 1.00 42.90 503 TRP A CA 1
ATOM 4096 C C . TRP A 1 503 ? 40.108 30.876 34.236 1.00 42.57 503 TRP A C 1
ATOM 4097 O O . TRP A 1 503 ? 40.752 30.587 33.229 1.00 42.03 503 TRP A O 1
ATOM 4108 N N . LEU A 1 504 ? 39.402 31.987 34.386 1.00 41.95 504 LEU A N 1
ATOM 4109 C CA . LEU A 1 504 ? 39.181 32.955 33.356 1.00 41.59 504 LEU A CA 1
ATOM 4110 C C . LEU A 1 504 ? 39.207 34.300 34.049 1.00 41.80 504 LEU A C 1
ATOM 4111 O O . LEU A 1 504 ? 38.606 34.464 35.134 1.00 41.96 504 LEU A O 1
ATOM 4116 N N . ILE A 1 505 ? 39.883 35.256 33.431 1.00 41.28 505 ILE A N 1
ATOM 4117 C CA . ILE A 1 505 ? 39.754 36.630 33.849 1.00 41.18 505 ILE A CA 1
ATOM 4118 C C . ILE A 1 505 ? 39.247 37.394 32.659 1.00 40.85 505 ILE A C 1
ATOM 4119 O O . ILE A 1 505 ? 39.793 37.262 31.568 1.00 41.70 505 ILE A O 1
ATOM 4124 N N . ILE A 1 506 ? 38.181 38.168 32.875 1.00 40.10 506 ILE A N 1
ATOM 4125 C CA . ILE A 1 506 ? 37.617 38.994 31.837 1.00 39.92 506 ILE A CA 1
ATOM 4126 C C . ILE A 1 506 ? 37.600 40.448 32.279 1.00 40.44 506 ILE A C 1
ATOM 4127 O O . ILE A 1 506 ? 37.042 40.799 33.309 1.00 40.23 506 ILE A O 1
ATOM 4132 N N . LYS A 1 507 ? 38.207 41.295 31.461 1.00 41.74 507 LYS A N 1
ATOM 4133 C CA . LYS A 1 507 ? 38.366 42.705 31.765 1.00 42.52 507 LYS A CA 1
ATOM 4134 C C . LYS A 1 507 ? 37.720 43.558 30.675 1.00 42.71 507 LYS A C 1
ATOM 4135 O O . LYS A 1 507 ? 38.088 43.454 29.504 1.00 42.48 507 LYS A O 1
ATOM 4141 N N . GLY A 1 508 ? 36.760 44.393 31.078 1.00 43.19 508 GLY A N 1
ATOM 4142 C CA . GLY A 1 508 ? 36.131 45.386 30.203 1.00 43.27 508 GLY A CA 1
ATOM 4143 C C . GLY A 1 508 ? 36.638 46.764 30.553 1.00 45.07 508 GLY A C 1
ATOM 4144 O O . GLY A 1 508 ? 37.656 46.906 31.259 1.00 44.75 508 GLY A O 1
ATOM 4145 N N . ARG A 1 509 ? 35.950 47.783 30.047 1.00 45.94 509 ARG A N 1
ATOM 4146 C CA . ARG A 1 509 ? 36.391 49.179 30.182 1.00 48.38 509 ARG A CA 1
ATOM 4147 C C . ARG A 1 509 ? 36.437 49.633 31.668 1.00 47.86 509 ARG A C 1
ATOM 4148 O O . ARG A 1 509 ? 37.338 50.382 32.069 1.00 48.94 509 ARG A O 1
ATOM 4156 N N . GLU A 1 510 ? 35.451 49.193 32.459 1.00 45.32 510 GLU A N 1
ATOM 4157 C CA . GLU A 1 510 ? 35.246 49.693 33.803 1.00 44.53 510 GLU A CA 1
ATOM 4158 C C . GLU A 1 510 ? 35.398 48.636 34.901 1.00 43.01 510 GLU A C 1
ATOM 4159 O O . GLU A 1 510 ? 35.277 48.962 36.075 1.00 43.00 510 GLU A O 1
ATOM 4165 N N . TYR A 1 511 ? 35.657 47.388 34.517 1.00 40.95 511 TYR A N 1
ATOM 4166 C CA . TYR A 1 511 ? 35.572 46.272 35.441 1.00 40.60 511 TYR A CA 1
ATOM 4167 C C . TYR A 1 511 ? 36.470 45.141 35.021 1.00 40.32 511 TYR A C 1
ATOM 4168 O O . TYR A 1 511 ? 36.908 45.075 33.868 1.00 40.67 511 TYR A O 1
ATOM 4177 N N . PHE A 1 512 ? 36.685 44.225 35.960 1.00 39.85 512 PHE A N 1
ATOM 4178 C CA . PHE A 1 512 ? 37.232 42.916 35.638 1.00 39.46 512 PHE A CA 1
ATOM 4179 C C . PHE A 1 512 ? 36.632 41.882 36.532 1.00 38.80 512 PHE A C 1
ATOM 4180 O O . PHE A 1 512 ? 36.313 42.168 37.670 1.00 39.60 512 PHE A O 1
ATOM 4188 N N . SER A 1 513 ? 36.477 40.683 36.000 1.00 38.21 513 SER A N 1
ATOM 4189 C CA . SER A 1 513 ? 35.923 39.588 36.740 1.00 37.41 513 SER A CA 1
ATOM 4190 C C . SER A 1 513 ? 36.857 38.403 36.785 1.00 37.55 513 SER A C 1
ATOM 4191 O O . SER A 1 513 ? 37.540 38.110 35.816 1.00 38.00 513 SER A O 1
ATOM 4194 N N . LEU A 1 514 ? 36.810 37.701 37.913 1.00 37.17 514 LEU A N 1
ATOM 4195 C CA . LEU A 1 514 ? 37.514 36.477 38.151 1.00 37.55 514 LEU A CA 1
ATOM 4196 C C . LEU A 1 514 ? 36.497 35.382 38.149 1.00 37.03 514 LEU A C 1
ATOM 4197 O O . LEU A 1 514 ? 35.506 35.441 38.900 1.00 37.79 514 LEU A O 1
ATOM 4202 N N . TYR A 1 515 ? 36.740 34.370 37.326 1.00 37.40 515 TYR A N 1
ATOM 4203 C CA . TYR A 1 515 ? 35.892 33.177 37.248 1.00 36.36 515 TYR A CA 1
ATOM 4204 C C . TYR A 1 515 ? 36.810 32.032 37.547 1.00 37.24 515 TYR A C 1
ATOM 4205 O O . TYR A 1 515 ? 37.563 31.571 36.672 1.00 38.19 515 TYR A O 1
ATOM 4214 N N . VAL A 1 516 ? 36.766 31.566 38.784 1.00 37.86 516 VAL A N 1
ATOM 4215 C CA . VAL A 1 516 ? 37.691 30.527 39.229 1.00 37.30 516 VAL A CA 1
ATOM 4216 C C . VAL A 1 516 ? 36.957 29.201 39.339 1.00 36.94 516 VAL A C 1
ATOM 4217 O O . VAL A 1 516 ? 36.226 29.002 40.262 1.00 36.44 516 VAL A O 1
ATOM 4221 N N . PHE A 1 517 ? 37.172 28.303 38.386 1.00 37.31 517 PHE A N 1
ATOM 4222 C CA . PHE A 1 517 ? 36.400 27.063 38.288 1.00 37.89 517 PHE A CA 1
ATOM 4223 C C . PHE A 1 517 ? 36.831 26.032 39.290 1.00 38.42 517 PHE A C 1
ATOM 4224 O O . PHE A 1 517 ? 36.057 25.151 39.705 1.00 38.18 517 PHE A O 1
ATOM 4232 N N . SER A 1 518 ? 38.072 26.187 39.709 1.00 39.79 518 SER A N 1
ATOM 4233 C CA . SER A 1 518 ? 38.716 25.225 40.544 1.00 41.21 518 SER A CA 1
ATOM 4234 C C . SER A 1 518 ? 39.917 25.955 41.175 1.00 41.61 518 SER A C 1
ATOM 4235 O O . SER A 1 518 ? 40.546 26.791 40.531 1.00 41.96 518 SER A O 1
ATOM 4238 N N . LYS A 1 519 ? 40.197 25.663 42.438 1.00 41.16 519 LYS A N 1
ATOM 4239 C CA . LYS A 1 519 ? 41.237 26.338 43.181 1.00 41.65 519 LYS A CA 1
ATOM 4240 C C . LYS A 1 519 ? 42.488 26.520 42.311 1.00 41.67 519 LYS A C 1
ATOM 4241 O O . LYS A 1 519 ? 43.012 25.555 41.752 1.00 41.42 519 LYS A O 1
ATOM 4247 N N . SER A 1 520 ? 42.968 27.753 42.215 1.00 41.31 520 SER A N 1
ATOM 4248 C CA . SER A 1 520 ? 44.034 28.079 41.298 1.00 42.32 520 SER A CA 1
ATOM 4249 C C . SER A 1 520 ? 44.865 29.220 41.838 1.00 43.11 520 SER A C 1
ATOM 4250 O O . SER A 1 520 ? 44.337 30.087 42.535 1.00 43.46 520 SER A O 1
ATOM 4253 N N . SER A 1 521 ? 46.152 29.223 41.510 1.00 43.49 521 SER A N 1
ATOM 4254 C CA . SER A 1 521 ? 46.991 30.387 41.703 1.00 44.79 521 SER A CA 1
ATOM 4255 C C . SER A 1 521 ? 46.920 31.236 40.448 1.00 44.78 521 SER A C 1
ATOM 4256 O O . SER A 1 521 ? 47.183 30.755 39.337 1.00 45.31 521 SER A O 1
ATOM 4259 N N . ILE A 1 522 ? 46.582 32.500 40.607 1.00 43.55 522 ILE A N 1
ATOM 4260 C CA . ILE A 1 522 ? 46.288 33.308 39.450 1.00 43.39 522 ILE A CA 1
ATOM 4261 C C . ILE A 1 522 ? 47.039 34.602 39.523 1.00 44.18 522 ILE A C 1
ATOM 4262 O O . ILE A 1 522 ? 47.182 35.176 40.603 1.00 44.12 522 ILE A O 1
ATOM 4267 N N . GLU A 1 523 ? 47.516 35.047 38.373 1.00 45.52 523 GLU A N 1
ATOM 4268 C CA . GLU A 1 523 ? 48.203 36.321 38.257 1.00 48.60 523 GLU A CA 1
ATOM 4269 C C . GLU A 1 523 ? 47.185 37.363 37.828 1.00 47.78 523 GLU A C 1
ATOM 4270 O O . GLU A 1 523 ? 46.612 37.253 36.759 1.00 46.98 523 GLU A O 1
ATOM 4276 N N . VAL A 1 524 ? 46.910 38.324 38.710 1.00 48.16 524 VAL A N 1
ATOM 4277 C CA . VAL A 1 524 ? 45.878 39.350 38.480 1.00 47.22 524 VAL A CA 1
ATOM 4278 C C . VAL A 1 524 ? 46.605 40.608 38.078 1.00 48.87 524 VAL A C 1
ATOM 4279 O O . VAL A 1 524 ? 47.448 41.103 38.811 1.00 49.03 524 VAL A O 1
ATOM 4283 N N . LYS A 1 525 ? 46.279 41.111 36.897 1.00 50.23 525 LYS A N 1
ATOM 4284 C CA . LYS A 1 525 ? 47.019 42.223 36.317 1.00 52.70 525 LYS A CA 1
ATOM 4285 C C . LYS A 1 525 ? 46.375 43.557 36.601 1.00 52.09 525 LYS A C 1
ATOM 4286 O O . LYS A 1 525 ? 46.925 44.579 36.221 1.00 53.59 525 LYS A O 1
ATOM 4292 N N . TYR A 1 526 ? 45.245 43.550 37.309 1.00 51.26 526 TYR A N 1
ATOM 4293 C CA . TYR A 1 526 ? 44.453 44.781 37.554 1.00 50.99 526 TYR A CA 1
ATOM 4294 C C . TYR A 1 526 ? 44.211 45.090 39.027 1.00 51.12 526 TYR A C 1
ATOM 4295 O O . TYR A 1 526 ? 44.285 44.179 39.851 1.00 50.69 526 TYR A O 1
ATOM 4304 N N . SER A 1 527 ? 43.905 46.363 39.336 1.00 51.82 527 SER A N 1
ATOM 4305 C CA . SER A 1 527 ? 43.442 46.811 40.677 1.00 52.17 527 SER A CA 1
ATOM 4306 C C . SER A 1 527 ? 41.974 47.129 40.660 1.00 51.27 527 SER A C 1
ATOM 4307 O O . SER A 1 527 ? 41.445 47.598 39.653 1.00 51.26 527 SER A O 1
ATOM 4310 N N . GLY A 1 528 ? 41.327 46.952 41.799 1.00 50.42 528 GLY A N 1
ATOM 4311 C CA . GLY A 1 528 ? 39.973 47.375 41.900 1.00 50.21 528 GLY A CA 1
ATOM 4312 C C . GLY A 1 528 ? 39.349 47.115 43.246 1.00 50.58 528 GLY A C 1
ATOM 4313 O O . GLY A 1 528 ? 39.976 46.545 44.167 1.00 51.07 528 GLY A O 1
ATOM 4314 N N . THR A 1 529 ? 38.097 47.535 43.352 1.00 49.15 529 THR A N 1
ATOM 4315 C CA . THR A 1 529 ? 37.385 47.350 44.559 1.00 49.30 529 THR A CA 1
ATOM 4316 C C . THR A 1 529 ? 36.188 46.449 44.291 1.00 47.35 529 THR A C 1
ATOM 4317 O O . THR A 1 529 ? 35.620 46.449 43.200 1.00 45.96 529 THR A O 1
ATOM 4321 N N . LEU A 1 530 ? 35.889 45.605 45.268 1.00 45.32 530 LEU A N 1
ATOM 4322 C CA . LEU A 1 530 ? 34.980 44.500 45.059 1.00 43.50 530 LEU A CA 1
ATOM 4323 C C . LEU A 1 530 ? 33.519 44.962 45.020 1.00 42.83 530 LEU A C 1
ATOM 4324 O O . LEU A 1 530 ? 33.062 45.738 45.851 1.00 43.08 530 LEU A O 1
ATOM 4329 N N . LEU A 1 531 ? 32.807 44.499 44.015 1.00 41.81 531 LEU A N 1
ATOM 4330 C CA . LEU A 1 531 ? 31.431 44.900 43.807 1.00 40.96 531 LEU A CA 1
ATOM 4331 C C . LEU A 1 531 ? 30.537 43.757 44.193 1.00 40.71 531 LEU A C 1
ATOM 4332 O O . LEU A 1 531 ? 29.452 43.976 44.686 1.00 41.59 531 LEU A O 1
ATOM 4337 N N . LEU A 1 532 ? 30.978 42.535 43.922 1.00 40.37 532 LEU A N 1
ATOM 4338 C CA . LEU A 1 532 ? 30.151 41.364 44.151 1.00 40.50 532 LEU A CA 1
ATOM 4339 C C . LEU A 1 532 ? 31.010 40.140 44.059 1.00 40.37 532 LEU A C 1
ATOM 4340 O O . LEU A 1 532 ? 31.976 40.068 43.274 1.00 41.18 532 LEU A O 1
ATOM 4345 N N . SER A 1 533 ? 30.635 39.141 44.823 1.00 40.19 533 SER A N 1
ATOM 4346 C CA . SER A 1 533 ? 31.371 37.909 44.811 1.00 40.76 533 SER A CA 1
ATOM 4347 C C . SER A 1 533 ? 30.396 36.800 45.110 1.00 39.85 533 SER A C 1
ATOM 4348 O O . SER A 1 533 ? 29.398 37.071 45.727 1.00 39.37 533 SER A O 1
ATOM 4351 N N . SER A 1 534 ? 30.703 35.562 44.708 1.00 39.14 534 SER A N 1
ATOM 4352 C CA . SER A 1 534 ? 29.825 34.414 44.966 1.00 38.56 534 SER A CA 1
ATOM 4353 C C . SER A 1 534 ? 30.024 33.779 46.362 1.00 39.02 534 SER A C 1
ATOM 4354 O O . SER A 1 534 ? 29.217 32.948 46.805 1.00 38.96 534 SER A O 1
ATOM 4357 N N . ASN A 1 535 ? 31.127 34.116 47.022 1.00 39.58 535 ASN A N 1
ATOM 4358 C CA . ASN A 1 535 ? 31.345 33.730 48.421 1.00 39.86 535 ASN A CA 1
ATOM 4359 C C . ASN A 1 535 ? 32.111 34.857 49.104 1.00 41.54 535 ASN A C 1
ATOM 4360 O O . ASN A 1 535 ? 32.330 35.892 48.480 1.00 43.39 535 ASN A O 1
ATOM 4365 N N . ASN A 1 536 ? 32.581 34.651 50.337 1.00 42.70 536 ASN A N 1
ATOM 4366 C CA . ASN A 1 536 ? 33.227 35.703 51.110 1.00 43.13 536 ASN A CA 1
ATOM 4367 C C . ASN A 1 536 ? 34.758 35.634 51.136 1.00 42.50 536 ASN A C 1
ATOM 4368 O O . ASN A 1 536 ? 35.398 36.275 51.975 1.00 41.64 536 ASN A O 1
ATOM 4373 N N . SER A 1 537 ? 35.340 34.881 50.215 1.00 41.08 537 SER A N 1
ATOM 4374 C CA . SER A 1 537 ? 36.789 34.687 50.263 1.00 41.31 537 SER A CA 1
ATOM 4375 C C . SER A 1 537 ? 37.578 35.744 49.453 1.00 40.97 537 SER A C 1
ATOM 4376 O O . SER A 1 537 ? 38.803 35.735 49.428 1.00 42.89 537 SER A O 1
ATOM 4379 N N . PHE A 1 538 ? 36.896 36.649 48.786 1.00 40.05 538 PHE A N 1
ATOM 4380 C CA . PHE A 1 538 ? 37.591 37.559 47.889 1.00 40.17 538 PHE A CA 1
ATOM 4381 C C . PHE A 1 538 ? 37.865 38.891 48.606 1.00 40.46 538 PHE A C 1
ATOM 4382 O O . PHE A 1 538 ? 37.007 39.405 49.350 1.00 39.63 538 PHE A O 1
ATOM 4390 N N . PRO A 1 539 ? 39.053 39.457 48.385 1.00 40.71 539 PRO A N 1
ATOM 4391 C CA . PRO A 1 539 ? 39.330 40.719 49.110 1.00 42.44 539 PRO A CA 1
ATOM 4392 C C . PRO A 1 539 ? 38.468 41.869 48.604 1.00 43.11 539 PRO A C 1
ATOM 4393 O O . PRO A 1 539 ? 38.127 41.919 47.428 1.00 43.13 539 PRO A O 1
ATOM 4397 N N . GLN A 1 540 ? 38.123 42.763 49.510 1.00 44.91 540 GLN A N 1
ATOM 4398 C CA . GLN A 1 540 ? 37.385 43.961 49.216 1.00 47.25 540 GLN A CA 1
ATOM 4399 C C . GLN A 1 540 ? 38.163 44.893 48.264 1.00 47.91 540 GLN A C 1
ATOM 4400 O O . GLN A 1 540 ? 37.567 45.535 47.399 1.00 48.15 540 GLN A O 1
ATOM 4406 N N . HIS A 1 541 ? 39.482 44.961 48.425 1.00 48.68 541 HIS A N 1
ATOM 4407 C CA . HIS A 1 541 ? 40.337 45.717 47.536 1.00 49.93 541 HIS A CA 1
ATOM 4408 C C . HIS A 1 541 ? 41.455 44.808 47.061 1.00 49.38 541 HIS A C 1
ATOM 4409 O O . HIS A 1 541 ? 42.093 44.143 47.873 1.00 50.17 541 HIS A O 1
ATOM 4416 N N . ILE A 1 542 ? 41.699 44.767 45.755 1.00 47.92 542 ILE A N 1
ATOM 4417 C CA . ILE A 1 542 ? 42.749 43.917 45.250 1.00 47.05 542 ILE A CA 1
ATOM 4418 C C . ILE A 1 542 ? 43.712 44.710 44.376 1.00 47.67 542 ILE A C 1
ATOM 4419 O O . ILE A 1 542 ? 43.336 45.656 43.687 1.00 48.08 542 ILE A O 1
ATOM 4424 N N . GLU A 1 543 ? 44.964 44.314 44.420 1.00 48.07 543 GLU A N 1
ATOM 4425 C CA . GLU A 1 543 ? 46.003 44.929 43.640 1.00 49.33 543 GLU A CA 1
ATOM 4426 C C . GLU A 1 543 ? 46.636 43.876 42.734 1.00 48.78 543 GLU A C 1
ATOM 4427 O O . GLU A 1 543 ? 46.467 42.671 42.941 1.00 47.98 543 GLU A O 1
ATOM 4433 N N . GLU A 1 544 ? 47.353 44.360 41.733 1.00 49.31 544 GLU A N 1
ATOM 4434 C CA . GLU A 1 544 ? 48.156 43.548 40.840 1.00 50.59 544 GLU A CA 1
ATOM 4435 C C . GLU A 1 544 ? 49.026 42.574 41.625 1.00 49.75 544 GLU A C 1
ATOM 4436 O O . GLU A 1 544 ? 49.819 43.000 42.472 1.00 50.06 544 GLU A O 1
ATOM 4442 N N . GLY A 1 545 ? 48.901 41.283 41.332 1.00 48.11 545 GLY A N 1
ATOM 4443 C CA . GLY A 1 545 ? 49.809 40.282 41.894 1.00 47.44 545 GLY A CA 1
ATOM 4444 C C . GLY A 1 545 ? 49.275 38.879 41.727 1.00 45.97 545 GLY A C 1
ATOM 4445 O O . GLY A 1 545 ? 48.360 38.666 40.969 1.00 44.39 545 GLY A O 1
ATOM 4446 N N . LYS A 1 546 ? 49.879 37.920 42.422 1.00 46.84 546 LYS A N 1
ATOM 4447 C CA . LYS A 1 546 ? 49.539 36.510 42.287 1.00 46.35 546 LYS A CA 1
ATOM 4448 C C . LYS A 1 546 ? 48.742 36.047 43.513 1.00 45.17 546 LYS A C 1
ATOM 4449 O O . LYS A 1 546 ? 49.139 36.297 44.629 1.00 45.30 546 LYS A O 1
ATOM 4455 N N . TYR A 1 547 ? 47.609 35.388 43.296 1.00 43.76 547 TYR A N 1
ATOM 4456 C CA . TYR A 1 547 ? 46.749 35.005 44.415 1.00 43.02 547 TYR A CA 1
ATOM 4457 C C . TYR A 1 547 ? 46.323 33.563 44.271 1.00 42.70 547 TYR A C 1
ATOM 4458 O O . TYR A 1 547 ? 46.152 33.089 43.153 1.00 42.14 547 TYR A O 1
ATOM 4467 N N . GLU A 1 548 ? 46.166 32.853 45.385 1.00 42.63 548 GLU A N 1
ATOM 4468 C CA . GLU A 1 548 ? 45.605 31.512 45.297 1.00 42.65 548 GLU A CA 1
ATOM 4469 C C . GLU A 1 548 ? 44.142 31.603 45.661 1.00 42.15 548 GLU A C 1
ATOM 4470 O O . GLU A 1 548 ? 43.807 31.822 46.837 1.00 42.17 548 GLU A O 1
ATOM 4476 N N . PHE A 1 549 ? 43.272 31.430 44.670 1.00 41.53 549 PHE A N 1
ATOM 4477 C CA . PHE A 1 549 ? 41.814 31.544 44.906 1.00 41.27 549 PHE A CA 1
ATOM 4478 C C . PHE A 1 549 ? 41.098 30.203 44.991 1.00 41.14 549 PHE A C 1
ATOM 4479 O O . PHE A 1 549 ? 41.456 29.270 44.296 1.00 40.24 549 PHE A O 1
ATOM 4487 N N . ASP A 1 550 ? 40.087 30.123 45.860 1.00 41.22 550 ASP A N 1
ATOM 4488 C CA . ASP A 1 550 ? 39.186 28.976 45.877 1.00 42.02 550 ASP A CA 1
ATOM 4489 C C . ASP A 1 550 ? 38.140 29.140 44.735 1.00 41.14 550 ASP A C 1
ATOM 4490 O O . ASP A 1 550 ? 38.056 30.220 44.162 1.00 40.71 550 ASP A O 1
ATOM 4495 N N . LYS A 1 551 ? 37.406 28.073 44.397 1.00 40.04 551 LYS A N 1
ATOM 4496 C CA . LYS A 1 551 ? 36.351 28.120 43.407 1.00 39.37 551 LYS A CA 1
ATOM 4497 C C . LYS A 1 551 ? 35.413 29.278 43.738 1.00 39.24 551 LYS A C 1
ATOM 4498 O O . LYS A 1 551 ? 34.973 29.408 44.873 1.00 39.65 551 LYS A O 1
ATOM 4504 N N . GLY A 1 552 ? 35.128 30.125 42.758 1.00 38.09 552 GLY A N 1
ATOM 4505 C CA . GLY A 1 552 ? 34.160 31.194 42.934 1.00 38.37 552 GLY A CA 1
ATOM 4506 C C . GLY A 1 552 ? 34.276 32.276 41.874 1.00 38.34 552 GLY A C 1
ATOM 4507 O O . GLY A 1 552 ? 35.034 32.142 40.922 1.00 39.52 552 GLY A O 1
ATOM 4508 N N . PHE A 1 553 ? 33.554 33.369 42.068 1.00 37.65 553 PHE A N 1
ATOM 4509 C CA . PHE A 1 553 ? 33.524 34.445 41.127 1.00 37.14 553 PHE A CA 1
ATOM 4510 C C . PHE A 1 553 ? 33.618 35.752 41.892 1.00 37.58 553 PHE A C 1
ATOM 4511 O O . PHE A 1 553 ? 33.081 35.836 42.991 1.00 38.37 553 PHE A O 1
ATOM 4519 N N . ALA A 1 554 ? 34.293 36.757 41.328 1.00 37.19 554 ALA A N 1
ATOM 4520 C CA . ALA A 1 554 ? 34.361 38.081 41.929 1.00 37.73 554 ALA A CA 1
ATOM 4521 C C . ALA A 1 554 ? 34.344 39.159 40.853 1.00 38.45 554 ALA A C 1
ATOM 4522 O O . ALA A 1 554 ? 34.998 39.027 39.825 1.00 39.25 554 ALA A O 1
ATOM 4524 N N . LEU A 1 555 ? 33.627 40.243 41.111 1.00 38.50 555 LEU A N 1
ATOM 4525 C CA . LEU A 1 555 ? 33.553 41.367 40.184 1.00 38.91 555 LEU A CA 1
ATOM 4526 C C . LEU A 1 555 ? 34.242 42.559 40.837 1.00 39.85 555 LEU A C 1
ATOM 4527 O O . LEU A 1 555 ? 33.844 42.982 41.947 1.00 39.92 555 LEU A O 1
ATOM 4532 N N . TYR A 1 556 ? 35.215 43.124 40.142 1.00 40.39 556 TYR A N 1
ATOM 4533 C CA . TYR A 1 556 ? 35.944 44.280 40.638 1.00 42.89 556 TYR A CA 1
ATOM 4534 C C . TYR A 1 556 ? 35.739 45.552 39.813 1.00 45.50 556 TYR A C 1
ATOM 4535 O O . TYR A 1 556 ? 35.724 45.499 38.577 1.00 46.05 556 TYR A O 1
ATOM 4544 N N . LYS A 1 557 ? 35.464 46.641 40.528 1.00 48.41 557 LYS A N 1
ATOM 4545 C CA . LYS A 1 557 ? 35.787 48.049 40.190 1.00 51.83 557 LYS A CA 1
ATOM 4546 C C . LYS A 1 557 ? 34.625 49.080 40.243 1.00 54.17 557 LYS A C 1
ATOM 4547 O O . LYS A 1 557 ? 34.718 50.318 40.387 1.00 56.22 557 LYS A O 1
#

Organism: Saccharolobus solfataricus (NCBI:txid2287)

CATH classification: 2.60.40.10 (+2 more: 3.20.20.80, 2.60.40.1180)

Sequence (555 aa):
AYKIDGNEVIFTLWAPYQKSVKLKVLEKGLYEMERDEKGYFTITLNNVKVRDRYKYVLDDASEIPDPASRYQPEGVHGPSQIIQESKEFNNETFLKKEDLIIYEIHVGTFTPEGTFEGVIRKLDYLKDLGITAIEIMPIAQFPGKRDWGYDGVYLYAVQNSYGGPEGFRKLVDEAHKKGLGVILDVVYNHVGPEGNYMVKLGPYFSQKYKTPWGLTFNFDDAESDEVRKFILENVEYWIKEYNVDGFRLSAVHAIIDTSPKHILEEIADVVHKYNRIVIAESDLNDPRVVNPKEKCGYNIDAQWVDDFHHSIHAYLTGERQGYYTDFGNLDDIVKSYKDVFVYDGKYSNFRRKTHGEPVGELDGCNFVVYIQNHDQVGNRGKGERIIKLVDRESYKIAAALYLLSPYIPMIFMGEEYGEENPFYFFSDFSDSKLIQGVREGRKKENGQDTDPQDESTFNASKLSWKIDEEIFSFYKILIKMRKELSIACDRRVNVVNGENWLIIKGREYFSLYVFSKSSIEVKYSGTLLLSSNNSFPQHIEEGKYEFDKGFALYK

Secondary structure (DSSP, 8-state):
-EEEETTEEEEEEE-TT-S--EEEETTTEEEE-EE-TT-EEEEEESS--TT-EEEEE-TTS-EE--TT-S--TT-TTS-EE---------SS----GGG--EEEE-HHHHSSS-SHHHHHHTHHHHHHHT--EEEEPP-EE-SSS---STT--EEEEE-GGGTHHHHHHHHHHHHHHTT-EEEEEE--S---SSS--GGGTS--EEEEEEETTEEEE-SSSTTHHHHHHHHHHHHHHHHHHH---EEEES-GGG----SSS-HHHHHHHHHHHTT-EEEEE-SS--GGGTS-GGGT----SEEE-HHHHHHHHHHHH---SGGGGG---HHHHHHHHHHS-S-SSEEETTTTEEE----TT--GGGEEE-S--HHHHHTSTT---GGGTS-HHHHHHHHHHHHTSSSEEEEETTGGGT--S---------SHHHHHHHHHHHHHHH---S-TTSHHHHHHTS------HHHHHHHHHHHHHHHHTT-TT----EEEE-SSEEEEE-SS-EEEEESS-EEEEE---EEEEEESSS-S-SEE-SEEEEEPSEEEEE-

B-factor: mean 47.19, std 14.16, range [24.32, 102.51]

Foldseek 3Di:
DWDDDPQKIKDKAQFQLFPWKWKAWPPPDIHTWDADPSRITMDMGRPDDFFTWIWMQTNVRDTAEGLQAQAAQPALGGTGTHHDFQLDADLADPDDLLLAAEEEDEQQFLAPLSALVRVLVCLVVCVLLPHAEYEYQAQQTAGDRAASHQQHARLNWGHNSNPTLVSLLVSQVSNVVSRHAYAYEGEQLAHHDPNHDCVNGDQQFDPPDADPGGTGGDCEDPSNVVNLVSVLVSLVCCCRSRNHQEYEYPECVSQDYPDPDGSLLVSVVSCVSSHHAYEYAYPQQELLCCDDVVVVHSNHFAYEQVLLLLQLLCQQQVDCPQQNVQYHAPVSNVCCLQFVHSQQQDQGPNVRGRGHHTNPPFFQSRYEYENDELCVQALAQQSWDCLVRHDLQSLLLSLLSRLLGQHHYYYYNQSQQSFTQGAYGADADDPVVVQVVCQVVSCVRRVHPDRNNDVVNSVSNRTPPPGNPLSNVSSSLSNVVSVVQSSYRHSPWDWDDDRAWIWIGDDRKIKIQGRAWDWDFDQAWFAWRDWSDDPDDRTDHGGIDTDGGIMTMGD

Solvent-accessible surface area: 21743 Å² total; per-residue (Å²): 33,6,148,52,78,75,123,73,6,51,1,44,3,13,0,26,119,12,178,36,0,58,0,55,3,52,177,99,21,113,58,104,12,132,98,59,159,128,0,51,2,53,49,60,13,110,61,8,121,62,152,25,78,2,35,0,12,2,63,96,70,35,82,0,2,1,10,10,0,22,45,0,23,115,14,6,85,10,7,0,18,4,17,116,29,72,131,111,72,89,108,107,15,108,16,119,44,71,79,1,2,0,0,0,0,1,1,4,0,0,0,98,79,10,36,0,86,0,0,26,123,36,0,89,49,0,94,82,2,10,2,26,0,0,0,0,2,3,1,12,1,0,3,37,133,46,2,8,0,37,19,7,7,5,11,18,0,0,0,37,39,4,39,2,13,122,13,0,48,90,0,0,50,41,0,38,160,72,30,0,0,0,0,1,1,8,11,1,0,9,13,2,73,10,8,32,56,7,82,81,0,2,12,5,21,7,134,115,55,144,7,119,112,25,83,1,2,1,2,36,56,72,78,10,99,28,0,27,93,24,0,14,79,0,1,53,23,2,0,60,20,5,5,0,3,0,2,3,1,9,5,2,57,10,4,81,14,110,32,154,97,27,0,3,29,47,1,1,44,25,0,56,152,27,73,6,19,0,1,0,32,9,47,51,10,27,12,109,0,3,23,39,95,146,134,114,2,19,49,2,23,0,0,5,1,43,9,1,1,9,0,1,4,0,47,31,30,46,33,103,100,45,70,10,66,14,17,5,92,14,86,17,1,16,56,0,0,100,54,0,0,2,11,29,39,89,122,0,110,82,73,180,110,82,15,24,90,74,9,48,170,28,72,0,2,19,0,0,0,0,0,5,0,2,26,11,0,0,53,41,12,154,0,50,4,1,26,105,44,21,76,118,37,5,6,9,0,0,0,0,0,0,0,0,0,0,0,0,0,0,0,0,0,0,2,0,1,7,3,99,44,35,0,29,34,0,1,27,14,85,65,87,150,43,39,94,36,21,105,107,29,25,112,163,130,39,36,5,114,50,38,3,27,66,93,68,4,22,64,42,0,64,10,50,42,156,105,39,144,98,3,34,51,8,1,71,57,0,1,110,18,6,100,104,14,74,9,29,18,31,53,162,30,76,17,51,59,22,154,57,33,1,3,0,68,3,185,66,8,3,0,0,0,0,16,48,128,15,61,1,70,1,125,49,49,10,60,29,55,20,21,7,44,160,63,12,49,106,130,5,124,109,20,137,66,117,11,73,60,0,0,0,0,0,120